Protein AF-0000000067013695 (afdb_homodimer)

pLDDT: mean 83.49, std 16.15, range [21.95, 98.06]

Structure (mmCIF, N/CA/C/O backbone):
data_AF-0000000067013695-model_v1
#
loop_
_entity.id
_entity.type
_entity.pdbx_description
1 polymer 'LBP/BPI/CETP family domain-containing protein'
#
loop_
_atom_site.group_PDB
_atom_site.id
_atom_site.type_symbol
_atom_site.label_atom_id
_atom_site.label_alt_id
_atom_site.label_comp_id
_atom_site.label_asym_id
_atom_site.label_entity_id
_atom_site.label_seq_id
_atom_site.pdbx_PDB_ins_code
_atom_site.Cartn_x
_atom_site.Cartn_y
_atom_site.Cartn_z
_atom_site.occupancy
_atom_site.B_iso_or_equiv
_atom_site.auth_seq_id
_atom_site.auth_comp_id
_atom_site.auth_asym_id
_atom_site.auth_atom_id
_atom_site.pdbx_PDB_model_num
ATOM 1 N N . MET A 1 1 ? 3.609 12.008 -15.695 1 40.78 1 MET A N 1
ATOM 2 C CA . MET A 1 1 ? 3.979 12.695 -14.461 1 40.78 1 MET A CA 1
ATOM 3 C C . MET A 1 1 ? 2.826 12.672 -13.461 1 40.78 1 MET A C 1
ATOM 5 O O . MET A 1 1 ? 1.675 12.906 -13.828 1 40.78 1 MET A O 1
ATOM 9 N N . GLY A 1 2 ? 2.963 11.867 -12.359 1 46.59 2 GLY A N 1
ATOM 10 C CA . GLY A 1 2 ? 1.884 11.82 -11.383 1 46.59 2 GLY A CA 1
ATOM 11 C C . GLY A 1 2 ? 1.585 13.164 -10.758 1 46.59 2 GLY A C 1
ATOM 12 O 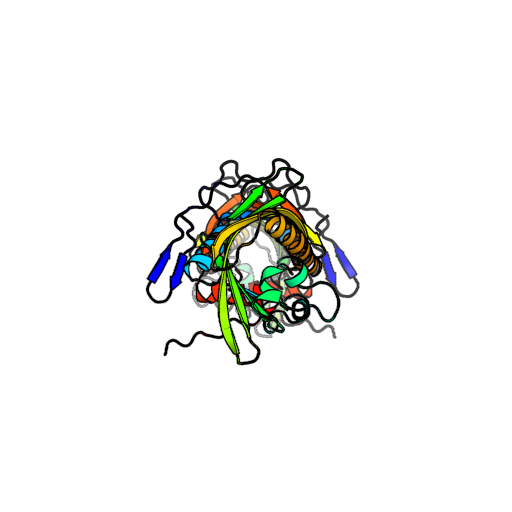O . GLY A 1 2 ? 2.5 13.875 -10.336 1 46.59 2 GLY A O 1
ATOM 13 N N . GLU A 1 3 ? 0.596 13.891 -11.156 1 61.38 3 GLU A N 1
ATOM 14 C CA . GLU A 1 3 ? 0.197 15.164 -10.555 1 61.38 3 GLU A CA 1
ATOM 15 C C . GLU A 1 3 ? -1.051 15 -9.695 1 61.38 3 GLU A C 1
ATOM 17 O O . GLU A 1 3 ? -1.906 14.156 -9.984 1 61.38 3 GLU A O 1
ATOM 22 N N . ILE A 1 4 ? -0.935 15.422 -8.562 1 62.97 4 ILE A N 1
ATOM 23 C CA . ILE A 1 4 ? -2.141 15.531 -7.75 1 62.97 4 ILE A CA 1
ATOM 24 C C . ILE A 1 4 ? -2.953 16.75 -8.188 1 62.97 4 ILE A C 1
ATOM 26 O O . ILE A 1 4 ? -2.418 17.859 -8.281 1 62.97 4 ILE A O 1
ATOM 30 N N . SER A 1 5 ? -4.07 16.453 -8.82 1 65.88 5 SER A N 1
ATOM 31 C CA . SER A 1 5 ? -4.953 17.547 -9.219 1 65.88 5 SER A CA 1
ATOM 32 C C . SER A 1 5 ? -6.27 17.5 -8.453 1 65.88 5 SER A C 1
ATOM 34 O O . SER A 1 5 ? -6.691 16.422 -8 1 65.88 5 SER A O 1
ATOM 36 N N . LEU A 1 6 ? -6.703 18.609 -8.172 1 66.38 6 LEU A N 1
ATOM 37 C CA . LEU A 1 6 ? -8.016 18.734 -7.551 1 66.38 6 LEU A CA 1
ATOM 38 C C . LEU A 1 6 ? -9.102 18.938 -8.602 1 66.38 6 LEU A C 1
ATOM 40 O O . LEU A 1 6 ? -9.016 19.844 -9.43 1 66.38 6 LEU A O 1
ATOM 44 N N . ILE A 1 7 ? -9.891 17.969 -8.641 1 61.19 7 ILE A N 1
ATOM 45 C CA . ILE A 1 7 ? -10.984 18.047 -9.609 1 61.19 7 ILE A CA 1
ATOM 46 C C . ILE A 1 7 ? -12.188 18.734 -8.969 1 61.19 7 ILE A C 1
ATOM 48 O O . ILE A 1 7 ? -12.727 18.234 -7.973 1 61.19 7 ILE A O 1
ATOM 52 N N . ILE A 1 8 ? -12.383 19.922 -9.336 1 59.16 8 ILE A N 1
ATOM 53 C CA . ILE A 1 8 ? -13.562 20.688 -8.93 1 59.16 8 ILE A CA 1
ATOM 54 C C . ILE A 1 8 ? -14.531 20.812 -10.102 1 59.16 8 ILE A C 1
ATOM 56 O O . ILE A 1 8 ? -14.32 21.625 -11.008 1 59.16 8 ILE A O 1
ATOM 60 N N . GLY A 1 9 ? -15.547 20.062 -10.141 1 58.03 9 GLY A N 1
ATOM 61 C CA . GLY A 1 9 ? -16.438 20.062 -11.297 1 58.03 9 GLY A CA 1
ATOM 62 C C . GLY A 1 9 ? -15.734 19.625 -12.57 1 58.03 9 GLY A C 1
ATOM 63 O O . GLY A 1 9 ? -15.172 18.531 -12.641 1 58.03 9 GLY A O 1
ATOM 64 N N . GLN A 1 10 ? -15.812 20.594 -13.453 1 62.97 10 GLN A N 1
ATOM 65 C CA . GLN A 1 10 ? -15.188 20.344 -14.742 1 62.97 10 GLN A CA 1
ATOM 66 C C . GLN A 1 10 ? -13.766 20.891 -14.789 1 62.97 10 GLN A C 1
ATOM 68 O O . GLN A 1 10 ? -13.023 20.641 -15.734 1 62.97 10 GLN A O 1
ATOM 73 N N . ASN A 1 11 ? -13.484 21.531 -13.727 1 65.25 11 ASN A N 1
ATOM 74 C CA . ASN A 1 11 ? -12.172 22.188 -13.711 1 65.25 11 ASN A CA 1
ATOM 75 C C . ASN A 1 11 ? -11.156 21.375 -12.906 1 65.25 11 ASN A C 1
ATOM 77 O O . ASN A 1 11 ? -11.5 20.781 -11.883 1 65.25 11 ASN A O 1
ATOM 81 N N . ILE A 1 12 ? -10.039 21.172 -13.484 1 70.75 12 ILE A N 1
ATOM 82 C CA . ILE A 1 12 ? -8.938 20.469 -12.828 1 70.75 12 ILE A CA 1
ATOM 83 C C . ILE A 1 12 ? -7.867 21.484 -12.414 1 70.75 12 ILE A C 1
ATOM 85 O O . ILE A 1 12 ? -7.348 22.219 -13.25 1 70.75 12 ILE A O 1
ATOM 89 N N . LYS A 1 13 ? -7.836 21.656 -11.109 1 76.69 13 LYS A N 1
ATOM 90 C CA . LYS A 1 13 ? -6.754 22.484 -10.602 1 76.69 13 LYS A CA 1
ATOM 91 C C . LYS A 1 13 ? -5.5 21.672 -10.32 1 76.69 13 LYS A C 1
ATOM 93 O O . LYS A 1 13 ? -5.516 20.766 -9.484 1 76.69 13 LYS A O 1
ATOM 98 N N . LYS A 1 14 ? -4.441 22.109 -10.953 1 78.5 14 LYS A N 1
ATOM 99 C CA . LYS A 1 14 ? -3.201 21.344 -10.875 1 78.5 14 LYS A CA 1
ATOM 100 C C . LYS A 1 14 ? -2.301 21.875 -9.766 1 78.5 14 LYS A C 1
ATOM 102 O O . LYS A 1 14 ? -2.359 23.062 -9.43 1 78.5 14 LYS A O 1
ATOM 107 N N . THR A 1 15 ? -1.561 20.953 -9.203 1 84.56 15 THR A N 1
ATOM 108 C CA . THR A 1 15 ? -0.522 21.359 -8.258 1 84.56 15 THR A CA 1
ATOM 109 C C . THR A 1 15 ? 0.646 22.016 -8.984 1 84.56 15 THR A C 1
ATOM 111 O O . THR A 1 15 ? 1.131 21.5 -9.992 1 84.56 15 THR A O 1
ATOM 114 N N . PRO A 1 16 ? 1.072 23.172 -8.578 1 86.31 16 PRO A N 1
ATOM 115 C CA . PRO A 1 16 ? 2.096 23.922 -9.305 1 86.31 16 PRO A CA 1
ATOM 116 C C . PRO A 1 16 ? 3.506 23.391 -9.07 1 86.31 16 PRO A C 1
ATOM 118 O O . PRO A 1 16 ? 4.488 24.062 -9.352 1 86.31 16 PRO A O 1
ATOM 121 N N . PHE A 1 17 ? 3.67 22.312 -8.438 1 86.19 17 PHE A N 1
ATOM 122 C CA . PHE A 1 17 ? 4.965 21.672 -8.219 1 86.19 17 PHE A CA 1
ATOM 123 C C . PHE A 1 17 ? 4.875 20.172 -8.461 1 86.19 17 PHE A C 1
ATOM 125 O O . PHE A 1 17 ? 3.779 19.609 -8.516 1 86.19 17 PHE A O 1
ATOM 132 N N . SER A 1 18 ? 6.059 19.594 -8.672 1 85.19 18 SER A N 1
ATOM 133 C CA . SER A 1 18 ? 6.109 18.156 -8.945 1 85.19 18 SER A CA 1
ATOM 134 C C . SER A 1 18 ? 6.828 17.406 -7.832 1 85.19 18 SER A C 1
ATOM 136 O O . SER A 1 18 ? 7.473 18.016 -6.977 1 85.19 18 SER A O 1
ATOM 138 N N . ALA A 1 19 ? 6.562 16.172 -7.852 1 87.12 19 ALA A N 1
ATOM 139 C CA . ALA A 1 19 ? 7.223 15.32 -6.859 1 87.12 19 ALA A CA 1
ATOM 140 C C . ALA A 1 19 ? 8.727 15.258 -7.109 1 87.12 19 ALA A C 1
ATOM 142 O O . ALA A 1 19 ? 9.172 15.141 -8.258 1 87.12 19 ALA A O 1
ATOM 143 N N . ALA A 1 20 ? 9.492 15.422 -6.078 1 87.12 20 ALA A N 1
ATOM 144 C CA . ALA A 1 20 ? 10.938 15.258 -6.156 1 87.12 20 ALA A CA 1
ATOM 145 C C . ALA A 1 20 ? 11.32 13.781 -6.195 1 87.12 20 ALA A C 1
ATOM 147 O O . ALA A 1 20 ? 10.555 12.922 -5.762 1 87.12 20 ALA A O 1
ATOM 148 N N . PRO A 1 21 ? 12.523 13.516 -6.758 1 86.12 21 PRO A N 1
ATOM 149 C CA . PRO A 1 21 ? 12.977 12.125 -6.723 1 86.12 21 PRO A CA 1
ATOM 150 C C . PRO A 1 21 ? 13.148 11.594 -5.301 1 86.12 21 PRO A C 1
ATOM 152 O O . PRO A 1 21 ? 13.547 12.344 -4.402 1 86.12 21 PRO A O 1
ATOM 155 N N . MET A 1 22 ? 12.781 10.32 -5.125 1 88.62 22 MET A N 1
ATOM 156 C CA . MET A 1 22 ? 12.922 9.664 -3.824 1 88.62 22 MET A CA 1
ATOM 157 C C . MET A 1 22 ? 14.109 8.711 -3.816 1 88.62 22 MET A C 1
ATOM 159 O O . MET A 1 22 ? 14.43 8.109 -4.844 1 88.62 22 MET A O 1
ATOM 163 N N . PHE A 1 23 ? 14.656 8.641 -2.629 1 85.56 23 PHE A N 1
ATOM 164 C CA . PHE A 1 23 ? 15.781 7.727 -2.471 1 85.56 23 PHE A CA 1
ATOM 165 C C . PHE A 1 23 ? 15.508 6.715 -1.365 1 85.56 23 PHE A C 1
ATOM 167 O O . PHE A 1 23 ? 14.945 7.059 -0.326 1 85.56 23 PHE A O 1
ATOM 174 N N . TRP A 1 24 ? 15.914 5.504 -1.66 1 83.31 24 TRP A N 1
ATOM 175 C CA . TRP A 1 24 ? 15.711 4.422 -0.703 1 83.31 24 TRP A CA 1
ATOM 176 C C . TRP A 1 24 ? 16.797 4.426 0.361 1 83.31 24 TRP A C 1
ATOM 178 O O . TRP A 1 24 ? 17.922 4.891 0.112 1 83.31 24 TRP A O 1
ATOM 188 N N . PRO A 1 25 ? 16.328 3.875 1.496 1 82.25 25 PRO A N 1
ATOM 189 C CA . PRO A 1 25 ? 17.406 3.732 2.484 1 82.25 25 PRO A CA 1
ATOM 190 C C . PRO A 1 25 ? 18.516 2.799 2.016 1 82.25 25 PRO A C 1
ATOM 192 O O . PRO A 1 25 ? 18.266 1.853 1.267 1 82.25 25 PRO A O 1
ATOM 195 N N . LYS A 1 26 ? 19.734 3.047 2.381 1 72.56 26 LYS A N 1
ATOM 196 C CA . LYS A 1 26 ? 20.922 2.326 1.907 1 72.56 26 LYS A CA 1
ATOM 197 C C . LYS A 1 26 ? 20.922 0.887 2.416 1 72.56 26 LYS A C 1
ATOM 199 O O . LYS A 1 26 ? 21.328 -0.027 1.7 1 72.56 26 LYS A O 1
ATOM 204 N N . LYS A 1 27 ? 20.422 0.712 3.596 1 72.12 27 LYS A N 1
ATOM 205 C CA . LYS A 1 27 ? 20.5 -0.637 4.152 1 72.12 27 LYS A CA 1
ATOM 206 C C . LYS A 1 27 ? 19.172 -1.369 4.008 1 72.12 27 LYS A C 1
ATOM 208 O O . LYS A 1 27 ? 18.141 -0.879 4.465 1 72.12 27 LYS A O 1
ATOM 213 N N . PRO A 1 28 ? 19.297 -2.412 3.242 1 64.5 28 PRO A N 1
ATOM 214 C CA . PRO A 1 28 ? 18.062 -3.197 3.152 1 64.5 28 PRO A CA 1
ATOM 215 C C . PRO A 1 28 ? 17.625 -3.752 4.504 1 64.5 28 PRO A C 1
ATOM 217 O O . PRO A 1 28 ? 18.469 -4.105 5.336 1 64.5 28 PRO A O 1
ATOM 220 N N . LEU A 1 29 ? 16.359 -3.592 4.699 1 69.62 29 LEU A N 1
ATOM 221 C CA . LEU A 1 29 ? 15.867 -4.23 5.914 1 69.62 29 LEU A CA 1
ATOM 222 C C . LEU A 1 29 ? 15.719 -5.734 5.711 1 69.62 29 LEU A C 1
ATOM 224 O O . LEU A 1 29 ? 15.234 -6.184 4.668 1 69.62 29 LEU A O 1
ATOM 228 N N . GLN A 1 30 ? 16.281 -6.348 6.633 1 69.94 30 GLN A N 1
ATOM 229 C CA . GLN A 1 30 ? 16.25 -7.805 6.574 1 69.94 30 GLN A CA 1
ATOM 230 C C . GLN A 1 30 ? 14.852 -8.336 6.898 1 69.94 30 GLN A C 1
ATOM 232 O O . GLN A 1 30 ? 14.164 -7.793 7.773 1 69.94 30 GLN A O 1
ATOM 237 N N . ASN A 1 31 ? 14.414 -9.273 6.176 1 73.5 31 ASN A N 1
ATOM 238 C CA . ASN A 1 31 ? 13.242 -10.102 6.438 1 73.5 31 ASN A CA 1
ATOM 239 C C . ASN A 1 31 ? 11.945 -9.328 6.23 1 73.5 31 ASN A C 1
ATOM 241 O O . ASN A 1 31 ? 10.883 -9.766 6.664 1 73.5 31 ASN A O 1
ATOM 245 N N . ALA A 1 32 ? 12.094 -8.141 5.727 1 80.94 32 ALA A N 1
ATOM 246 C CA . ALA A 1 32 ? 10.852 -7.43 5.457 1 80.94 32 ALA A CA 1
ATOM 247 C C . ALA A 1 32 ? 10.156 -7.996 4.223 1 80.94 32 ALA A C 1
ATOM 249 O O . ALA A 1 32 ? 10.789 -8.617 3.371 1 80.94 32 ALA A O 1
ATOM 250 N N . MET A 1 33 ? 8.875 -7.824 4.266 1 87.12 33 MET A N 1
ATOM 251 C CA . MET A 1 33 ? 8.094 -8.414 3.184 1 87.12 33 MET A CA 1
ATOM 252 C C . MET A 1 33 ? 7.559 -7.34 2.246 1 87.12 33 MET A C 1
ATOM 254 O O . MET A 1 33 ? 7.25 -7.617 1.086 1 87.12 33 MET A O 1
ATOM 258 N N . ILE A 1 34 ? 7.41 -6.18 2.773 1 88.94 34 ILE A N 1
ATOM 259 C CA . ILE A 1 34 ? 6.895 -5.062 1.993 1 88.94 34 ILE A CA 1
ATOM 260 C C . ILE A 1 34 ? 7.66 -3.789 2.35 1 88.94 34 ILE A C 1
ATOM 262 O O . ILE A 1 34 ? 7.898 -3.51 3.527 1 88.94 34 ILE A O 1
ATOM 266 N N . HIS A 1 35 ? 8.133 -3.049 1.437 1 90.12 35 HIS A N 1
ATOM 267 C CA . HIS A 1 35 ? 8.68 -1.706 1.604 1 90.12 35 HIS A CA 1
ATOM 268 C C . HIS A 1 35 ? 7.859 -0.68 0.824 1 90.12 35 HIS A C 1
ATOM 270 O O . HIS A 1 35 ? 7.453 -0.937 -0.311 1 90.12 35 HIS A O 1
ATOM 276 N N . LEU A 1 36 ? 7.621 0.38 1.501 1 90.38 36 LEU A N 1
ATOM 277 C CA . LEU A 1 36 ? 6.867 1.474 0.895 1 90.38 36 LEU A CA 1
ATOM 278 C C . LEU A 1 36 ? 7.613 2.795 1.045 1 90.38 36 LEU A C 1
ATOM 280 O O . LEU A 1 36 ? 8.164 3.086 2.111 1 90.38 36 LEU A O 1
ATOM 284 N N . LEU A 1 37 ? 7.742 3.461 0.019 1 91.06 37 LEU A N 1
ATOM 285 C CA . LEU A 1 37 ? 8.258 4.824 0.009 1 91.06 37 LEU A CA 1
ATOM 286 C C . LEU A 1 37 ? 7.195 5.805 -0.479 1 91.06 37 LEU A C 1
ATOM 288 O O . LEU A 1 37 ? 6.633 5.629 -1.56 1 91.06 37 LEU A O 1
ATOM 292 N N . ILE A 1 38 ? 6.875 6.797 0.297 1 90.44 38 ILE A N 1
ATOM 293 C CA . ILE A 1 38 ? 5.84 7.77 -0.034 1 90.44 38 ILE A CA 1
ATOM 294 C C . ILE A 1 38 ? 6.445 9.172 -0.094 1 90.44 38 ILE A C 1
ATOM 296 O O . ILE A 1 38 ? 7.102 9.609 0.852 1 90.44 38 ILE A O 1
ATOM 300 N N . SER A 1 39 ? 6.195 9.852 -1.115 1 91.56 39 SER A N 1
ATOM 301 C CA . SER A 1 39 ? 6.762 11.172 -1.349 1 91.56 39 SER A CA 1
ATOM 302 C C . SER A 1 39 ? 6.094 12.219 -0.469 1 91.56 39 SER A C 1
ATOM 304 O O . SER A 1 39 ? 4.887 12.156 -0.22 1 91.56 39 SER A O 1
ATOM 306 N N . ASP A 1 40 ? 6.91 13.227 -0.055 1 92.69 40 ASP A N 1
ATOM 307 C CA . ASP A 1 40 ? 6.344 14.359 0.674 1 92.69 40 ASP A CA 1
ATOM 308 C C . ASP A 1 40 ? 5.418 15.18 -0.219 1 92.69 40 ASP A C 1
ATOM 310 O O . ASP A 1 40 ? 4.656 16.016 0.27 1 92.69 40 ASP A O 1
ATOM 314 N N . TYR A 1 41 ? 5.484 14.93 -1.515 1 89.5 41 TYR A N 1
ATOM 315 C CA . TYR A 1 41 ? 4.637 15.609 -2.488 1 89.5 41 TYR A CA 1
ATOM 316 C C . TYR A 1 41 ? 3.164 15.477 -2.113 1 89.5 41 TYR A C 1
ATOM 318 O O . TYR A 1 41 ? 2.391 16.422 -2.279 1 89.5 41 TYR A O 1
ATOM 326 N N . ILE A 1 42 ? 2.836 14.32 -1.669 1 86.31 42 ILE A N 1
ATOM 327 C CA . ILE A 1 42 ? 1.434 14.031 -1.382 1 86.31 42 ILE A CA 1
ATOM 328 C C . ILE A 1 42 ? 0.926 14.977 -0.298 1 86.31 42 ILE A C 1
ATOM 330 O O . ILE A 1 42 ? -0.074 15.672 -0.49 1 86.31 42 ILE A O 1
ATOM 334 N N . ALA A 1 43 ? 1.595 15.078 0.781 1 88.5 43 ALA A N 1
ATOM 335 C CA . ALA A 1 43 ? 1.189 15.945 1.889 1 88.5 43 ALA A CA 1
ATOM 336 C C . ALA A 1 43 ? 1.153 17.406 1.46 1 88.5 43 ALA A C 1
ATOM 338 O O . ALA A 1 43 ? 0.197 18.125 1.759 1 88.5 43 ALA A O 1
ATOM 339 N N . ASN A 1 44 ? 2.162 17.828 0.737 1 90.75 44 ASN A N 1
ATOM 340 C CA . ASN A 1 44 ? 2.266 19.234 0.344 1 90.75 44 ASN A CA 1
ATOM 341 C C . ASN A 1 44 ? 1.225 19.594 -0.71 1 90.75 44 ASN A C 1
ATOM 343 O O . ASN A 1 44 ? 0.709 20.719 -0.718 1 90.75 44 ASN A O 1
ATOM 347 N N . ALA A 1 45 ? 0.978 18.672 -1.596 1 86.75 45 ALA A N 1
ATOM 348 C CA . ALA A 1 45 ? -0.088 18.922 -2.564 1 86.75 45 ALA A CA 1
ATOM 349 C C . ALA A 1 45 ? -1.441 19.047 -1.871 1 86.75 45 ALA A C 1
ATOM 351 O O . ALA A 1 45 ? -2.24 19.922 -2.219 1 86.75 45 ALA A O 1
ATOM 352 N N . LEU A 1 46 ? -1.656 18.219 -0.915 1 84.62 46 LEU A N 1
ATOM 353 C CA . LEU A 1 46 ? -2.896 18.281 -0.151 1 84.62 46 LEU A CA 1
ATOM 354 C C . LEU A 1 46 ? -3.02 19.609 0.577 1 84.62 46 LEU A C 1
ATOM 356 O O . LEU A 1 46 ? -4.086 20.234 0.571 1 84.62 46 LEU A O 1
ATOM 360 N N . LEU A 1 47 ? -1.971 20.016 1.214 1 89.56 47 LEU A N 1
ATOM 361 C CA . LEU A 1 47 ? -1.962 21.281 1.931 1 89.56 47 LEU A CA 1
ATOM 362 C C . LEU A 1 47 ? -2.17 22.453 0.971 1 89.56 47 LEU A C 1
ATOM 364 O O . LEU A 1 47 ? -2.883 23.406 1.291 1 89.56 47 LEU A O 1
ATOM 368 N N . TYR A 1 48 ? -1.63 22.391 -0.169 1 89.38 48 TYR A N 1
ATOM 369 C CA . TYR A 1 48 ? -1.783 23.422 -1.179 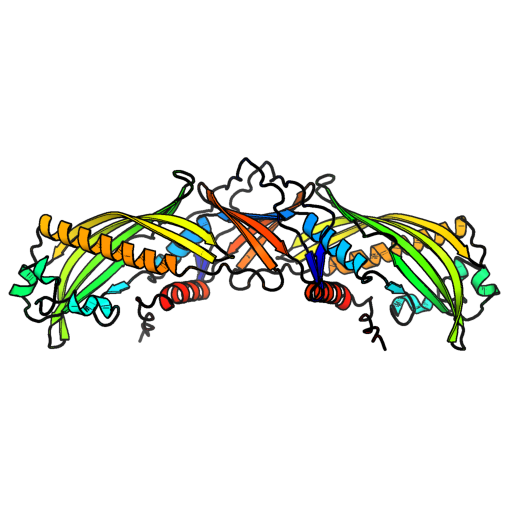1 89.38 48 TYR A CA 1
ATOM 370 C C . TYR A 1 48 ? -3.238 23.547 -1.614 1 89.38 48 TYR A C 1
ATOM 372 O O . TYR A 1 48 ? -3.766 24.656 -1.718 1 89.38 48 TYR A O 1
ATOM 380 N N . HIS A 1 49 ? -3.762 22.469 -1.91 1 85.75 49 HIS A N 1
ATOM 381 C CA . HIS A 1 49 ? -5.145 22.516 -2.373 1 85.75 49 HIS A CA 1
ATOM 382 C C . HIS A 1 49 ? -6.086 22.938 -1.251 1 85.75 49 HIS A C 1
ATOM 384 O O . HIS A 1 49 ? -7.09 23.609 -1.499 1 85.75 49 HIS A O 1
ATOM 390 N N . ALA A 1 50 ? -5.824 22.438 -0.047 1 85.38 50 ALA A N 1
ATOM 391 C CA . ALA A 1 50 ? -6.613 22.906 1.087 1 85.38 50 ALA A CA 1
ATOM 392 C C . ALA A 1 50 ? -6.531 24.438 1.216 1 85.38 50 ALA A C 1
ATOM 394 O O . ALA A 1 50 ? -7.531 25.094 1.517 1 85.38 50 ALA A O 1
ATOM 395 N N . PHE A 1 51 ? -5.449 24.953 1.025 1 89 51 PHE A N 1
ATOM 396 C CA . PHE A 1 51 ? -5.234 26.406 1.064 1 89 51 PHE A CA 1
ATOM 397 C C . PHE A 1 51 ? -5.973 27.094 -0.078 1 89 51 PHE A C 1
ATOM 399 O O . PHE A 1 51 ? -6.668 28.078 0.135 1 89 51 PHE A O 1
ATOM 406 N N . SER A 1 52 ? -5.785 26.5 -1.263 1 86.12 52 SER A N 1
ATOM 407 C CA . SER A 1 52 ? -6.363 27.094 -2.465 1 86.12 52 SER A CA 1
ATOM 408 C C . SER A 1 52 ? -7.887 27.125 -2.385 1 86.12 52 SER A C 1
ATOM 410 O O . SER A 1 52 ? -8.516 28.031 -2.928 1 86.12 52 SER A O 1
ATOM 412 N N . GLU A 1 53 ? -8.367 26.203 -1.688 1 80.81 53 GLU A N 1
ATOM 413 C CA . GLU A 1 53 ? -9.82 26.125 -1.568 1 80.81 53 GLU A CA 1
ATOM 414 C C . GLU A 1 53 ? -10.305 26.828 -0.308 1 80.81 53 GLU A C 1
ATOM 416 O O . GLU A 1 53 ? -11.477 26.719 0.056 1 80.81 53 GLU A O 1
ATOM 421 N N . ARG A 1 54 ? -9.445 27.453 0.484 1 83.81 54 ARG A N 1
ATOM 422 C CA . ARG A 1 54 ? -9.766 28.266 1.659 1 83.81 54 ARG A CA 1
ATOM 423 C C . ARG A 1 54 ? -10.336 27.391 2.777 1 83.81 54 ARG A C 1
ATOM 425 O O . ARG A 1 54 ? -11.297 27.797 3.445 1 83.81 54 ARG A O 1
ATOM 432 N N . LEU A 1 55 ? -9.688 26.156 2.854 1 83.81 55 LEU A N 1
ATOM 433 C CA . LEU A 1 55 ? -10.164 25.219 3.859 1 83.81 55 LEU A CA 1
ATOM 434 C C . LEU A 1 55 ? -9.32 25.312 5.129 1 83.81 55 LEU A C 1
ATOM 436 O O . LEU A 1 55 ? -9.57 24.578 6.094 1 83.81 55 LEU A O 1
ATOM 440 N N . LEU A 1 56 ? -8.344 26.234 5.145 1 87.69 56 LEU A N 1
ATOM 441 C CA . LEU A 1 56 ? -7.41 26.25 6.266 1 87.69 56 LEU A CA 1
ATOM 442 C C . LEU A 1 56 ? -7.656 27.438 7.172 1 87.69 56 LEU A C 1
ATOM 444 O O . LEU A 1 56 ? -6.848 27.734 8.055 1 87.69 56 LEU A O 1
ATOM 448 N N . GLN A 1 57 ? -8.688 28.141 6.98 1 88.5 57 GLN A N 1
ATOM 449 C CA . GLN A 1 57 ? -9.094 29.203 7.895 1 88.5 57 GLN A CA 1
ATOM 450 C C . GLN A 1 57 ? -9.734 28.625 9.156 1 88.5 57 GLN A C 1
ATOM 452 O O . GLN A 1 57 ? -10.508 27.672 9.086 1 88.5 57 GLN A O 1
ATOM 457 N N . PHE A 1 58 ? -9.375 29.281 10.258 1 87.94 58 PHE A N 1
ATOM 458 C CA . PHE A 1 58 ? -9.922 28.75 11.5 1 87.94 58 PHE A CA 1
ATOM 459 C C . PHE A 1 58 ? -10.312 29.891 12.445 1 87.94 58 PHE A C 1
ATOM 461 O O . PHE A 1 58 ? -9.672 30.938 12.461 1 87.94 58 PHE A O 1
ATOM 468 N N . VAL A 1 59 ? -11.383 29.594 13.219 1 90.12 59 VAL A N 1
ATOM 469 C CA . VAL A 1 59 ? -11.891 30.547 14.195 1 90.12 59 VAL A CA 1
ATOM 470 C C . VAL A 1 59 ? -11.688 30 15.609 1 90.12 59 VAL A C 1
ATOM 472 O O . VAL A 1 59 ? -11.984 28.828 15.875 1 90.12 59 VAL A O 1
ATOM 475 N N . VAL A 1 60 ? -11.094 30.797 16.406 1 90.81 60 VAL A N 1
ATOM 476 C CA . VAL A 1 60 ? -10.898 30.422 17.812 1 90.81 60 VAL A CA 1
ATOM 477 C C . VAL A 1 60 ? -11.727 31.344 18.703 1 90.81 60 VAL A C 1
ATOM 479 O O . VAL A 1 60 ? -11.438 32.531 18.812 1 90.81 60 VAL A O 1
ATOM 482 N N . ASP A 1 61 ? -12.703 30.828 19.281 1 91.38 61 ASP A N 1
ATOM 483 C CA . ASP A 1 61 ? -13.5 31.531 20.297 1 91.38 61 ASP A CA 1
ATOM 484 C C . ASP A 1 61 ? -14.148 30.531 21.266 1 91.38 61 ASP A C 1
ATOM 486 O O . ASP A 1 61 ? -13.797 29.359 21.266 1 91.38 61 ASP A O 1
ATOM 490 N N . ASP A 1 62 ? -14.953 31 22.156 1 87.62 62 ASP A N 1
ATOM 491 C CA . ASP A 1 62 ? -15.5 30.156 23.219 1 87.62 62 ASP A CA 1
ATOM 492 C C . ASP A 1 62 ? -16.5 29.156 22.641 1 87.62 62 ASP A C 1
ATOM 494 O O . ASP A 1 62 ? -16.797 28.141 23.281 1 87.62 62 ASP A O 1
ATOM 498 N N . GLN A 1 63 ? -17 29.391 21.484 1 86.06 63 GLN A N 1
ATOM 499 C CA . GLN A 1 63 ? -17.969 28.484 20.859 1 86.06 63 GLN A CA 1
ATOM 500 C C . GLN A 1 63 ? -17.25 27.344 20.125 1 86.06 63 GLN A C 1
ATOM 502 O O . GLN A 1 63 ? -17.703 26.203 20.188 1 86.06 63 GLN A O 1
ATOM 507 N N . THR A 1 64 ? -16.203 27.75 19.484 1 84.44 64 THR A N 1
ATOM 508 C CA . THR A 1 64 ? -15.477 26.75 18.703 1 84.44 64 THR A CA 1
ATOM 509 C C . THR A 1 64 ? -14.578 25.906 19.594 1 84.44 64 THR A C 1
ATOM 511 O O . THR A 1 64 ? -14.438 24.703 19.375 1 84.44 64 THR A O 1
ATOM 514 N N . ILE A 1 65 ? -13.891 26.594 20.516 1 85.44 65 ILE A N 1
ATOM 515 C CA . ILE A 1 65 ? -13.062 25.891 21.5 1 85.44 65 ILE A CA 1
ATOM 516 C C . ILE A 1 65 ? -13.516 26.281 22.906 1 85.44 65 ILE A C 1
ATOM 518 O O . ILE A 1 65 ? -12.992 27.234 23.5 1 85.44 65 ILE A O 1
ATOM 522 N N . SER A 1 66 ? -14.336 25.484 23.469 1 85.5 66 SER A N 1
ATOM 523 C CA . SER A 1 66 ? -14.977 25.828 24.734 1 85.5 66 SER A CA 1
ATOM 524 C C . SER A 1 66 ? -13.961 25.891 25.875 1 85.5 66 SER A C 1
ATOM 526 O O . SER A 1 66 ? -14.102 26.703 26.797 1 85.5 66 SER A O 1
ATOM 528 N N . SER A 1 67 ? -12.922 25.078 25.766 1 83.94 67 SER A N 1
ATOM 529 C CA . SER A 1 67 ? -11.922 25.016 26.828 1 83.94 67 SER A CA 1
ATOM 530 C C . SER A 1 67 ? -11.133 26.312 26.938 1 83.94 67 SER A C 1
ATOM 532 O O . SER A 1 67 ? -10.531 26.594 27.969 1 83.94 67 SER A O 1
ATOM 534 N N . LEU A 1 68 ? -11.211 27.125 25.859 1 88.31 68 LEU A N 1
ATOM 535 C CA . LEU A 1 68 ? -10.461 28.391 25.844 1 88.31 68 LEU A CA 1
ATOM 536 C C . LEU A 1 68 ? -11.359 29.547 26.234 1 88.31 68 LEU A C 1
ATOM 538 O O . LEU A 1 68 ? -10.898 30.703 26.312 1 88.31 68 LEU A O 1
ATOM 542 N N . GLY A 1 69 ? -12.57 29.297 26.578 1 88 69 GLY A N 1
ATOM 543 C CA . GLY A 1 69 ? -13.539 30.312 26.938 1 88 69 GLY A CA 1
ATOM 544 C C . GLY A 1 69 ? -13.039 31.266 28 1 88 69 GLY A C 1
ATOM 545 O O . GLY A 1 69 ? -12.984 32.469 27.781 1 88 69 GLY A O 1
ATOM 546 N N . PRO A 1 70 ? -12.68 30.734 29.109 1 89.25 70 PRO A N 1
ATOM 547 C CA . PRO A 1 70 ? -12.219 31.594 30.188 1 89.25 70 PRO A CA 1
ATOM 548 C C . PRO A 1 70 ? -10.992 32.406 29.812 1 89.25 70 PRO A C 1
ATOM 550 O O . PRO A 1 70 ? -10.82 33.531 30.312 1 89.25 70 PRO A O 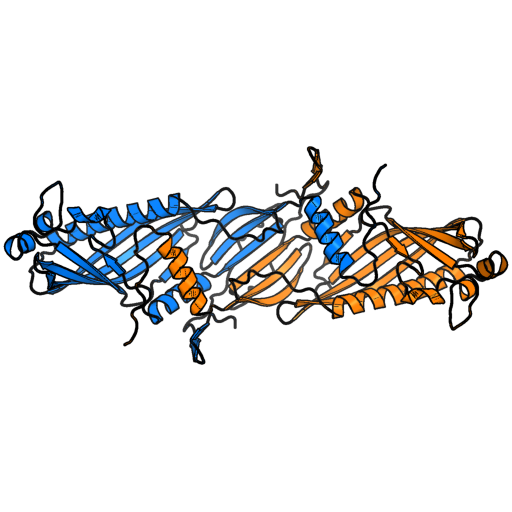1
ATOM 553 N N . LEU A 1 71 ? -10.211 31.922 29 1 91.5 71 LEU A N 1
ATOM 554 C CA . LEU A 1 71 ? -9 32.594 28.562 1 91.5 71 LEU A CA 1
ATOM 555 C C . LEU A 1 71 ? -9.328 33.719 27.578 1 91.5 71 LEU A C 1
ATOM 557 O O . LEU A 1 71 ? -8.703 34.781 27.609 1 91.5 71 LEU A O 1
ATOM 561 N N . LEU A 1 72 ? -10.336 33.594 26.766 1 93.5 72 LEU A N 1
ATOM 562 C CA . LEU A 1 72 ? -10.672 34.5 25.688 1 93.5 72 LEU A CA 1
ATOM 563 C C . LEU A 1 72 ? -11.672 35.562 26.141 1 93.5 72 LEU A C 1
ATOM 565 O O . LEU A 1 72 ? -12.758 35.688 25.578 1 93.5 72 LEU A O 1
ATOM 569 N N . ARG A 1 73 ? -11.227 36.281 27.125 1 94 73 ARG A N 1
ATOM 570 C CA . ARG A 1 73 ? -12.039 37.312 27.719 1 94 73 ARG A CA 1
ATOM 571 C C . ARG A 1 73 ? -11.227 38.594 27.938 1 94 73 ARG A C 1
ATOM 573 O O . ARG A 1 73 ? -10 38.531 27.984 1 94 73 ARG A O 1
ATOM 580 N N . THR A 1 74 ? -11.898 39.719 28.016 1 94 74 THR A N 1
ATOM 581 C CA . THR A 1 74 ? -11.227 41 28.219 1 94 74 THR A CA 1
ATOM 582 C C . THR A 1 74 ? -11.211 41.375 29.703 1 94 74 THR A C 1
ATOM 584 O O . THR A 1 74 ? -10.609 42.375 30.094 1 94 74 THR A O 1
ATOM 587 N N . SER A 1 75 ? -11.93 40.625 30.5 1 92.06 75 SER A N 1
ATOM 588 C CA . SER A 1 75 ? -11.898 40.75 31.953 1 92.06 75 SER A CA 1
ATOM 589 C C . SER A 1 75 ? -11.766 39.375 32.594 1 92.06 75 SER A C 1
ATOM 591 O O . SER A 1 75 ? -12.516 38.438 32.281 1 92.06 75 SER A O 1
ATOM 593 N N . CYS A 1 76 ? -10.781 39.25 33.469 1 88.25 76 CYS A N 1
ATOM 594 C CA . CYS A 1 76 ? -10.461 37.938 34.031 1 88.25 76 CYS A CA 1
ATOM 595 C C . CYS A 1 76 ? -11.336 37.625 35.25 1 88.25 76 CYS A C 1
ATOM 597 O O . CYS A 1 76 ? -11.484 38.469 36.125 1 88.25 76 CYS A O 1
ATOM 599 N N . THR A 1 77 ? -12.125 36.594 35.219 1 78.69 77 THR A N 1
ATOM 600 C CA . THR A 1 77 ? -12.906 36.188 36.375 1 78.69 77 THR A CA 1
ATOM 601 C C . THR A 1 77 ? -12.188 35.094 37.156 1 78.69 77 THR A C 1
ATOM 603 O O . THR A 1 77 ? -12.023 35.188 38.375 1 78.69 77 THR A O 1
ATOM 606 N N . THR A 1 78 ? -11.867 34.062 36.406 1 78.75 78 THR A N 1
ATOM 607 C CA . THR A 1 78 ? -11.195 32.938 37 1 78.75 78 THR A CA 1
ATOM 608 C C . THR A 1 78 ? -9.891 32.625 36.25 1 78.75 78 THR A C 1
ATOM 610 O O . THR A 1 78 ? -9.898 32.406 35.062 1 78.75 78 THR A O 1
ATOM 613 N N . GLY A 1 79 ? -8.75 32.875 36.906 1 82 79 GLY A N 1
ATOM 614 C CA . GLY A 1 79 ? -7.484 32.469 36.344 1 82 79 GLY A CA 1
ATOM 615 C C . GLY A 1 79 ? -6.93 33.5 35.344 1 82 79 GLY A C 1
ATOM 616 O O . GLY A 1 79 ? -7.305 34.656 35.406 1 82 79 GLY A O 1
ATOM 617 N N . ILE A 1 80 ? -6.082 33.031 34.406 1 85.56 80 ILE A N 1
ATOM 618 C CA . ILE A 1 80 ? -5.422 33.906 33.469 1 85.56 80 ILE A CA 1
ATOM 619 C C . ILE A 1 80 ? -6.316 34.125 32.219 1 85.56 80 ILE A C 1
ATOM 621 O O . ILE A 1 80 ? -6.957 33.156 31.766 1 85.56 80 ILE A O 1
ATOM 625 N N . CYS A 1 81 ? -6.391 35.312 31.75 1 90.38 81 CYS A N 1
ATOM 626 C CA . CYS A 1 81 ? -7.141 35.594 30.531 1 90.38 81 CYS A CA 1
ATOM 627 C C . CYS A 1 81 ? -6.395 36.562 29.641 1 90.38 81 CYS A C 1
ATOM 629 O O . CYS A 1 81 ? -5.273 36.969 29.953 1 90.38 81 CYS A O 1
ATOM 631 N N . PHE A 1 82 ? -6.969 36.969 28.516 1 89.75 82 PHE A N 1
ATOM 632 C CA . PHE A 1 82 ? -6.328 37.75 27.484 1 89.75 82 PHE A CA 1
ATOM 633 C C . PHE A 1 82 ? -6.043 39.188 27.984 1 89.75 82 PHE A C 1
ATOM 635 O O . PHE A 1 82 ? -5.055 39.781 27.594 1 89.75 82 PHE A O 1
ATOM 642 N N . ALA A 1 83 ? -6.867 39.656 28.891 1 89.12 83 ALA A N 1
ATOM 643 C CA . ALA A 1 83 ? -6.711 41 29.453 1 89.12 83 ALA A CA 1
ATOM 644 C C . ALA A 1 83 ? -5.414 41.094 30.25 1 89.12 83 ALA A C 1
ATOM 646 O O . ALA A 1 83 ? -4.852 42.188 30.375 1 89.12 83 ALA A O 1
ATOM 647 N N . ASP A 1 84 ? -4.969 40 30.781 1 91.25 84 ASP A N 1
ATOM 648 C CA . ASP A 1 84 ? -3.717 39.969 31.531 1 91.25 84 ASP A CA 1
ATOM 649 C C . ASP A 1 84 ? -2.523 40.188 30.609 1 91.25 84 ASP A C 1
ATOM 651 O O . ASP A 1 84 ? -1.499 40.75 31.031 1 91.25 84 ASP A O 1
ATOM 655 N N . LEU A 1 85 ? -2.652 39.812 29.375 1 90.94 85 LEU A N 1
ATOM 656 C CA . LEU A 1 85 ? -1.565 39.906 28.406 1 90.94 85 LEU A CA 1
ATOM 657 C C . LEU A 1 85 ? -1.632 41.219 27.656 1 90.94 85 LEU A C 1
ATOM 659 O O . LEU A 1 85 ? -0.599 41.781 27.281 1 90.94 85 LEU A O 1
ATOM 663 N N . ILE A 1 86 ? -2.836 41.625 27.375 1 91.69 86 ILE A N 1
ATOM 664 C CA . ILE A 1 86 ? -3.092 42.875 26.703 1 91.69 86 ILE A CA 1
ATOM 665 C C . ILE A 1 86 ? -4.059 43.719 27.531 1 91.69 86 ILE A C 1
ATOM 667 O O . ILE A 1 86 ? -5.242 43.812 27.203 1 91.69 86 ILE A O 1
ATOM 671 N N . PRO A 1 87 ? -3.598 44.438 28.453 1 90.81 87 PRO A N 1
ATOM 672 C CA . PRO A 1 87 ? -4.461 45.125 29.391 1 90.81 87 PRO A CA 1
ATOM 673 C C . PRO A 1 87 ? -5.348 46.188 28.719 1 90.81 87 PRO A C 1
ATOM 675 O O . PRO A 1 87 ? -6.445 46.469 29.203 1 90.81 87 PRO A O 1
ATOM 678 N N . GLN A 1 88 ? -4.914 46.688 27.641 1 91.31 88 GLN A N 1
ATOM 679 C CA . GLN A 1 88 ? -5.645 47.75 26.969 1 91.31 88 GLN A CA 1
ATOM 680 C C . GLN A 1 88 ? -7.043 47.312 26.562 1 91.31 88 GLN A C 1
ATOM 682 O O . GLN A 1 88 ? -7.977 48.094 26.516 1 91.31 88 GLN A O 1
ATOM 687 N N . ILE A 1 89 ? -7.172 46.031 26.359 1 90.56 89 ILE A N 1
ATOM 688 C CA . ILE A 1 89 ? -8.461 45.531 25.875 1 90.56 89 ILE A CA 1
ATOM 689 C C . ILE A 1 89 ? -9.469 45.531 27.031 1 90.56 89 ILE A C 1
ATOM 691 O O . ILE A 1 89 ? -10.672 45.688 26.812 1 90.56 89 ILE A O 1
ATOM 695 N N . ALA A 1 90 ? -9 45.281 28.203 1 90.44 90 ALA A N 1
ATOM 696 C CA . ALA A 1 90 ? -9.867 45.344 29.375 1 90.44 90 ALA A CA 1
ATOM 697 C C . ALA A 1 90 ? -10.398 46.75 29.625 1 90.44 90 ALA A C 1
ATOM 699 O O . ALA A 1 90 ? -11.539 46.938 30.031 1 90.44 90 ALA A O 1
ATOM 700 N N . LYS A 1 91 ? -9.562 47.625 29.359 1 90.62 91 LYS A N 1
ATOM 701 C CA . LYS A 1 91 ? -9.93 49.031 29.578 1 90.62 91 LYS A CA 1
ATOM 702 C C . LYS A 1 91 ? -10.93 49.5 28.531 1 90.62 91 LYS A C 1
ATOM 704 O O . LYS A 1 91 ? -11.906 50.188 28.859 1 90.62 91 LYS A O 1
ATOM 709 N N . GLN A 1 92 ? -10.766 49.156 27.391 1 90.75 92 GLN A N 1
ATOM 710 C CA . GLN A 1 92 ? -11.57 49.656 26.297 1 90.75 92 GLN A CA 1
ATOM 711 C C . GLN A 1 92 ? -12.867 48.875 26.141 1 90.75 92 GLN A C 1
ATOM 713 O O . GLN A 1 92 ? -13.898 49.438 25.766 1 90.75 92 GLN A O 1
ATOM 718 N N . TYR A 1 93 ? -12.695 47.625 26.391 1 92.25 93 TYR A N 1
ATOM 719 C CA . TYR A 1 93 ? -13.844 46.75 26.188 1 92.25 93 TYR A CA 1
ATOM 720 C C . TYR A 1 93 ? -14.023 45.812 27.375 1 92.25 93 TYR A C 1
ATOM 722 O O . TYR A 1 93 ? -13.836 44.594 27.266 1 92.25 93 TYR A O 1
ATOM 730 N N . PRO A 1 94 ? -14.562 46.344 28.422 1 91.75 94 PRO A N 1
ATOM 731 C CA . PRO A 1 94 ? -14.711 45.5 29.594 1 91.75 94 PRO A CA 1
ATOM 732 C C . PRO A 1 94 ? -15.797 44.438 29.422 1 91.75 94 PRO A C 1
ATOM 734 O O . PRO A 1 94 ? -16.797 44.656 28.75 1 91.75 94 PRO A O 1
ATOM 737 N N . ASP A 1 95 ? -15.594 43.25 30.031 1 92.56 95 ASP A N 1
ATOM 738 C CA . ASP A 1 95 ? -16.547 42.156 30.125 1 92.56 95 ASP A CA 1
ATOM 739 C C . ASP A 1 95 ? -17 41.719 28.734 1 92.56 95 ASP A C 1
ATOM 741 O O . ASP A 1 95 ? -18.203 41.594 28.469 1 92.56 95 ASP A O 1
ATOM 745 N N . SER A 1 96 ? -15.992 41.625 27.859 1 95.25 96 SER A N 1
ATOM 746 C CA . SER A 1 96 ? -16.25 41.188 26.484 1 95.25 96 SER A CA 1
ATOM 747 C C . SER A 1 96 ? -15.492 39.875 26.172 1 95.25 96 SER A C 1
ATOM 749 O O . SER A 1 96 ? -14.75 39.375 27.016 1 95.25 96 SER A O 1
ATOM 751 N N . LYS A 1 97 ? -15.781 39.375 25 1 95.38 97 LYS A N 1
ATOM 752 C CA . LYS A 1 97 ? -15.148 38.125 24.547 1 95.38 97 LYS A CA 1
ATOM 753 C C . LYS A 1 97 ? -14.18 38.406 23.406 1 95.38 97 LYS A C 1
ATOM 755 O O . LYS A 1 97 ? -14.312 39.406 22.688 1 95.38 97 LYS A O 1
ATOM 760 N N . VAL A 1 98 ? -13.203 37.562 23.328 1 94.81 98 VAL A N 1
ATOM 761 C CA . VAL A 1 98 ? -12.219 37.656 22.266 1 94.81 98 VAL A CA 1
ATOM 762 C C . VAL A 1 98 ? -12.438 36.562 21.234 1 94.81 98 VAL A C 1
ATOM 764 O O . VAL A 1 98 ? -12.664 35.406 21.609 1 94.81 98 VAL A O 1
ATOM 767 N N . ARG A 1 99 ? -12.453 36.906 20 1 94.38 99 ARG A N 1
ATOM 768 C CA . ARG A 1 99 ? -12.516 35.969 18.875 1 94.38 99 ARG A CA 1
ATOM 769 C C . ARG A 1 99 ? -11.305 36.125 17.969 1 94.38 99 ARG A C 1
ATOM 771 O O . ARG A 1 99 ? -10.969 37.25 17.578 1 94.38 99 ARG A O 1
ATOM 778 N N . LEU A 1 100 ? -10.656 35.062 17.703 1 95.25 100 LEU A N 1
ATOM 779 C CA . LEU A 1 100 ? -9.5 35.062 16.812 1 95.25 100 LEU A CA 1
ATOM 780 C C . LEU A 1 100 ? -9.82 34.312 15.516 1 95.25 100 LEU A C 1
ATOM 782 O O . LEU A 1 100 ? -10.383 33.219 15.555 1 95.25 100 LEU A O 1
ATOM 786 N N . ILE A 1 101 ? -9.461 34.938 14.438 1 94.38 101 ILE A N 1
ATOM 787 C CA . ILE A 1 101 ? -9.633 34.312 13.133 1 94.38 101 ILE A CA 1
ATOM 788 C C . ILE A 1 101 ? -8.281 34.188 12.438 1 94.38 101 ILE A C 1
ATOM 790 O O . ILE A 1 101 ? -7.609 35.188 12.188 1 94.38 101 ILE A O 1
ATOM 794 N N . PHE A 1 102 ? -7.93 33.031 12.172 1 95.31 102 PHE A N 1
ATOM 795 C CA . PHE A 1 102 ? -6.688 32.781 11.453 1 95.31 102 PHE A CA 1
ATOM 796 C C . PHE A 1 102 ? -6.953 32.594 9.969 1 95.31 102 PHE A C 1
ATOM 798 O O . PHE A 1 102 ? -7.859 31.828 9.586 1 95.31 102 PHE A O 1
ATOM 805 N N . THR A 1 103 ? -6.195 33.219 9.172 1 94.25 103 THR A N 1
ATOM 806 C CA . THR A 1 103 ? -6.227 33.094 7.719 1 94.25 103 THR A CA 1
ATOM 807 C C . THR A 1 103 ? -4.82 32.875 7.164 1 94.25 103 THR A C 1
ATOM 809 O O . THR A 1 103 ? -3.979 33.781 7.254 1 94.25 103 THR A O 1
ATOM 812 N N . PRO A 1 104 ? -4.605 31.781 6.539 1 95.69 104 PRO A N 1
ATOM 813 C CA . PRO A 1 104 ? -3.27 31.562 5.984 1 95.69 104 PRO A CA 1
ATOM 814 C C . PRO A 1 104 ? -2.969 32.469 4.785 1 95.69 104 PRO A C 1
ATOM 816 O O . PRO A 1 104 ? -3.857 32.719 3.975 1 95.69 104 PRO A O 1
ATOM 819 N N . THR A 1 105 ? -1.761 32.969 4.684 1 96.69 105 THR A N 1
ATOM 820 C CA . THR A 1 105 ? -1.354 33.812 3.568 1 96.69 105 THR A CA 1
ATOM 821 C C . THR A 1 105 ? -0.664 33 2.484 1 96.69 105 THR A C 1
ATOM 823 O O . THR A 1 105 ? -0.536 33.438 1.344 1 96.69 105 THR A O 1
ATOM 826 N N . ARG A 1 106 ? -0.184 31.875 2.801 1 96.19 106 ARG A N 1
ATOM 827 C CA . ARG A 1 106 ? 0.379 30.906 1.864 1 96.19 106 ARG A CA 1
ATOM 828 C C . ARG A 1 106 ? 0.109 29.469 2.326 1 96.19 106 ARG A C 1
ATOM 830 O O . ARG A 1 106 ? -0.262 29.25 3.479 1 96.19 106 ARG A O 1
ATOM 837 N N . ALA A 1 107 ? 0.286 28.547 1.405 1 94.5 107 ALA A N 1
ATOM 838 C CA . ALA A 1 107 ? 0.081 27.141 1.764 1 94.5 107 ALA A CA 1
ATOM 839 C C . ALA A 1 107 ? 1.114 26.672 2.787 1 94.5 107 ALA A C 1
ATOM 841 O O . ALA A 1 107 ? 2.311 26.938 2.633 1 94.5 107 ALA A O 1
ATOM 842 N N . PRO A 1 108 ? 0.621 26.047 3.883 1 96.12 108 PRO A N 1
ATOM 843 C CA . PRO A 1 108 ? 1.6 25.422 4.777 1 96.12 108 PRO A CA 1
ATOM 844 C C . PRO A 1 108 ? 2.498 24.406 4.062 1 96.12 108 PRO A C 1
ATOM 846 O O . PRO A 1 108 ? 2.086 23.812 3.07 1 96.12 108 PRO A O 1
ATOM 849 N N . VAL A 1 109 ? 3.688 24.281 4.582 1 96.81 109 VAL A N 1
ATOM 850 C CA . VAL A 1 109 ? 4.645 23.375 3.961 1 96.81 109 VAL A CA 1
ATOM 851 C C . VAL A 1 109 ? 5.16 22.375 4.992 1 96.81 109 VAL A C 1
ATOM 853 O O . VAL A 1 109 ? 5.445 22.734 6.137 1 96.81 109 VAL A O 1
ATOM 856 N N . VAL A 1 110 ? 5.195 21.172 4.625 1 96.69 110 VAL A N 1
ATOM 857 C CA . VAL A 1 110 ? 5.82 20.156 5.457 1 96.69 110 VAL A CA 1
ATOM 858 C C . VAL A 1 110 ? 7.109 19.672 4.797 1 96.69 110 VAL A C 1
ATOM 860 O O . VAL A 1 110 ? 7.094 19.219 3.648 1 96.69 110 VAL A O 1
ATOM 863 N N . LEU A 1 111 ? 8.172 19.781 5.504 1 96.44 111 LEU A N 1
ATOM 864 C CA . LEU A 1 111 ? 9.461 19.312 5.012 1 96.44 111 LEU A CA 1
ATOM 865 C C . LEU A 1 111 ? 9.867 18.016 5.711 1 96.44 111 LEU A C 1
ATOM 867 O O . LEU A 1 111 ? 9.969 17.969 6.941 1 96.44 111 LEU A O 1
ATOM 871 N N . PHE A 1 112 ? 10.023 17 4.949 1 96.62 112 PHE A N 1
ATOM 872 C CA . PHE A 1 112 ? 10.531 15.742 5.477 1 96.62 112 PHE A CA 1
ATOM 873 C C . PHE A 1 112 ? 12.055 15.766 5.551 1 96.62 112 PHE A C 1
ATOM 875 O O . PHE A 1 112 ? 12.727 15.984 4.543 1 96.62 112 PHE A O 1
ATOM 882 N N . GLN A 1 113 ? 12.539 15.5 6.676 1 96.06 113 GLN A N 1
ATOM 883 C CA . GLN A 1 113 ? 13.992 15.578 6.848 1 96.06 113 GLN A CA 1
ATOM 884 C C . GLN A 1 113 ? 14.516 14.367 7.613 1 96.06 113 GLN A C 1
ATOM 886 O O . GLN A 1 113 ? 14.023 14.047 8.695 1 96.06 113 GLN A O 1
ATOM 891 N N . ALA A 1 114 ? 15.586 13.773 7.098 1 93.81 114 ALA A N 1
ATOM 892 C CA . ALA A 1 114 ? 16.188 12.602 7.719 1 93.81 114 ALA A CA 1
ATOM 893 C C . ALA A 1 114 ? 17.016 12.992 8.945 1 93.81 114 ALA A C 1
ATOM 895 O O . ALA A 1 114 ? 17.25 12.164 9.828 1 93.81 114 ALA A O 1
ATOM 896 N N . LYS A 1 115 ? 17.359 14.203 9 1 90.38 115 LYS A N 1
ATOM 897 C CA . LYS A 1 115 ? 18.219 14.664 10.078 1 90.38 115 LYS A CA 1
ATOM 898 C C . LYS A 1 115 ? 17.562 14.461 11.445 1 90.38 115 LYS A C 1
ATOM 900 O O . LYS A 1 115 ? 16.344 14.375 11.539 1 90.38 115 LYS A O 1
ATOM 905 N N . GLN A 1 116 ? 18.297 14.312 12.5 1 88.75 116 GLN A N 1
ATOM 906 C CA . GLN A 1 116 ? 17.859 14.164 13.883 1 88.75 116 GLN A CA 1
ATOM 907 C C . GLN A 1 116 ? 16.922 12.961 14.031 1 88.75 116 GLN A C 1
ATOM 909 O O . GLN A 1 116 ? 15.891 13.047 14.711 1 88.75 116 GLN A O 1
ATOM 914 N N . GLY A 1 117 ? 17.141 11.875 13.305 1 88 117 GLY A N 1
ATOM 915 C CA . GLY A 1 117 ? 16.391 10.641 13.414 1 88 117 GLY A CA 1
ATOM 916 C C . GLY A 1 117 ? 15.094 10.664 12.617 1 88 117 GLY A C 1
ATOM 917 O O . GLY A 1 117 ? 14.273 9.758 12.734 1 88 117 GLY A O 1
ATOM 918 N N . GLY A 1 118 ? 15.008 11.695 11.758 1 93.75 118 GLY A N 1
ATOM 919 C CA . GLY A 1 118 ? 13.797 11.805 10.961 1 93.75 118 GLY A CA 1
ATOM 920 C C . GLY A 1 118 ? 12.758 12.719 11.57 1 93.75 118 GLY A C 1
ATOM 921 O O . GLY A 1 118 ? 12.141 12.375 12.578 1 93.75 118 GLY A O 1
ATOM 922 N N . VAL A 1 119 ? 12.531 13.867 11.016 1 96.06 119 VAL A N 1
ATOM 923 C CA . VAL A 1 119 ? 11.586 14.836 11.57 1 96.06 119 VAL A CA 1
ATOM 924 C C . VAL A 1 119 ? 10.781 15.477 10.438 1 96.06 119 VAL A C 1
ATOM 926 O O . VAL A 1 119 ? 11.266 15.586 9.312 1 96.06 119 VAL A O 1
ATOM 929 N N . LEU A 1 120 ? 9.594 15.812 10.734 1 97.62 120 LEU A N 1
ATOM 930 C CA . LEU A 1 120 ? 8.773 16.656 9.867 1 97.62 120 LEU A CA 1
ATOM 931 C C . LEU A 1 120 ? 8.805 18.109 10.344 1 97.62 120 LEU A C 1
ATOM 933 O O . LEU A 1 120 ? 8.484 18.391 11.5 1 97.62 120 LEU A O 1
ATOM 937 N N . MET A 1 121 ? 9.25 18.953 9.523 1 97.62 121 MET A N 1
ATOM 938 C CA . MET A 1 121 ? 9.195 20.375 9.836 1 97.62 121 MET A CA 1
ATOM 939 C C . MET A 1 121 ? 8 21.031 9.164 1 97.62 121 MET A C 1
ATOM 941 O O . MET A 1 121 ? 7.84 20.938 7.941 1 97.62 121 MET A O 1
ATOM 945 N N . VAL A 1 122 ? 7.211 21.688 9.883 1 97.44 122 VAL A N 1
ATOM 946 C CA . VAL A 1 122 ? 6.008 22.312 9.359 1 97.44 122 VAL A CA 1
ATOM 947 C C . VAL A 1 122 ? 6.121 23.828 9.492 1 97.44 122 VAL A C 1
ATOM 949 O O . VAL A 1 122 ? 6.504 24.344 10.547 1 97.44 122 VAL A O 1
ATOM 952 N N . ASN A 1 123 ? 5.82 24.484 8.414 1 98.06 123 ASN A N 1
ATOM 953 C CA . ASN A 1 123 ? 5.773 25.953 8.391 1 98.06 123 ASN A CA 1
ATOM 954 C C . ASN A 1 123 ? 4.359 26.453 8.125 1 98.06 123 ASN A C 1
ATOM 956 O O . ASN A 1 123 ? 3.721 26.047 7.152 1 98.06 123 ASN A O 1
ATOM 960 N N . ILE A 1 124 ? 3.91 27.297 8.961 1 97.56 124 ILE A N 1
ATOM 961 C CA . ILE A 1 124 ? 2.59 27.891 8.805 1 97.56 124 ILE A CA 1
ATOM 962 C C . ILE A 1 124 ? 2.707 29.422 8.852 1 97.56 124 ILE A C 1
ATOM 964 O O . ILE A 1 124 ? 3.33 29.969 9.758 1 97.56 124 ILE A O 1
ATOM 968 N N . ASN A 1 125 ? 2.188 30.047 7.859 1 97.69 125 ASN A N 1
ATOM 969 C CA . ASN A 1 125 ? 2.141 31.5 7.77 1 97.69 125 ASN A CA 1
ATOM 970 C C . ASN A 1 125 ? 0.714 32 7.566 1 97.69 125 ASN A C 1
ATOM 972 O O . ASN A 1 125 ? -0.06 31.406 6.82 1 97.69 125 ASN A O 1
ATOM 976 N N . GLY A 1 126 ? 0.478 33.156 8.25 1 97.75 126 GLY A N 1
ATOM 977 C CA . GLY A 1 126 ? -0.849 33.719 8.055 1 97.75 126 GLY A CA 1
ATOM 978 C C . GLY A 1 126 ? -1.092 34.969 8.875 1 97.75 126 GLY A C 1
ATOM 979 O O . GLY A 1 126 ? -0.149 35.562 9.406 1 97.75 126 GLY A O 1
ATOM 980 N N . LEU A 1 127 ? -2.34 35.375 8.859 1 96.94 127 LEU A N 1
ATOM 981 C CA . LEU A 1 127 ? -2.805 36.531 9.633 1 96.94 127 LEU A CA 1
ATOM 982 C C . LEU A 1 127 ? -3.795 36.094 10.711 1 96.94 127 LEU A C 1
ATOM 984 O O . LEU A 1 127 ? -4.59 35.156 10.484 1 96.94 127 LEU A O 1
ATOM 988 N N . VAL A 1 128 ? -3.674 36.688 11.781 1 96.06 128 VAL A N 1
ATOM 989 C CA . VAL A 1 128 ? -4.645 36.531 12.852 1 96.06 128 VAL A CA 1
ATOM 990 C C . VAL A 1 128 ? -5.418 37.812 13.078 1 96.06 128 VAL A C 1
ATOM 992 O O . VAL A 1 128 ? -4.824 38.875 13.352 1 96.06 128 VAL A O 1
ATOM 995 N N . PHE A 1 129 ? -6.695 37.688 12.938 1 94.75 129 PHE A N 1
ATOM 996 C CA . PHE A 1 129 ? -7.574 38.812 13.227 1 94.75 129 PHE A CA 1
ATOM 997 C C . PHE A 1 129 ? -8.203 38.688 14.609 1 94.75 129 PHE A C 1
ATOM 999 O O . PHE A 1 129 ? -8.82 37.656 14.914 1 94.75 129 PHE A O 1
ATOM 1006 N N . MET A 1 130 ? -7.984 39.656 15.359 1 94.38 130 MET A N 1
ATOM 1007 C CA . MET A 1 130 ? -8.555 39.656 16.703 1 94.38 130 MET A CA 1
ATOM 1008 C C . MET A 1 130 ? -9.797 40.531 16.781 1 94.38 130 MET A C 1
ATOM 1010 O O . MET A 1 130 ? -9.734 41.719 16.453 1 94.38 130 MET A O 1
ATOM 1014 N N . TYR A 1 131 ? -10.867 39.938 17.203 1 94.69 131 TYR A N 1
ATOM 1015 C CA . TYR A 1 131 ? -12.117 40.656 17.391 1 94.69 131 TYR A CA 1
ATOM 1016 C C . TYR A 1 131 ? -12.531 40.656 18.859 1 94.69 131 TYR A C 1
ATOM 1018 O O . TYR A 1 131 ? -12.273 39.719 19.578 1 94.69 131 TYR A O 1
ATOM 1026 N N . ILE A 1 132 ? -13.109 41.75 19.25 1 94.56 132 ILE A N 1
ATOM 1027 C CA . ILE A 1 132 ? -13.75 41.844 20.547 1 94.56 132 ILE A CA 1
ATOM 1028 C C . ILE A 1 132 ? -15.273 41.781 20.375 1 94.56 132 ILE A C 1
ATOM 1030 O O . ILE A 1 132 ? -15.836 42.594 19.625 1 94.56 132 ILE A O 1
ATOM 1034 N N . VAL A 1 133 ? -15.805 40.812 21.016 1 96 133 VAL A N 1
ATOM 1035 C CA . VAL A 1 133 ? -17.25 40.656 20.938 1 96 133 VAL A CA 1
ATOM 1036 C C . VAL A 1 133 ? -17.891 41.125 22.25 1 96 133 VAL A C 1
ATOM 1038 O O . VAL A 1 133 ? -17.719 40.469 23.297 1 96 133 VAL A O 1
ATOM 1041 N N . GLU A 1 134 ? -18.703 42.094 22.141 1 94.62 134 GLU A N 1
ATOM 1042 C CA . GLU A 1 134 ? -19.328 42.656 23.328 1 94.62 134 GLU A CA 1
ATOM 1043 C C . GLU A 1 134 ? -20.578 41.844 23.719 1 94.62 134 GLU A C 1
ATOM 1045 O O . GLU A 1 134 ? -21 40.938 23 1 94.62 134 GLU A O 1
ATOM 1050 N N . SER A 1 135 ? -21.125 42.156 24.891 1 90.12 135 SER A N 1
ATOM 1051 C CA . SER A 1 135 ? -22.266 41.438 25.438 1 90.12 135 SER A CA 1
ATOM 1052 C C . SER A 1 135 ? -23.484 41.594 24.531 1 90.12 135 SER A C 1
ATOM 1054 O O . SER A 1 135 ? -24.344 40.688 24.469 1 90.12 135 SER A O 1
ATOM 1056 N N . ASN A 1 136 ? -23.562 42.719 23.828 1 90.56 136 ASN A N 1
ATOM 1057 C CA . ASN A 1 136 ? -24.672 42.938 22.922 1 90.56 136 ASN A CA 1
ATOM 1058 C C . ASN A 1 136 ? -24.438 42.281 21.562 1 90.56 136 ASN A C 1
ATOM 1060 O O . ASN A 1 136 ? -25.188 42.531 20.609 1 90.56 136 ASN A O 1
ATOM 1064 N N . LYS A 1 137 ? -23.406 41.625 21.359 1 88.12 137 LYS A N 1
ATOM 1065 C CA . LYS A 1 137 ? -23.078 40.812 20.188 1 88.12 137 LYS A CA 1
ATOM 1066 C C . LYS A 1 137 ? -22.453 41.656 19.094 1 88.12 137 LYS A C 1
ATOM 1068 O O . LYS A 1 137 ? -22.25 41.219 17.969 1 88.12 137 LYS A O 1
ATOM 1073 N N . ILE A 1 138 ? -22.219 42.906 19.516 1 92.06 138 ILE A N 1
ATOM 1074 C CA . ILE A 1 138 ? -21.5 43.719 18.562 1 92.06 138 ILE A CA 1
ATOM 1075 C C . ILE A 1 138 ? -20.031 43.312 18.516 1 92.06 138 ILE A C 1
ATOM 1077 O O . ILE A 1 138 ? -19.391 43.156 19.562 1 92.06 138 ILE A O 1
ATOM 1081 N N . SER A 1 139 ? -19.484 43.156 17.344 1 93.12 139 SER A N 1
ATOM 1082 C CA . SER A 1 139 ? -18.109 42.719 17.141 1 93.12 139 SER A CA 1
ATOM 1083 C C . SER A 1 139 ? -17.25 43.844 16.562 1 93.12 139 SER A C 1
ATOM 1085 O O . SER A 1 139 ? -17.656 44.531 15.625 1 93.12 139 SER A O 1
ATOM 1087 N N . HIS A 1 140 ? -16.109 44.062 17.203 1 91.75 140 HIS A N 1
ATOM 1088 C CA . HIS A 1 140 ? -15.125 45.062 16.766 1 91.75 140 HIS A CA 1
ATOM 1089 C C . HIS A 1 140 ? -13.789 44.406 16.438 1 91.75 140 HIS A C 1
ATOM 1091 O O . HIS A 1 140 ? -13.258 43.625 17.25 1 91.75 140 HIS A O 1
ATOM 1097 N N . GLN A 1 141 ? -13.234 44.75 15.266 1 92.06 141 GLN A N 1
ATOM 1098 C CA . GLN A 1 141 ? -11.867 44.312 15.008 1 92.06 141 GLN A CA 1
ATOM 1099 C C . GLN A 1 141 ? -10.859 45.125 15.805 1 92.06 141 GLN A C 1
ATOM 1101 O O . GLN A 1 141 ? -10.812 46.344 15.68 1 92.06 141 GLN A O 1
ATOM 1106 N N . ALA A 1 142 ? -10.156 44.469 16.594 1 91.75 142 ALA A N 1
ATOM 1107 C CA . ALA A 1 142 ? -9.281 45.188 17.516 1 91.75 142 ALA A CA 1
ATOM 1108 C C . ALA A 1 142 ? -7.848 45.219 17 1 91.75 142 ALA A C 1
ATOM 1110 O O . ALA A 1 142 ? -7.145 46.219 17.188 1 91.75 142 ALA A O 1
ATOM 1111 N N . ALA A 1 143 ? -7.414 44.156 16.406 1 93.06 143 ALA A N 1
ATOM 1112 C CA . ALA A 1 143 ? -6.023 44.094 15.961 1 93.06 143 ALA A CA 1
ATOM 1113 C C . ALA A 1 143 ? -5.836 43 14.898 1 93.06 143 ALA A C 1
ATOM 1115 O O . ALA A 1 143 ? -6.688 42.125 14.742 1 93.06 143 ALA A O 1
ATOM 1116 N N . THR A 1 144 ? -4.789 43.094 14.164 1 95 144 THR A N 1
ATOM 1117 C CA . THR A 1 144 ? -4.359 42.094 13.18 1 95 144 THR A CA 1
ATOM 1118 C C . THR A 1 144 ? -2.873 41.781 13.344 1 95 144 THR A C 1
ATOM 1120 O O . THR A 1 144 ? -2.051 42.688 13.438 1 95 144 THR A O 1
ATOM 1123 N N . PHE A 1 145 ? -2.604 40.562 13.359 1 95.81 145 PHE A N 1
ATOM 1124 C CA . PHE A 1 145 ? -1.223 40.125 13.555 1 95.81 145 PHE A CA 1
ATOM 1125 C C . PHE A 1 145 ? -0.766 39.25 12.398 1 95.81 145 PHE A C 1
ATOM 1127 O O . PHE A 1 145 ? -1.547 38.438 11.875 1 95.81 145 PHE A O 1
ATOM 1134 N N . ALA A 1 146 ? 0.51 39.406 12 1 96.5 146 ALA A N 1
ATOM 1135 C CA . ALA A 1 146 ? 1.153 38.406 11.18 1 96.5 146 ALA A CA 1
ATOM 1136 C C . ALA A 1 146 ? 1.663 37.25 12.039 1 96.5 146 ALA A C 1
ATOM 1138 O O . ALA A 1 146 ? 2.242 37.469 13.102 1 96.5 146 ALA A O 1
ATOM 1139 N N . LEU A 1 147 ? 1.405 36.094 11.656 1 97.75 147 LEU A N 1
ATOM 1140 C CA . LEU A 1 147 ? 1.779 34.906 12.406 1 97.75 147 LEU A CA 1
ATOM 1141 C C . LEU A 1 147 ? 2.699 34 11.586 1 97.75 147 LEU A C 1
ATOM 1143 O O . LEU A 1 147 ? 2.422 33.75 10.414 1 97.75 147 LEU A O 1
ATOM 1147 N N . ASP A 1 148 ? 3.826 33.562 12.133 1 97.75 148 ASP A N 1
ATOM 1148 C CA . ASP A 1 148 ? 4.754 32.594 11.562 1 97.75 148 ASP A CA 1
ATOM 1149 C C . ASP A 1 148 ? 5.078 31.484 12.562 1 97.75 148 ASP A C 1
ATOM 1151 O O . ASP A 1 148 ? 5.582 31.75 13.656 1 97.75 148 ASP A O 1
ATOM 1155 N N . ILE A 1 149 ? 4.785 30.297 12.188 1 98.06 149 ILE A N 1
ATOM 1156 C CA . ILE A 1 149 ? 5.012 29.156 13.078 1 98.06 149 ILE A CA 1
ATOM 1157 C C . ILE A 1 149 ? 5.926 28.141 12.406 1 98.06 149 ILE A C 1
ATOM 1159 O O . ILE A 1 149 ? 5.762 27.844 11.219 1 98.06 149 ILE A O 1
ATOM 1163 N N . VAL A 1 150 ? 6.879 27.656 13.102 1 97.88 150 VAL A N 1
ATOM 1164 C CA . VAL A 1 150 ? 7.684 26.5 12.703 1 97.88 150 VAL A CA 1
ATOM 1165 C C . VAL A 1 150 ? 7.621 25.422 13.781 1 97.88 150 VAL A C 1
ATOM 1167 O O . VAL A 1 150 ? 7.902 25.688 14.953 1 97.88 150 VAL A O 1
ATOM 1170 N N . ALA A 1 151 ? 7.227 24.328 13.383 1 97.62 151 ALA A N 1
ATOM 1171 C CA . ALA A 1 151 ? 7.133 23.219 14.328 1 97.62 151 ALA A CA 1
ATOM 1172 C C . ALA A 1 151 ? 7.816 21.969 13.773 1 97.62 151 ALA A C 1
ATOM 1174 O O . ALA A 1 151 ? 7.883 21.781 12.555 1 97.62 151 ALA A O 1
ATOM 1175 N N . ASN A 1 152 ? 8.328 21.141 14.656 1 97.38 152 ASN A N 1
ATOM 1176 C CA . ASN A 1 152 ? 8.906 19.844 14.312 1 97.38 152 ASN A CA 1
ATOM 1177 C C . ASN A 1 152 ? 8.094 18.703 14.891 1 97.38 152 ASN A C 1
ATOM 1179 O O . ASN A 1 152 ? 7.664 18.75 16.047 1 97.38 152 ASN A O 1
ATOM 1183 N N . ILE A 1 153 ? 7.922 17.734 14.102 1 96.62 153 ILE A N 1
ATOM 1184 C CA . ILE A 1 153 ? 7.141 16.578 14.516 1 96.62 153 ILE A CA 1
ATOM 1185 C C . ILE A 1 153 ? 7.977 15.305 14.359 1 96.62 153 ILE A C 1
ATOM 1187 O O . ILE A 1 153 ? 8.594 15.086 13.312 1 96.62 153 ILE A O 1
ATOM 1191 N N . LYS A 1 154 ? 8.055 14.555 15.367 1 96.44 154 LYS A N 1
ATOM 1192 C CA . LYS A 1 154 ? 8.617 13.211 15.32 1 96.44 154 LYS A CA 1
ATOM 1193 C C . LYS A 1 154 ? 7.523 12.156 15.336 1 96.44 154 LYS A C 1
ATOM 1195 O O . LYS A 1 154 ? 6.695 12.125 16.25 1 96.44 154 LYS A O 1
ATOM 1200 N N . LEU A 1 155 ? 7.609 11.32 14.297 1 94.94 155 LEU A N 1
ATOM 1201 C CA . LEU A 1 155 ? 6.578 10.297 14.156 1 94.94 155 LEU A CA 1
ATOM 1202 C C . LEU A 1 155 ? 7.133 8.922 14.484 1 94.94 155 LEU A C 1
ATOM 1204 O O . LEU A 1 155 ? 8.32 8.656 14.281 1 94.94 155 LEU A O 1
ATOM 1208 N N . HIS A 1 156 ? 6.277 8.055 14.938 1 92.88 156 HIS A N 1
ATOM 1209 C CA . HIS A 1 156 ? 6.594 6.641 15.109 1 92.88 156 HIS A CA 1
ATOM 1210 C C . HIS A 1 156 ? 5.34 5.777 15.023 1 92.88 156 HIS A C 1
ATOM 1212 O O . HIS A 1 156 ? 4.223 6.301 15.016 1 92.88 156 HIS A O 1
ATOM 1218 N N . VAL A 1 157 ? 5.527 4.535 14.828 1 91.06 157 VAL A N 1
ATOM 1219 C CA . VAL A 1 157 ? 4.398 3.629 14.641 1 91.06 157 VAL A CA 1
ATOM 1220 C C . VAL A 1 157 ? 4.383 2.594 15.766 1 91.06 157 VAL A C 1
ATOM 1222 O O . VAL A 1 157 ? 5.43 2.078 16.156 1 91.06 157 VAL A O 1
ATOM 1225 N N . GLU A 1 158 ? 3.172 2.408 16.312 1 89.88 158 GLU A N 1
ATOM 1226 C CA . GLU A 1 158 ? 2.916 1.34 17.281 1 89.88 158 GLU A CA 1
ATOM 1227 C C . GLU A 1 158 ? 1.632 0.589 16.938 1 89.88 158 GLU A C 1
ATOM 1229 O O . GLU A 1 158 ? 0.557 1.188 16.859 1 89.88 158 GLU A O 1
ATOM 1234 N N . ASN A 1 159 ? 1.72 -0.738 16.766 1 86.25 159 ASN A N 1
ATOM 1235 C CA . ASN A 1 159 ? 0.561 -1.567 16.453 1 86.25 159 ASN A CA 1
ATOM 1236 C C . ASN A 1 159 ? -0.253 -0.983 15.297 1 86.25 159 ASN A C 1
ATOM 1238 O O . ASN A 1 159 ? -1.465 -0.798 15.422 1 86.25 159 ASN A O 1
ATOM 1242 N N . ASN A 1 160 ? 0.408 -0.564 14.234 1 84.88 160 ASN A N 1
ATOM 1243 C CA . ASN A 1 160 ? -0.183 -0.038 13.008 1 84.88 160 ASN A CA 1
ATOM 1244 C C . ASN A 1 160 ? -0.893 1.291 13.258 1 84.88 160 ASN A C 1
ATOM 1246 O O . ASN A 1 160 ? -1.882 1.604 12.594 1 84.88 160 ASN A O 1
ATOM 1250 N N . THR A 1 161 ? -0.459 1.971 14.297 1 87.69 161 THR A N 1
ATOM 1251 C CA . THR A 1 161 ? -0.958 3.301 14.625 1 87.69 161 THR A CA 1
ATOM 1252 C C . THR A 1 161 ? 0.164 4.332 14.547 1 87.69 161 THR A C 1
ATOM 1254 O O . THR A 1 161 ? 1.249 4.121 15.094 1 87.69 161 THR A O 1
ATOM 1257 N N . LEU A 1 162 ? -0.146 5.359 13.828 1 90.19 162 LEU A N 1
ATOM 1258 C CA . LEU A 1 162 ? 0.815 6.449 13.719 1 90.19 162 LEU A CA 1
ATOM 1259 C C . LEU A 1 162 ? 0.746 7.363 14.938 1 90.19 162 LEU A C 1
ATOM 1261 O O . LEU A 1 162 ? -0.304 7.941 15.227 1 90.19 162 LEU A O 1
ATOM 1265 N N . LEU A 1 163 ? 1.812 7.441 15.633 1 93.62 163 LEU A N 1
ATOM 1266 C CA . LEU A 1 163 ? 1.948 8.312 16.797 1 93.62 163 LEU A CA 1
ATOM 1267 C C . LEU A 1 163 ? 3.023 9.367 16.562 1 93.62 163 LEU A C 1
ATOM 1269 O O . LEU A 1 163 ? 3.758 9.305 15.57 1 93.62 163 LEU A O 1
ATOM 1273 N N . GLY A 1 164 ? 3.084 10.344 17.516 1 94.44 164 GLY A N 1
ATOM 1274 C CA . GLY A 1 164 ? 4.117 11.352 17.328 1 94.44 164 GLY A CA 1
ATOM 1275 C C . GLY A 1 164 ? 4.199 12.344 18.484 1 94.44 164 GLY A C 1
ATOM 1276 O O . GLY A 1 164 ? 3.477 12.211 19.469 1 94.44 164 GLY A O 1
ATOM 1277 N N . LYS A 1 165 ? 5.164 13.164 18.406 1 95.31 165 LYS A N 1
ATOM 1278 C CA . LYS A 1 165 ? 5.402 14.281 19.328 1 95.31 165 LYS A CA 1
ATOM 1279 C C . LYS A 1 165 ? 5.871 15.516 18.562 1 95.31 165 LYS A C 1
ATOM 1281 O O . LYS A 1 165 ? 6.672 15.422 17.641 1 95.31 165 LYS A O 1
ATOM 1286 N N . THR A 1 166 ? 5.344 16.609 19.016 1 96.5 166 THR A N 1
ATOM 1287 C CA . THR A 1 166 ? 5.695 17.844 18.312 1 96.5 166 THR A CA 1
ATOM 1288 C C . THR A 1 166 ? 6.387 18.828 19.266 1 96.5 166 THR A C 1
ATOM 1290 O O . THR A 1 166 ? 6.188 18.766 20.484 1 96.5 166 THR A O 1
ATOM 1293 N N . SER A 1 167 ? 7.27 19.609 18.75 1 96.69 167 SER A N 1
ATOM 1294 C CA . SER A 1 167 ? 7.84 20.781 19.391 1 96.69 167 SER A CA 1
ATOM 1295 C C . SER A 1 167 ? 7.66 22.031 18.516 1 96.69 167 SER A C 1
ATOM 1297 O O . SER A 1 167 ? 7.988 22 17.328 1 96.69 167 SER A O 1
ATOM 1299 N N . VAL A 1 168 ? 7.133 23.047 19.109 1 97.44 168 VAL A N 1
ATOM 1300 C CA . VAL A 1 168 ? 7.051 24.312 18.391 1 97.44 168 VAL A CA 1
ATOM 1301 C C . VAL A 1 168 ? 8.367 25.062 18.516 1 97.44 168 VAL A C 1
ATOM 1303 O O . VAL A 1 168 ? 8.68 25.609 19.594 1 97.44 168 VAL A O 1
ATOM 1306 N N . ASP A 1 169 ? 9.086 25.141 17.453 1 96 169 ASP A N 1
ATOM 1307 C CA . ASP A 1 169 ? 10.422 25.734 17.469 1 96 169 ASP A CA 1
ATOM 1308 C C . ASP A 1 169 ? 10.344 27.266 17.391 1 96 169 ASP A C 1
ATOM 1310 O O . ASP A 1 169 ? 11.203 27.969 17.922 1 96 169 ASP A O 1
ATOM 1314 N N . SER A 1 170 ? 9.414 27.719 16.625 1 96.94 170 SER A N 1
ATOM 1315 C CA . SER A 1 170 ? 9.242 29.156 16.453 1 96.94 170 SER A CA 1
ATOM 1316 C C . SER A 1 170 ? 7.77 29.531 16.359 1 96.94 170 SER A C 1
ATOM 1318 O O . SER A 1 170 ? 6.996 28.859 15.672 1 96.94 170 SER A O 1
ATOM 1320 N N . PHE A 1 171 ? 7.336 30.5 17.078 1 97.75 171 PHE A N 1
ATOM 1321 C CA . PHE A 1 171 ? 6.023 31.125 17.078 1 97.75 171 PHE A CA 1
ATOM 1322 C C . PHE A 1 171 ? 6.148 32.656 17.125 1 97.75 171 PHE A C 1
ATOM 1324 O O . PHE A 1 171 ? 6.359 33.219 18.188 1 97.75 171 PHE A O 1
ATOM 1331 N N . GLN A 1 172 ? 5.973 33.312 16.016 1 96.69 172 GLN A N 1
ATOM 1332 C CA . GLN A 1 172 ? 6.215 34.75 15.938 1 96.69 172 GLN A CA 1
ATOM 1333 C C . GLN A 1 172 ? 4.934 35.5 15.586 1 96.69 172 GLN A C 1
ATOM 1335 O O . GLN A 1 172 ? 4.219 35.125 14.656 1 96.69 172 GLN A O 1
ATOM 1340 N N . LEU A 1 173 ? 4.695 36.469 16.375 1 96 173 LEU A N 1
ATOM 1341 C CA . LEU A 1 173 ? 3.588 37.406 16.125 1 96 173 LEU A CA 1
ATOM 1342 C C . LEU A 1 173 ? 4.098 38.812 15.867 1 96 173 LEU A C 1
ATOM 1344 O O . LEU A 1 173 ? 4.977 39.312 16.578 1 96 173 LEU A O 1
ATOM 1348 N N . LYS A 1 174 ? 3.615 39.375 14.82 1 94.38 174 LYS A N 1
ATOM 1349 C CA . LYS A 1 174 ? 3.953 40.781 14.523 1 94.38 174 LYS A CA 1
ATOM 1350 C C . LYS A 1 174 ? 2.695 41.594 14.305 1 94.38 174 LYS A C 1
ATOM 1352 O O . LYS A 1 174 ? 1.776 41.188 13.602 1 94.38 174 LYS A O 1
ATOM 1357 N N . ASN A 1 175 ? 2.764 42.75 14.891 1 92.56 175 ASN A N 1
ATOM 1358 C CA . ASN A 1 175 ? 1.638 43.656 14.711 1 92.56 175 ASN A CA 1
ATOM 1359 C C . ASN A 1 175 ? 1.558 44.188 13.281 1 92.56 175 ASN A C 1
ATOM 1361 O O . ASN A 1 175 ? 2.57 44.562 12.703 1 92.56 175 ASN A O 1
ATOM 1365 N N . LYS A 1 176 ? 0.414 44.062 12.711 1 90.69 176 LYS A N 1
ATOM 1366 C CA . LYS A 1 176 ? 0.221 44.594 11.367 1 90.69 176 LYS A CA 1
ATOM 1367 C C . LYS A 1 176 ? -0.676 45.844 11.391 1 90.69 176 LYS A C 1
ATOM 1369 O O . LYS A 1 176 ? -0.27 46.906 10.953 1 90.69 176 LYS A O 1
ATOM 1374 N N . TYR A 1 177 ? -1.923 45.594 11.773 1 85.06 177 TYR A N 1
ATOM 1375 C CA . TYR A 1 177 ? -2.895 46.688 11.828 1 85.06 177 TYR A CA 1
ATOM 1376 C C . TYR A 1 177 ? -3.746 46.594 13.086 1 85.06 177 TYR A C 1
ATOM 1378 O O . TYR A 1 177 ? -3.865 45.531 13.688 1 85.06 177 TYR A O 1
ATOM 1386 N N . GLY A 1 178 ? -4.105 47.75 13.578 1 78.75 178 GLY A N 1
ATOM 1387 C CA . GLY A 1 178 ? -5.094 47.719 14.648 1 78.75 178 GLY A CA 1
ATOM 1388 C C . GLY A 1 178 ? -5.191 49 15.414 1 78.75 178 GLY A C 1
ATOM 1389 O O . GLY A 1 178 ? -4.383 49.938 15.219 1 78.75 178 GLY A O 1
ATOM 1390 N N . TYR A 1 179 ? -6.344 49.031 16.156 1 80.31 179 TYR A N 1
ATOM 1391 C CA . TYR A 1 179 ? -6.66 50.25 16.922 1 80.31 179 TYR A CA 1
ATOM 1392 C C . TYR A 1 179 ? -6.086 50.188 18.328 1 80.31 179 TYR A C 1
ATOM 1394 O O . TYR A 1 179 ? -6.008 51.188 19.031 1 80.31 179 TYR A O 1
ATOM 1402 N N . ILE A 1 180 ? -5.703 48.938 18.609 1 82.62 180 ILE A N 1
ATOM 1403 C CA . ILE A 1 180 ? -5.141 48.75 19.938 1 82.62 180 ILE A CA 1
ATOM 1404 C C . ILE A 1 180 ? -3.617 48.719 19.859 1 82.62 180 ILE A C 1
ATOM 1406 O O . ILE A 1 180 ? -3.053 48.094 18.953 1 82.62 180 ILE A O 1
ATOM 1410 N N . ASN A 1 181 ? -3.053 49.531 20.766 1 81.31 181 ASN A N 1
ATOM 1411 C CA . ASN A 1 181 ? -1.596 49.562 20.828 1 81.31 181 ASN A CA 1
ATOM 1412 C C . ASN A 1 181 ? -1.058 48.406 21.656 1 81.31 181 ASN A C 1
ATOM 1414 O O . ASN A 1 181 ? -1.202 48.375 22.875 1 81.31 181 ASN A O 1
ATOM 1418 N N . ILE A 1 182 ? -0.55 47.438 21 1 88.25 182 ILE A N 1
ATOM 1419 C CA . ILE A 1 182 ? 0.034 46.281 21.672 1 88.25 182 ILE A CA 1
ATOM 1420 C C . ILE A 1 182 ? 1.557 46.312 21.562 1 88.25 182 ILE A C 1
ATOM 1422 O O . ILE A 1 182 ? 2.109 46.375 20.453 1 88.25 182 ILE A O 1
ATOM 1426 N N . SER A 1 183 ? 2.195 46.312 22.688 1 89.31 183 SER A N 1
ATOM 1427 C CA . SER A 1 183 ? 3.652 46.406 22.703 1 89.31 183 SER A CA 1
ATOM 1428 C C . SER A 1 183 ? 4.293 45.094 22.25 1 89.31 183 SER A C 1
ATOM 1430 O O . SER A 1 183 ? 3.641 44.062 22.25 1 89.31 183 SER A O 1
ATOM 1432 N N . ASP A 1 184 ? 5.582 45.188 21.938 1 90.06 184 ASP A N 1
ATOM 1433 C CA . ASP A 1 184 ? 6.32 44 21.516 1 90.06 184 ASP A CA 1
ATOM 1434 C C . ASP A 1 184 ? 6.418 43 22.656 1 90.06 184 ASP A C 1
ATOM 1436 O O . ASP A 1 184 ? 6.383 41.781 22.438 1 90.06 184 ASP A O 1
ATOM 1440 N N . ASP A 1 185 ? 6.5 43.531 23.812 1 92.31 185 ASP A N 1
ATOM 1441 C CA . ASP A 1 185 ? 6.586 42.656 24.984 1 92.31 185 ASP A CA 1
ATOM 1442 C C . ASP A 1 185 ? 5.277 41.906 25.203 1 92.31 185 ASP A C 1
ATOM 1444 O O . ASP A 1 185 ? 5.285 40.688 25.516 1 92.31 185 ASP A O 1
ATOM 1448 N N . GLU A 1 186 ? 4.207 42.625 25.031 1 92.31 186 GLU A N 1
ATOM 1449 C CA . GLU A 1 186 ? 2.893 42 25.172 1 92.31 186 GLU A CA 1
ATOM 1450 C C . GLU A 1 186 ? 2.682 40.906 24.109 1 92.31 186 GLU A C 1
ATOM 1452 O O . GLU A 1 186 ? 2.195 39.812 24.422 1 92.31 186 GLU A O 1
ATOM 1457 N N . LEU A 1 187 ? 3.113 41.25 22.969 1 92.81 187 LEU A N 1
ATOM 1458 C CA . LEU A 1 187 ? 2.971 40.312 21.859 1 92.81 187 LEU A CA 1
ATOM 1459 C C . LEU A 1 187 ? 3.826 39.062 22.094 1 92.81 187 LEU A C 1
ATOM 1461 O O . LEU A 1 187 ? 3.422 37.938 21.75 1 92.81 187 LEU A O 1
ATOM 1465 N N . SER A 1 188 ? 5.016 39.312 22.578 1 93.12 188 SER A N 1
ATOM 1466 C CA . SER A 1 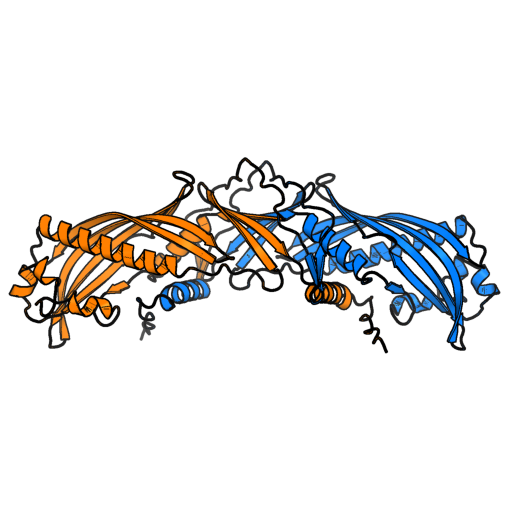188 ? 5.91 38.188 22.891 1 93.12 188 SER A CA 1
ATOM 1467 C C . SER A 1 188 ? 5.297 37.281 23.938 1 93.12 188 SER A C 1
ATOM 1469 O O . SER A 1 188 ? 5.434 36.031 23.844 1 93.12 188 SER A O 1
ATOM 1471 N N . ASP A 1 189 ? 4.633 37.875 24.953 1 93.5 189 ASP A N 1
ATOM 1472 C CA . ASP A 1 189 ? 3.971 37.062 25.969 1 93.5 189 ASP A CA 1
ATOM 1473 C C . ASP A 1 189 ? 2.828 36.25 25.375 1 93.5 189 ASP A C 1
ATOM 1475 O O . ASP A 1 189 ? 2.652 35.062 25.719 1 93.5 189 ASP A O 1
ATOM 1479 N N . VAL A 1 190 ? 2.082 36.844 24.516 1 93.06 190 VAL A N 1
ATOM 1480 C CA . VAL A 1 190 ? 0.981 36.156 23.844 1 93.06 190 VAL A CA 1
ATOM 1481 C C . VAL A 1 190 ? 1.528 35.031 22.984 1 93.06 190 VAL A C 1
ATOM 1483 O O . VAL A 1 190 ? 0.972 33.938 22.984 1 93.06 190 VAL A O 1
ATOM 1486 N N . ALA A 1 191 ? 2.564 35.281 22.266 1 95.25 191 ALA A N 1
ATOM 1487 C CA . ALA A 1 191 ? 3.189 34.281 21.406 1 95.25 191 ALA A CA 1
ATOM 1488 C C . ALA A 1 191 ? 3.67 33.094 22.203 1 95.25 191 ALA A C 1
ATOM 1490 O O . ALA A 1 191 ? 3.486 31.938 21.797 1 95.25 191 ALA A O 1
ATOM 1491 N N . LEU A 1 192 ? 4.344 33.406 23.328 1 95.06 192 LEU A N 1
ATOM 1492 C CA . LEU A 1 192 ? 4.863 32.344 24.172 1 95.06 192 LEU A CA 1
ATOM 1493 C C . LEU A 1 192 ? 3.736 31.453 24.688 1 95.06 192 LEU A C 1
ATOM 1495 O O . LEU A 1 192 ? 3.822 30.219 24.609 1 95.06 192 LEU A O 1
ATOM 1499 N N . LEU A 1 193 ? 2.717 32.062 25.219 1 93.06 193 LEU A N 1
ATOM 1500 C CA . LEU A 1 193 ? 1.572 31.328 25.734 1 93.06 193 LEU A CA 1
ATOM 1501 C C . LEU A 1 193 ? 0.905 30.516 24.625 1 93.06 193 LEU A C 1
ATOM 1503 O O . LEU A 1 193 ? 0.581 29.344 24.812 1 93.06 193 LEU A O 1
ATOM 1507 N N . SER A 1 194 ? 0.665 31.172 23.516 1 93.94 194 SER A N 1
ATOM 1508 C CA . SER A 1 194 ? 0.024 30.516 22.391 1 93.94 194 SER A CA 1
ATOM 1509 C C . SER A 1 194 ? 0.854 29.328 21.891 1 93.94 194 SER A C 1
ATOM 1511 O O . SER A 1 194 ? 0.305 28.297 21.516 1 93.94 194 SER A O 1
ATOM 1513 N N . SER A 1 195 ? 2.125 29.5 21.844 1 96.12 195 SER A N 1
ATOM 1514 C CA . SER A 1 195 ? 3.037 28.438 21.406 1 96.12 195 SER A CA 1
ATOM 1515 C C . SER A 1 195 ? 2.904 27.203 22.297 1 96.12 195 SER A C 1
ATOM 1517 O O . SER A 1 195 ? 2.797 26.094 21.797 1 96.12 195 SER A O 1
ATOM 1519 N N . GLU A 1 196 ? 2.885 27.422 23.609 1 94.75 196 GLU A N 1
ATOM 1520 C CA . GLU A 1 196 ? 2.76 26.328 24.562 1 94.75 196 GLU A CA 1
ATOM 1521 C C . GLU A 1 196 ? 1.414 25.625 24.422 1 94.75 196 GLU A C 1
ATOM 1523 O O . GLU A 1 196 ? 1.343 24.391 24.484 1 94.75 196 GLU A O 1
ATOM 1528 N N . MET A 1 197 ? 0.424 26.391 24.266 1 91.25 197 MET A N 1
ATOM 1529 C CA . MET A 1 197 ? -0.909 25.812 24.125 1 91.25 197 MET A CA 1
ATOM 1530 C C . MET A 1 197 ? -1.02 25 22.828 1 91.25 197 MET A C 1
ATOM 1532 O O . MET A 1 197 ? -1.566 23.891 22.828 1 91.25 197 MET A O 1
ATOM 1536 N N . LEU A 1 198 ? -0.526 25.578 21.797 1 93.69 198 LEU A N 1
ATOM 1537 C CA . LEU A 1 198 ? -0.552 24.875 20.5 1 93.69 198 LEU A CA 1
ATOM 1538 C C . LEU A 1 198 ? 0.206 23.562 20.578 1 93.69 198 LEU A C 1
ATOM 1540 O O . LEU A 1 198 ? -0.29 22.531 20.125 1 93.69 198 LEU A O 1
ATOM 1544 N N . GLN A 1 199 ? 1.364 23.625 21.141 1 95.94 199 GLN A N 1
ATOM 1545 C CA . GLN A 1 199 ? 2.176 22.422 21.297 1 95.94 199 GLN A CA 1
ATOM 1546 C C . GLN A 1 199 ? 1.429 21.344 22.078 1 95.94 199 GLN A C 1
ATOM 1548 O O . GLN A 1 199 ? 1.414 20.172 21.688 1 95.94 199 GLN A O 1
ATOM 1553 N N . ARG A 1 200 ? 0.829 21.766 23.141 1 92.69 200 ARG A N 1
ATOM 1554 C CA . ARG A 1 200 ? 0.075 20.844 23.969 1 92.69 200 ARG A CA 1
ATOM 1555 C C . ARG A 1 200 ? -1.085 20.234 23.188 1 92.69 200 ARG A C 1
ATOM 1557 O O . ARG A 1 200 ? -1.335 19.031 23.281 1 92.69 200 ARG A O 1
ATOM 1564 N N . PHE A 1 201 ? -1.714 21.031 22.453 1 87.62 201 PHE A N 1
ATOM 1565 C CA . PHE A 1 201 ? -2.855 20.562 21.672 1 87.62 201 PHE A CA 1
ATOM 1566 C C . PHE A 1 201 ? -2.418 19.547 20.625 1 87.62 201 PHE A C 1
ATOM 1568 O O . PHE A 1 201 ? -3.047 18.484 20.484 1 87.62 201 PHE A O 1
ATOM 1575 N N . ILE A 1 202 ? -1.407 19.812 19.922 1 91.5 202 ILE A N 1
ATOM 1576 C CA . ILE A 1 202 ? -0.925 18.922 18.859 1 91.5 202 ILE A CA 1
ATOM 1577 C C . ILE A 1 202 ? -0.42 17.625 19.484 1 91.5 202 ILE A C 1
ATOM 1579 O O . ILE A 1 202 ? -0.692 16.531 18.969 1 91.5 202 ILE A O 1
ATOM 1583 N N . ASN A 1 203 ? 0.285 17.75 20.609 1 93.44 203 ASN A N 1
ATOM 1584 C CA . ASN A 1 203 ? 0.801 16.547 21.266 1 93.44 203 ASN A CA 1
ATOM 1585 C C . ASN A 1 203 ? -0.328 15.672 21.781 1 93.44 203 ASN A C 1
ATOM 1587 O O . ASN A 1 203 ? -0.245 14.438 21.719 1 93.44 203 ASN A O 1
ATOM 1591 N N . 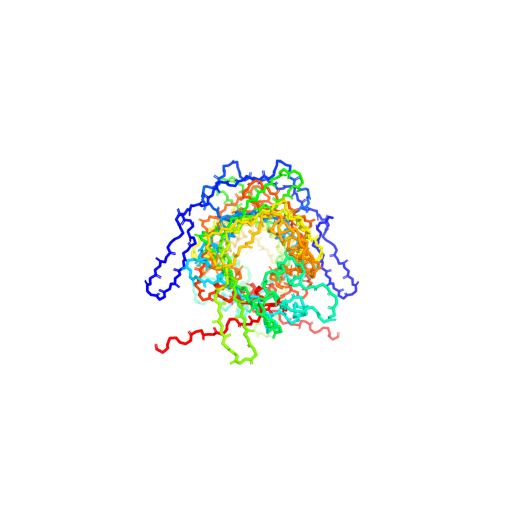ASP A 1 204 ? -1.329 16.281 22.328 1 88.19 204 ASP A N 1
ATOM 1592 C CA . ASP A 1 204 ? -2.492 15.516 22.75 1 88.19 204 ASP A CA 1
ATOM 1593 C C . ASP A 1 204 ? -3.121 14.773 21.578 1 88.19 204 ASP A C 1
ATOM 1595 O O . ASP A 1 204 ? -3.512 13.609 21.703 1 88.19 204 ASP A O 1
ATOM 1599 N N . PHE A 1 205 ? -3.17 15.398 20.547 1 85.44 205 PHE A N 1
ATOM 1600 C CA . PHE A 1 205 ? -3.709 14.812 19.328 1 85.44 205 PHE A CA 1
ATOM 1601 C C . PHE A 1 205 ? -2.846 13.641 18.859 1 85.44 205 PHE A C 1
ATOM 1603 O O . PHE A 1 205 ? -3.359 12.57 18.547 1 85.44 205 PHE A O 1
ATOM 1610 N N . LEU A 1 206 ? -1.577 13.836 18.766 1 90.06 206 LEU A N 1
ATOM 1611 C CA . LEU A 1 206 ? -0.64 12.836 18.266 1 90.06 206 LEU A CA 1
ATOM 1612 C C . LEU A 1 206 ? -0.547 11.648 19.219 1 90.06 206 LEU A C 1
ATOM 1614 O O . LEU A 1 206 ? -0.262 10.523 18.781 1 90.06 206 LEU A O 1
ATOM 1618 N N . ARG A 1 207 ? -0.854 11.961 20.484 1 90.06 207 ARG A N 1
ATOM 1619 C CA . ARG A 1 207 ? -0.849 10.883 21.469 1 90.06 207 ARG A CA 1
ATOM 1620 C C . ARG A 1 207 ? -2.01 9.922 21.234 1 90.06 207 ARG A C 1
ATOM 1622 O O . ARG A 1 207 ? -1.893 8.727 21.5 1 90.06 207 ARG A O 1
ATOM 1629 N N . GLY A 1 208 ? -3.078 10.477 20.797 1 85.31 208 GLY A N 1
ATOM 1630 C CA . GLY A 1 208 ? -4.211 9.633 20.453 1 85.31 208 GLY A CA 1
ATOM 1631 C C . GLY A 1 208 ? -3.934 8.727 19.266 1 85.31 208 GLY A C 1
ATOM 1632 O O . GLY A 1 208 ? -4.523 7.652 19.141 1 85.31 208 GLY A O 1
ATOM 1633 N N . GLY A 1 209 ? -3.189 9.211 18.281 1 84.56 209 GLY A N 1
ATOM 1634 C CA . GLY A 1 209 ? -2.699 8.406 17.172 1 84.56 209 GLY A CA 1
ATOM 1635 C C . GLY A 1 209 ? -3.65 8.375 15.984 1 84.56 209 GLY A C 1
ATOM 1636 O O . GLY A 1 209 ? -4.793 8.828 16.094 1 84.56 209 GLY A O 1
ATOM 1637 N N . PHE A 1 210 ? -3.107 7.934 14.859 1 82.31 210 PHE A N 1
ATOM 1638 C CA . PHE A 1 210 ? -3.857 7.754 13.617 1 82.31 210 PHE A CA 1
ATOM 1639 C C . PHE A 1 210 ? -3.688 6.336 13.086 1 82.31 210 PHE A C 1
ATOM 1641 O O . PHE A 1 210 ? -2.572 5.914 12.766 1 82.31 210 PHE A O 1
ATOM 1648 N N . PRO A 1 211 ? -4.793 5.652 13.031 1 80.69 211 PRO A N 1
ATOM 1649 C CA . PRO A 1 211 ? -4.645 4.309 12.469 1 80.69 211 PRO A CA 1
ATOM 1650 C C . PRO A 1 211 ? -4.238 4.32 11 1 80.69 211 PRO A C 1
ATOM 1652 O O . PRO A 1 211 ? -4.801 5.082 10.203 1 80.69 211 PRO A O 1
ATOM 1655 N N . ILE A 1 212 ? -3.24 3.648 10.68 1 77.12 212 ILE A N 1
ATOM 1656 C CA . ILE A 1 212 ? -2.822 3.518 9.289 1 77.12 212 ILE A CA 1
ATOM 1657 C C . ILE A 1 212 ? -3.783 2.588 8.547 1 77.12 212 ILE A C 1
ATOM 1659 O O . ILE A 1 212 ? -3.982 1.44 8.953 1 77.12 212 ILE A O 1
ATOM 1663 N N . PRO A 1 213 ? -4.371 3.123 7.531 1 71.31 213 PRO A N 1
ATOM 1664 C CA . PRO A 1 213 ? -5.324 2.279 6.805 1 71.31 213 PRO A CA 1
ATOM 1665 C C . PRO A 1 213 ? -4.641 1.154 6.027 1 71.31 213 PRO A C 1
ATOM 1667 O O . PRO A 1 213 ? -3.846 1.417 5.121 1 71.31 213 PRO A O 1
ATOM 1670 N N . VAL A 1 214 ? -4.785 -0.056 6.418 1 68.69 214 VAL A N 1
ATOM 1671 C CA . VAL A 1 214 ? -4.297 -1.252 5.742 1 68.69 214 VAL A CA 1
ATOM 1672 C C . VAL A 1 214 ? -5.477 -2.113 5.297 1 68.69 214 VAL A C 1
ATOM 1674 O O . VAL A 1 214 ? -6.48 -2.219 6.004 1 68.69 214 VAL A O 1
ATOM 1677 N N . PRO A 1 215 ? -5.391 -2.619 4.113 1 61.19 215 PRO A N 1
ATOM 1678 C CA . PRO A 1 215 ? -6.484 -3.498 3.688 1 61.19 215 PRO A CA 1
ATOM 1679 C C . PRO A 1 215 ? -6.719 -4.66 4.652 1 61.19 215 PRO A C 1
ATOM 1681 O O . PRO A 1 215 ? -5.758 -5.262 5.137 1 61.19 215 PRO A O 1
ATOM 1684 N N . LYS A 1 216 ? -7.988 -4.879 4.973 1 59.84 216 LYS A N 1
ATOM 1685 C CA . LYS A 1 216 ? -8.383 -5.902 5.938 1 59.84 216 LYS A CA 1
ATOM 1686 C C . LYS A 1 216 ? -7.969 -7.293 5.465 1 59.84 216 LYS A C 1
ATOM 1688 O O . LYS A 1 216 ? -7.727 -8.188 6.281 1 59.84 216 LYS A O 1
ATOM 1693 N N . VAL A 1 217 ? -7.977 -7.34 4.227 1 55.72 217 VAL A N 1
ATOM 1694 C CA . VAL A 1 217 ? -7.719 -8.664 3.67 1 55.72 217 VAL A CA 1
ATOM 1695 C C . VAL A 1 217 ? -6.281 -9.078 3.971 1 55.72 217 VAL A C 1
ATOM 1697 O O . VAL A 1 217 ? -5.984 -10.266 4.102 1 55.72 217 VAL A O 1
ATOM 1700 N N . LEU A 1 218 ? -5.477 -8.039 4.215 1 61.56 218 LEU A N 1
ATOM 1701 C CA . LEU A 1 218 ? -4.059 -8.305 4.422 1 61.56 218 LEU A CA 1
ATOM 1702 C C . LEU A 1 218 ? -3.633 -7.914 5.832 1 61.56 218 LEU A C 1
ATOM 1704 O O . LEU A 1 218 ? -4.012 -6.852 6.328 1 61.56 218 LEU A O 1
ATOM 1708 N N . ARG A 1 219 ? -3.324 -8.977 6.645 1 73.19 219 ARG A N 1
ATOM 1709 C CA . ARG A 1 219 ? -2.803 -8.609 7.957 1 73.19 219 ARG A CA 1
ATOM 1710 C C . ARG A 1 219 ? -1.389 -8.047 7.848 1 73.19 219 ARG A C 1
ATOM 1712 O O . ARG A 1 219 ? -0.411 -8.773 8.039 1 73.19 219 ARG A O 1
ATOM 1719 N N . ILE A 1 220 ? -1.352 -6.812 7.5 1 78.5 220 ILE A N 1
ATOM 1720 C CA . ILE A 1 220 ? -0.08 -6.113 7.352 1 78.5 220 ILE A CA 1
ATOM 1721 C C . ILE A 1 220 ? 0.353 -5.543 8.703 1 78.5 220 ILE A C 1
ATOM 1723 O O . ILE A 1 220 ? -0.45 -4.93 9.406 1 78.5 220 ILE A O 1
ATOM 1727 N N . ASN A 1 221 ? 1.494 -5.883 9.125 1 83.12 221 ASN A N 1
ATOM 1728 C CA . ASN A 1 221 ? 2.09 -5.332 10.336 1 83.12 221 ASN A CA 1
ATOM 1729 C C . ASN A 1 221 ? 3.262 -4.406 10.016 1 83.12 221 ASN A C 1
ATOM 1731 O O . ASN A 1 221 ? 4.309 -4.863 9.555 1 83.12 221 ASN A O 1
ATOM 1735 N N . ILE A 1 222 ? 3.076 -3.154 10.281 1 86.19 222 ILE A N 1
ATOM 1736 C CA . ILE A 1 222 ? 4.141 -2.191 10.023 1 86.19 222 ILE A CA 1
ATOM 1737 C C . ILE A 1 222 ? 5.254 -2.365 11.047 1 86.19 222 ILE A C 1
ATOM 1739 O O . ILE A 1 222 ? 5.016 -2.285 12.258 1 86.19 222 ILE A O 1
ATOM 1743 N N . THR A 1 223 ? 6.418 -2.576 10.68 1 84.75 223 THR A N 1
ATOM 1744 C CA . THR A 1 223 ? 7.523 -2.893 11.57 1 84.75 223 THR A CA 1
ATOM 1745 C C . THR A 1 223 ? 8.445 -1.688 11.742 1 84.75 223 THR A C 1
ATOM 1747 O O . THR A 1 223 ? 9.117 -1.557 12.766 1 84.75 223 THR A O 1
ATOM 1750 N N . GLN A 1 224 ? 8.438 -0.891 10.734 1 88.62 224 GLN A N 1
ATOM 1751 C CA . GLN A 1 224 ? 9.336 0.256 10.812 1 88.62 224 GLN A CA 1
ATOM 1752 C C . GLN A 1 224 ? 8.781 1.445 10.031 1 88.62 224 GLN A C 1
ATOM 1754 O O . GLN A 1 224 ? 8.164 1.271 8.977 1 88.62 224 GLN A O 1
ATOM 1759 N N . LEU A 1 225 ? 8.977 2.617 10.586 1 92.38 225 LEU A N 1
ATOM 1760 C CA . LEU A 1 225 ? 8.711 3.893 9.93 1 92.38 225 LEU A CA 1
ATOM 1761 C C . LEU A 1 225 ? 9.914 4.816 10.023 1 92.38 225 LEU A C 1
ATOM 1763 O O . LEU A 1 225 ? 10.461 5.023 11.117 1 92.38 225 LEU A O 1
ATOM 1767 N N . GLN A 1 226 ? 10.375 5.309 8.961 1 92.94 226 GLN A N 1
ATOM 1768 C CA . GLN A 1 226 ? 11.523 6.203 8.93 1 92.94 226 GLN A CA 1
ATOM 1769 C C . GLN A 1 226 ? 11.266 7.41 8.031 1 92.94 226 GLN A C 1
ATOM 1771 O O . GLN A 1 226 ? 10.914 7.254 6.863 1 92.94 226 GLN A O 1
ATOM 1776 N N . ILE A 1 227 ? 11.438 8.562 8.617 1 94.94 227 ILE A N 1
ATOM 1777 C CA . ILE A 1 227 ? 11.352 9.773 7.805 1 94.94 227 ILE A CA 1
ATOM 1778 C C . ILE A 1 227 ? 12.688 10 7.086 1 94.94 227 ILE A C 1
ATOM 1780 O O . ILE A 1 227 ? 13.742 10.055 7.727 1 94.94 227 ILE A O 1
ATOM 1784 N N . LEU A 1 228 ? 12.617 10.094 5.781 1 94.31 228 LEU A N 1
ATOM 1785 C CA . LEU A 1 228 ? 13.773 10.391 4.941 1 94.31 228 LEU A CA 1
ATOM 1786 C C . LEU A 1 228 ? 13.672 11.789 4.348 1 94.31 228 LEU A C 1
ATOM 1788 O O . LEU A 1 228 ? 12.727 12.523 4.645 1 94.31 228 LEU A O 1
ATOM 1792 N N . ASP A 1 229 ? 14.75 12.164 3.621 1 93.44 229 ASP A N 1
ATOM 1793 C CA . ASP A 1 229 ? 14.633 13.422 2.881 1 93.44 229 ASP A CA 1
ATOM 1794 C C . ASP A 1 229 ? 13.602 13.305 1.765 1 93.44 229 ASP A C 1
ATOM 1796 O O . ASP A 1 229 ? 13.758 12.5 0.848 1 93.44 229 ASP A O 1
ATOM 1800 N N . ARG A 1 230 ? 12.523 14.062 1.859 1 92.06 230 ARG A N 1
ATOM 1801 C CA . ARG A 1 230 ? 11.508 14.227 0.825 1 92.06 230 ARG A CA 1
ATOM 1802 C C . ARG A 1 230 ? 10.547 13.039 0.812 1 92.06 230 ARG A C 1
ATOM 1804 O O . ARG A 1 230 ? 9.688 12.938 -0.066 1 92.06 230 ARG A O 1
ATOM 1811 N N . SER A 1 231 ? 10.766 12.062 1.741 1 93.25 231 SER A N 1
ATOM 1812 C CA . SER A 1 231 ? 9.891 10.898 1.706 1 93.25 231 SER A CA 1
ATOM 1813 C C . SER A 1 231 ? 9.805 10.234 3.074 1 93.25 231 SER A C 1
ATOM 1815 O O . SER A 1 231 ? 10.562 10.57 3.986 1 93.25 231 SER A O 1
ATOM 1817 N N . VAL A 1 232 ? 8.844 9.398 3.227 1 93.94 232 VAL A N 1
ATOM 1818 C CA . VAL A 1 232 ? 8.734 8.516 4.379 1 93.94 232 VAL A CA 1
ATOM 1819 C C . VAL A 1 232 ? 8.867 7.059 3.932 1 93.94 232 VAL A C 1
ATOM 1821 O O . VAL A 1 232 ? 8.297 6.66 2.914 1 93.94 232 VAL A O 1
ATOM 1824 N N . PHE A 1 233 ? 9.68 6.293 4.664 1 92.25 233 PHE A N 1
ATOM 1825 C CA . PHE A 1 233 ? 9.93 4.883 4.391 1 92.25 233 PHE A CA 1
ATOM 1826 C C . PHE A 1 233 ? 9.203 4 5.398 1 92.25 233 PHE A C 1
ATOM 1828 O O . PHE A 1 233 ? 9.328 4.203 6.609 1 92.25 233 PHE A O 1
ATOM 1835 N N . ILE A 1 234 ? 8.43 3.02 4.879 1 91 234 ILE A N 1
ATOM 1836 C CA . ILE A 1 234 ? 7.688 2.105 5.738 1 91 234 ILE A CA 1
ATOM 1837 C C . ILE A 1 234 ? 8.047 0.663 5.398 1 91 234 ILE A C 1
ATOM 1839 O O . ILE A 1 234 ? 8.102 0.29 4.223 1 91 234 ILE A O 1
ATOM 1843 N N . SER A 1 235 ? 8.359 -0.121 6.359 1 89.88 235 SER A N 1
ATOM 1844 C CA . SER A 1 235 ? 8.555 -1.562 6.23 1 89.88 235 SER A CA 1
ATOM 1845 C C . SER A 1 235 ? 7.449 -2.334 6.945 1 89.88 235 SER A C 1
ATOM 1847 O O . SER A 1 235 ? 7.016 -1.947 8.031 1 89.88 235 SER A O 1
ATOM 1849 N N . ALA A 1 236 ? 6.961 -3.348 6.293 1 88 236 ALA A N 1
ATOM 1850 C CA . ALA A 1 236 ? 5.852 -4.09 6.887 1 88 236 ALA A CA 1
ATOM 1851 C C . ALA A 1 236 ? 6.004 -5.59 6.648 1 88 236 ALA A C 1
ATOM 1853 O O . ALA A 1 236 ? 6.672 -6.008 5.699 1 88 236 ALA A O 1
ATOM 1854 N N . ASP A 1 237 ? 5.406 -6.297 7.539 1 84.31 237 ASP A N 1
ATOM 1855 C CA . ASP A 1 237 ? 5.285 -7.742 7.414 1 84.31 237 ASP A CA 1
ATOM 1856 C C . ASP A 1 237 ? 3.84 -8.156 7.133 1 84.31 237 ASP A C 1
ATOM 1858 O O . ASP A 1 237 ? 2.916 -7.363 7.336 1 84.31 237 ASP A O 1
ATOM 1862 N N . PHE A 1 238 ? 3.82 -9.281 6.531 1 77 238 PHE A N 1
ATOM 1863 C CA . PHE A 1 238 ? 2.518 -9.812 6.152 1 77 238 PHE A CA 1
ATOM 1864 C C . PHE A 1 238 ? 2.234 -11.117 6.875 1 77 238 PHE A C 1
ATOM 1866 O O . PHE A 1 238 ? 3.113 -11.977 6.988 1 77 238 PHE A O 1
ATOM 1873 N N . ASP A 1 239 ? 0.951 -11.133 7.523 1 71.56 239 ASP A N 1
ATOM 1874 C CA . ASP A 1 239 ? 0.546 -12.383 8.148 1 71.56 239 ASP A CA 1
ATOM 1875 C C . ASP A 1 239 ? -0.68 -12.977 7.457 1 71.56 239 ASP A C 1
ATOM 1877 O O . ASP A 1 239 ? -1.514 -12.242 6.926 1 71.56 239 ASP A O 1
ATOM 1881 N N . LEU A 1 240 ? -0.696 -14.25 7.18 1 65.31 240 LEU A N 1
ATOM 1882 C CA . LEU A 1 240 ? -1.77 -14.938 6.469 1 65.31 240 LEU A CA 1
ATOM 1883 C C . LEU A 1 240 ? -2.641 -15.734 7.438 1 65.31 240 LEU A C 1
ATOM 1885 O O . LEU A 1 240 ? -2.129 -16.375 8.359 1 65.31 240 LEU A O 1
ATOM 1889 N N . ASP A 1 241 ? -3.873 -15.375 7.422 1 63.28 241 ASP A N 1
ATOM 1890 C CA . ASP A 1 241 ? -4.789 -16.25 8.156 1 63.28 241 ASP A CA 1
ATOM 1891 C C . ASP A 1 241 ? -5.344 -17.344 7.254 1 63.28 241 ASP A C 1
ATOM 1893 O O . ASP A 1 241 ? -5.488 -17.156 6.047 1 63.28 241 ASP A O 1
ATOM 1897 N N . GLN A 1 242 ? -5.516 -18.594 7.789 1 60.03 242 GLN A N 1
ATOM 1898 C CA . GLN A 1 242 ? -6.023 -19.75 7.051 1 60.03 242 GLN A CA 1
ATOM 1899 C C . GLN A 1 242 ? -7.297 -19.406 6.289 1 60.03 242 GLN A C 1
ATOM 1901 O O . GLN A 1 242 ? -7.441 -19.75 5.117 1 60.03 242 GLN A O 1
ATOM 1906 N N . LYS A 1 243 ? -8.227 -18.922 7.113 1 59.59 243 LYS A N 1
ATOM 1907 C CA . LYS A 1 243 ? -9.531 -18.625 6.539 1 59.59 243 LYS A CA 1
ATOM 1908 C C . LYS A 1 243 ? -9.398 -17.75 5.297 1 59.59 243 LYS A C 1
ATOM 1910 O O . LYS A 1 243 ? -10.086 -17.953 4.297 1 59.59 243 LYS A O 1
ATOM 1915 N N . ARG A 1 244 ? -8.461 -16.938 5.434 1 62.16 244 ARG A N 1
ATOM 1916 C CA . ARG A 1 244 ? -8.305 -15.984 4.34 1 62.16 244 ARG A CA 1
ATOM 1917 C C . ARG A 1 244 ? -7.613 -16.625 3.146 1 62.16 244 ARG A C 1
ATOM 1919 O O . ARG A 1 244 ? -7.953 -16.344 1.995 1 62.16 244 ARG A O 1
ATOM 1926 N N . LEU A 1 245 ? -6.676 -17.438 3.482 1 62.94 245 LEU A N 1
ATOM 1927 C CA . LEU A 1 245 ? -6.035 -18.203 2.418 1 62.94 245 LEU A CA 1
ATOM 1928 C C . LEU A 1 245 ? -7.066 -18.969 1.602 1 62.94 245 LEU A C 1
ATOM 1930 O O . LEU A 1 245 ? -7 -19 0.371 1 62.94 245 LEU A O 1
ATOM 1934 N N . SER A 1 246 ? -7.883 -19.562 2.34 1 61.59 246 SER A N 1
ATOM 1935 C CA . SER A 1 246 ? -8.922 -20.344 1.67 1 61.59 246 SER A CA 1
ATOM 1936 C C . SER A 1 246 ? -9.805 -19.453 0.806 1 61.59 246 SER A C 1
ATOM 1938 O O . SER A 1 246 ? -10.156 -19.812 -0.318 1 61.59 246 SER A O 1
ATOM 1940 N N . ASN A 1 247 ? -10.086 -18.297 1.364 1 61.06 247 ASN A N 1
ATOM 1941 C CA . ASN A 1 247 ? -10.93 -17.375 0.625 1 61.06 247 ASN A CA 1
ATOM 1942 C C . ASN A 1 247 ? -10.227 -16.828 -0.619 1 61.06 247 ASN A C 1
ATOM 1944 O O . ASN A 1 247 ? -10.844 -16.688 -1.675 1 61.06 247 ASN A O 1
ATOM 1948 N N . LEU A 1 248 ? -9.023 -16.578 -0.36 1 61.69 248 LEU A N 1
ATOM 1949 C CA . LEU A 1 248 ? -8.227 -16.109 -1.487 1 61.69 248 LEU A CA 1
ATOM 1950 C C . LEU A 1 248 ? -8.125 -17.172 -2.572 1 61.69 248 LEU A C 1
ATOM 1952 O O . LEU A 1 248 ? -8.219 -16.859 -3.762 1 61.69 248 LEU A O 1
ATOM 1956 N N . ALA A 1 249 ? -7.91 -18.328 -2.125 1 59.44 249 ALA A N 1
ATOM 1957 C CA . ALA A 1 249 ? -7.828 -19.453 -3.053 1 59.44 249 ALA A CA 1
ATOM 1958 C C . ALA A 1 249 ? -9.148 -19.641 -3.791 1 59.44 249 ALA A C 1
ATOM 1960 O O . ALA A 1 249 ? -9.164 -19.859 -5.008 1 59.44 249 ALA A O 1
ATOM 1961 N N . LEU A 1 250 ? -10.18 -19.516 -3.02 1 56.53 250 LEU A N 1
ATOM 1962 C CA . LEU A 1 250 ? -11.5 -19.672 -3.611 1 56.53 250 LEU A CA 1
ATOM 1963 C C . LEU A 1 250 ? -11.789 -18.578 -4.621 1 56.53 250 LEU A C 1
ATOM 1965 O O . LEU A 1 250 ? -12.336 -18.844 -5.695 1 56.53 250 LEU A O 1
ATOM 1969 N N . GLN A 1 251 ? -11.367 -17.453 -4.172 1 56.53 251 GLN A N 1
ATOM 1970 C CA . GLN A 1 251 ? -11.609 -16.312 -5.066 1 56.53 251 GLN A CA 1
ATOM 1971 C C . GLN A 1 251 ? -10.766 -16.438 -6.332 1 56.53 251 GLN A C 1
ATOM 1973 O O . GLN A 1 251 ? -11.242 -16.125 -7.43 1 56.53 251 GLN A O 1
ATOM 1978 N N . ALA A 1 252 ? -9.648 -16.75 -6.074 1 54.62 252 ALA A N 1
ATOM 1979 C CA . ALA A 1 252 ? -8.75 -16.891 -7.215 1 54.62 252 ALA A CA 1
ATOM 1980 C C . ALA A 1 252 ? -9.203 -18.016 -8.141 1 54.62 252 ALA A C 1
ATOM 1982 O O . ALA A 1 252 ? -9.133 -17.891 -9.359 1 54.62 252 ALA A O 1
ATOM 1983 N N . PHE A 1 253 ? -9.742 -19.062 -7.48 1 51.78 253 PHE A N 1
ATOM 1984 C CA . PHE A 1 253 ? -10.109 -20.234 -8.266 1 51.78 253 PHE A CA 1
ATOM 1985 C C . PHE A 1 253 ? -11.57 -20.172 -8.695 1 51.78 253 PHE A C 1
ATOM 1987 O O . PHE A 1 253 ? -11.945 -20.734 -9.719 1 51.78 253 PHE A O 1
ATOM 1994 N N . THR A 1 254 ? -12.422 -19.594 -7.766 1 47.53 254 THR A N 1
ATOM 1995 C CA . THR A 1 254 ? -13.836 -19.531 -8.125 1 47.53 254 THR A CA 1
ATOM 1996 C C . THR A 1 254 ? -14.031 -18.688 -9.383 1 47.53 254 THR A C 1
ATOM 1998 O O . THR A 1 254 ? -14.93 -18.953 -10.18 1 47.53 254 THR A O 1
ATOM 2001 N N . ASP A 1 255 ? -13.297 -17.672 -9.383 1 46.06 255 ASP A N 1
ATOM 2002 C CA . ASP A 1 255 ? -13.508 -16.844 -10.57 1 46.06 255 ASP A CA 1
ATOM 2003 C C . ASP A 1 255 ? -12.945 -17.531 -11.812 1 46.06 255 ASP A C 1
ATOM 2005 O O . ASP A 1 255 ? -13.086 -17.016 -12.922 1 46.06 255 ASP A O 1
ATOM 2009 N N . ILE A 1 256 ? -12.25 -18.453 -11.484 1 44.62 256 ILE A N 1
ATOM 2010 C CA . ILE A 1 256 ? -11.773 -19.219 -12.625 1 44.62 256 ILE A CA 1
ATOM 2011 C C . ILE A 1 256 ? -12.852 -20.219 -13.062 1 44.62 256 ILE A C 1
ATOM 2013 O O . ILE A 1 256 ? -13.258 -21.078 -12.289 1 44.62 256 ILE A O 1
ATOM 2017 N N . LYS A 1 257 ? -13.609 -19.828 -13.953 1 45.69 257 LYS A N 1
ATOM 2018 C CA . LYS A 1 257 ? -14.68 -20.609 -14.586 1 45.69 257 LYS A CA 1
ATOM 2019 C C . LYS A 1 257 ? -14.305 -22.078 -14.68 1 45.69 257 LYS A C 1
ATOM 2021 O O . LYS A 1 257 ? -15.18 -22.938 -14.836 1 45.69 257 LYS A O 1
ATOM 2026 N N . TYR A 1 258 ? -13.148 -22.344 -14.727 1 43.84 258 TYR A N 1
ATOM 2027 C CA . TYR A 1 258 ? -12.797 -23.703 -15.125 1 43.84 258 TYR A CA 1
ATOM 2028 C C . TYR A 1 258 ? -12.742 -24.625 -13.914 1 43.84 258 TYR A C 1
ATOM 2030 O O . TYR A 1 258 ? -12.758 -25.844 -14.055 1 43.84 258 TYR A O 1
ATOM 2038 N N . PHE A 1 259 ? -12.664 -24.031 -12.641 1 41.47 259 PHE A N 1
ATOM 2039 C CA . PHE A 1 259 ? -12.562 -24.984 -11.539 1 41.47 259 PHE A CA 1
ATOM 2040 C C . PHE A 1 259 ? -13.805 -24.938 -10.664 1 41.47 259 PHE A C 1
ATOM 2042 O O . PHE A 1 259 ? -14.219 -23.859 -10.219 1 41.47 259 PHE A O 1
ATOM 2049 N N . PRO A 1 260 ? -14.672 -25.938 -10.75 1 38.38 260 PRO A N 1
ATOM 2050 C CA . PRO A 1 260 ? -15.852 -25.938 -9.883 1 38.38 260 PRO A CA 1
ATOM 2051 C C . PRO A 1 260 ? -15.508 -25.688 -8.414 1 38.38 260 PRO A C 1
ATOM 2053 O O . PRO A 1 260 ? -14.391 -25.969 -7.984 1 38.38 260 PRO A O 1
ATOM 2056 N N . PRO A 1 261 ? -16.281 -24.984 -7.602 1 39.12 261 PRO A N 1
ATOM 2057 C CA . PRO A 1 261 ? -16.125 -24.75 -6.164 1 39.12 261 PRO A CA 1
ATOM 2058 C C . PRO A 1 261 ? -15.805 -26.031 -5.395 1 39.12 261 PRO A C 1
ATOM 2060 O O . PRO A 1 261 ? -16.312 -27.109 -5.738 1 39.12 261 PRO A O 1
ATOM 2063 N N . SER A 1 262 ? -14.57 -26.188 -4.785 1 36.91 262 SER A N 1
ATOM 2064 C CA . SER A 1 262 ? -14.312 -27.344 -3.934 1 36.91 262 SER A CA 1
ATOM 2065 C C . SER A 1 262 ? -15.539 -27.688 -3.096 1 36.91 262 SER A C 1
ATOM 2067 O O . SER A 1 262 ? -16.078 -26.828 -2.385 1 36.91 262 SER A O 1
ATOM 2069 N N . GLU A 1 263 ? -16.312 -28.578 -3.412 1 33.56 263 GLU A N 1
ATOM 2070 C CA . GLU A 1 263 ? -17.266 -29.094 -2.436 1 33.56 263 GLU A CA 1
ATOM 2071 C C . GLU A 1 263 ? -16.609 -29.297 -1.074 1 33.56 263 GLU A C 1
ATOM 2073 O O . GLU A 1 263 ? -15.477 -29.781 -0.992 1 33.56 263 GLU A O 1
ATOM 2078 N N . HIS A 1 264 ? -17 -28.594 0.046 1 32.69 264 HIS A N 1
ATOM 2079 C CA . HIS A 1 264 ? -16.734 -28.891 1.449 1 32.69 264 HIS A CA 1
ATOM 2080 C C . HIS A 1 264 ? -16.641 -30.391 1.69 1 32.69 264 HIS A C 1
ATOM 2082 O O . HIS A 1 264 ? -17.594 -31.125 1.462 1 32.69 264 HIS A O 1
ATOM 2088 N N . ILE A 1 265 ? -15.57 -31.062 1.53 1 30.91 265 ILE A N 1
ATOM 2089 C CA . ILE A 1 265 ? -15.531 -32.375 2.182 1 30.91 265 ILE A CA 1
ATOM 2090 C C . ILE A 1 265 ? -16.016 -32.25 3.625 1 30.91 265 ILE A C 1
ATOM 2092 O O . ILE A 1 265 ? -15.344 -31.609 4.453 1 30.91 265 ILE A O 1
ATOM 2096 N N . HIS A 1 266 ? -17.297 -32.281 3.965 1 24.72 266 HIS A N 1
ATOM 2097 C CA . HIS A 1 266 ? -17.828 -32.562 5.285 1 24.72 266 HIS A CA 1
ATOM 2098 C C . HIS A 1 266 ? -17.188 -33.812 5.891 1 24.72 266 HIS A C 1
ATOM 2100 O O . HIS A 1 266 ? -17.234 -34.875 5.301 1 24.72 266 HIS A O 1
ATOM 2106 N N . SER A 1 267 ? -16.109 -33.688 6.652 1 22.77 267 SER A N 1
ATOM 2107 C CA . SER A 1 267 ? -15.898 -34.781 7.605 1 22.77 267 SER A CA 1
ATOM 2108 C C . SER A 1 267 ? -17.203 -35.156 8.305 1 22.77 267 SER A C 1
ATOM 2110 O O . SER A 1 267 ? -17.828 -34.312 8.945 1 22.77 267 SER A O 1
ATOM 2112 N N . ASN A 1 268 ? -17.891 -36.125 7.77 1 22.55 268 ASN A N 1
ATOM 2113 C CA . ASN A 1 268 ? -18.594 -36.938 8.758 1 22.55 268 ASN A CA 1
ATOM 2114 C C . ASN A 1 268 ? -17.625 -37.469 9.812 1 22.55 268 ASN A C 1
ATOM 2116 O O . ASN A 1 268 ? -16.547 -37.969 9.484 1 22.55 268 ASN A O 1
ATOM 2120 N N . MET B 1 1 ? 10.742 -10.82 13.141 1 40.69 1 MET B N 1
ATOM 2121 C CA . MET B 1 1 ? 10.812 -11.461 11.828 1 40.69 1 MET B CA 1
ATOM 2122 C C . MET B 1 1 ? 9.414 -11.68 11.258 1 40.69 1 MET B C 1
ATOM 2124 O O . MET B 1 1 ? 8.516 -12.117 11.969 1 40.69 1 MET B O 1
ATOM 2128 N N . GLY B 1 2 ? 9.023 -10.891 10.195 1 46.5 2 GLY B N 1
ATOM 2129 C CA . GLY B 1 2 ? 7.699 -11.078 9.617 1 46.5 2 GLY B CA 1
ATOM 2130 C C . GLY B 1 2 ? 7.477 -12.477 9.078 1 46.5 2 GLY B C 1
ATOM 2131 O O . GLY B 1 2 ? 8.312 -13.008 8.344 1 46.5 2 GLY B O 1
ATOM 2132 N N . GLU B 1 3 ? 6.859 -13.375 9.758 1 61.06 3 GLU B N 1
ATOM 2133 C CA . GLU B 1 3 ? 6.543 -14.719 9.289 1 61.06 3 GLU B CA 1
ATOM 2134 C C . GLU B 1 3 ? 5.074 -14.836 8.891 1 61.06 3 GLU B C 1
ATOM 2136 O O . GLU B 1 3 ? 4.215 -14.156 9.469 1 61.06 3 GLU B O 1
ATOM 2141 N N . ILE B 1 4 ? 4.883 -15.258 7.773 1 62.09 4 ILE B N 1
ATOM 2142 C CA . ILE B 1 4 ? 3.523 -15.633 7.395 1 62.09 4 ILE B CA 1
ATOM 2143 C C . ILE B 1 4 ? 3.16 -16.969 8.031 1 62.09 4 ILE B C 1
ATOM 2145 O O . ILE B 1 4 ? 3.896 -17.953 7.895 1 62.09 4 ILE B O 1
ATOM 2149 N N . SER B 1 5 ? 2.287 -16.891 9.023 1 65.44 5 SER B N 1
ATOM 2150 C CA . SER B 1 5 ? 1.818 -18.125 9.656 1 65.44 5 SER B CA 1
ATOM 2151 C C . SER B 1 5 ? 0.337 -18.359 9.375 1 65.44 5 SER B C 1
ATOM 2153 O O . SER B 1 5 ? -0.411 -17.406 9.133 1 65.44 5 SER B O 1
ATOM 2155 N N . LEU B 1 6 ? 0.06 -19.547 9.203 1 65.69 6 LEU B N 1
ATOM 2156 C CA . LEU B 1 6 ? -1.337 -19.938 9.055 1 65.69 6 LEU B CA 1
ATOM 2157 C C . LEU B 1 6 ? -1.95 -20.297 10.398 1 65.69 6 LEU B C 1
ATOM 2159 O O . LEU B 1 6 ? -1.416 -21.141 11.125 1 65.69 6 LEU B O 1
ATOM 2163 N N . ILE B 1 7 ? -2.857 -19.516 10.75 1 60.72 7 ILE B N 1
ATOM 2164 C CA . ILE B 1 7 ? -3.521 -19.781 12.016 1 60.72 7 ILE B CA 1
ATOM 2165 C C . ILE B 1 7 ? -4.719 -20.703 11.797 1 60.72 7 ILE B C 1
ATOM 2167 O O . ILE B 1 7 ? -5.648 -20.359 11.062 1 60.72 7 ILE B O 1
ATOM 2171 N N . ILE B 1 8 ? -4.539 -21.922 12.148 1 58.72 8 ILE B N 1
ATOM 2172 C CA . ILE B 1 8 ? -5.613 -22.906 12.133 1 58.72 8 ILE B CA 1
ATOM 2173 C C . ILE B 1 8 ? -6.082 -23.188 13.562 1 58.72 8 ILE B C 1
ATOM 2175 O O . ILE B 1 8 ? -5.426 -23.906 14.312 1 58.72 8 ILE B O 1
ATOM 2179 N N . GLY B 1 9 ? -7.176 -22.641 13.984 1 57.81 9 GLY B N 1
ATOM 2180 C CA . GLY B 1 9 ? -7.598 -22.766 15.367 1 57.81 9 GLY B CA 1
ATOM 2181 C C . GLY B 1 9 ? -6.605 -22.172 16.344 1 57.81 9 GLY B C 1
ATOM 2182 O O . GLY B 1 9 ? -6.277 -20.984 16.266 1 57.81 9 GLY B O 1
ATOM 2183 N N . GLN B 1 10 ? -6.172 -23.109 17.172 1 62.47 10 GLN B N 1
ATOM 2184 C CA . GLN B 1 10 ? -5.203 -22.688 18.188 1 62.47 10 GLN B CA 1
ATOM 2185 C C . GLN B 1 10 ? -3.775 -22.953 17.719 1 62.47 10 GLN B C 1
ATOM 2187 O O . GLN B 1 10 ? -2.816 -22.531 18.359 1 62.47 10 GLN B O 1
ATOM 2192 N N . ASN B 1 11 ? -3.752 -23.547 16.578 1 65.12 11 ASN B N 1
ATOM 2193 C CA . ASN B 1 11 ? -2.428 -23.938 16.094 1 65.12 11 ASN B CA 1
ATOM 2194 C C . ASN B 1 11 ? -1.915 -22.969 15.031 1 65.12 11 ASN B C 1
ATOM 2196 O O . ASN B 1 11 ? -2.688 -22.484 14.203 1 65.12 11 ASN B O 1
ATOM 2200 N N . ILE B 1 12 ? -0.741 -22.531 15.219 1 70.44 12 ILE B N 1
ATOM 2201 C CA . ILE B 1 12 ? -0.075 -21.656 14.258 1 70.44 12 ILE B CA 1
ATOM 2202 C C . ILE B 1 12 ? 0.962 -22.453 13.469 1 70.44 12 ILE B C 1
ATOM 2204 O O . ILE B 1 12 ? 1.869 -23.047 14.055 1 70.44 12 ILE B O 1
ATOM 2208 N N . LYS B 1 13 ? 0.585 -22.625 12.219 1 76.88 13 LYS B N 1
ATOM 2209 C CA . LYS B 1 13 ? 1.568 -23.266 11.352 1 76.88 13 LYS B CA 1
ATOM 2210 C C . LYS B 1 13 ? 2.479 -22.219 10.703 1 76.88 13 LYS B C 1
ATOM 2212 O O . LYS B 1 13 ? 2.016 -21.375 9.938 1 76.88 13 LYS B O 1
ATOM 2217 N N . LYS B 1 14 ? 3.764 -22.422 10.945 1 78.56 14 LYS B N 1
ATOM 2218 C CA . LYS B 1 14 ? 4.738 -21.438 10.477 1 78.56 14 LYS B CA 1
ATOM 2219 C C . LYS B 1 14 ? 5.301 -21.828 9.117 1 78.56 14 LYS B C 1
ATOM 2221 O O . LYS B 1 14 ? 5.367 -23.016 8.781 1 78.56 14 LYS B O 1
ATOM 2226 N N . THR B 1 15 ? 5.613 -20.812 8.359 1 84.38 15 THR B N 1
ATOM 2227 C CA . THR B 1 15 ? 6.328 -21.031 7.109 1 84.38 15 THR B CA 1
ATOM 2228 C C . THR B 1 15 ? 7.773 -21.438 7.379 1 84.38 15 THR B C 1
ATOM 2230 O O . THR B 1 15 ? 8.461 -20.812 8.188 1 84.38 15 THR B O 1
ATOM 2233 N N . PRO B 1 16 ? 8.25 -22.5 6.816 1 86.31 16 PRO B N 1
ATOM 2234 C CA . PRO B 1 16 ? 9.586 -23.016 7.129 1 86.31 16 PRO B CA 1
ATOM 2235 C C . PRO B 1 16 ? 10.703 -22.234 6.453 1 86.31 16 PRO B C 1
ATOM 2237 O O . PRO B 1 16 ? 11.836 -22.703 6.383 1 86.31 16 PRO B O 1
ATOM 2240 N N . PHE B 1 17 ? 10.438 -21.172 5.84 1 86.06 17 PHE B N 1
ATOM 2241 C CA . PHE B 1 17 ? 11.43 -20.297 5.23 1 86.06 17 PHE B CA 1
ATOM 2242 C C . PHE B 1 17 ? 11.141 -18.844 5.543 1 86.06 17 PHE B C 1
ATOM 2244 O O . PHE B 1 17 ? 10.039 -18.5 5.984 1 86.06 17 PHE B O 1
ATOM 2251 N N . SER B 1 18 ? 12.195 -18.031 5.375 1 85.06 18 SER B N 1
ATOM 2252 C CA . SER B 1 18 ? 12.055 -16.609 5.664 1 85.06 18 SER B CA 1
ATOM 2253 C C . SER B 1 18 ? 12.211 -15.766 4.402 1 85.06 18 SER B C 1
ATOM 2255 O O . SER B 1 18 ? 12.648 -16.266 3.367 1 85.06 18 SER B O 1
ATOM 2257 N N . ALA B 1 19 ? 11.734 -14.602 4.551 1 86.94 19 ALA B N 1
ATOM 2258 C CA . ALA B 1 19 ? 11.859 -13.672 3.426 1 86.94 19 ALA B CA 1
ATOM 2259 C C . ALA B 1 19 ? 13.32 -13.32 3.166 1 86.94 19 ALA B C 1
ATOM 2261 O O . ALA B 1 19 ? 14.086 -13.102 4.105 1 86.94 19 ALA B O 1
ATOM 2262 N N . ALA B 1 20 ? 13.719 -13.352 1.938 1 87.19 20 ALA B N 1
ATOM 2263 C CA . ALA B 1 20 ? 15.055 -12.906 1.533 1 87.19 20 ALA B CA 1
ATOM 2264 C C . ALA B 1 20 ? 15.133 -11.383 1.489 1 87.19 20 ALA B C 1
ATOM 2266 O O . ALA B 1 20 ? 14.109 -10.703 1.371 1 87.19 20 ALA B O 1
ATOM 2267 N N . PRO B 1 21 ? 16.375 -10.867 1.635 1 86.19 21 PRO B N 1
ATOM 2268 C CA . PRO B 1 21 ? 16.516 -9.414 1.496 1 86.19 21 PRO B CA 1
ATOM 2269 C C . PRO B 1 21 ? 16.094 -8.914 0.117 1 86.19 21 PRO B C 1
ATOM 2271 O O . PRO B 1 21 ? 16.297 -9.602 -0.886 1 86.19 21 PRO B O 1
ATOM 2274 N N . MET B 1 22 ? 15.445 -7.734 0.113 1 88.94 22 MET B N 1
ATOM 2275 C CA . MET B 1 22 ? 15.016 -7.113 -1.135 1 88.94 22 MET B CA 1
ATOM 2276 C C . MET B 1 22 ? 15.922 -5.941 -1.503 1 88.94 22 MET B C 1
ATOM 2278 O O . MET B 1 22 ? 16.453 -5.262 -0.624 1 88.94 22 MET B O 1
ATOM 2282 N N . PHE B 1 23 ? 16 -5.773 -2.805 1 86.12 23 PHE B N 1
ATOM 2283 C CA . PHE B 1 23 ? 16.812 -4.668 -3.297 1 86.12 23 PHE B CA 1
ATOM 2284 C C . PHE B 1 23 ? 16 -3.775 -4.23 1 86.12 23 PHE B C 1
ATOM 2286 O O . PHE B 1 23 ? 15.227 -4.27 -5.047 1 86.12 23 PHE B O 1
ATOM 2293 N N . TRP B 1 24 ? 16.188 -2.52 -4.023 1 84.38 24 TRP B N 1
ATOM 2294 C CA . TRP B 1 24 ? 15.492 -1.546 -4.855 1 84.38 24 TRP B CA 1
ATOM 2295 C C . TRP B 1 24 ? 16.172 -1.403 -6.215 1 84.38 24 TRP B C 1
ATOM 2297 O O . TRP B 1 24 ? 17.359 -1.668 -6.348 1 84.38 24 TRP B O 1
ATOM 2307 N N . PRO B 1 25 ? 15.312 -0.986 -7.141 1 83.06 25 PRO B N 1
ATOM 2308 C CA . PRO B 1 25 ? 15.969 -0.702 -8.422 1 83.06 25 PRO B CA 1
ATOM 2309 C C . PRO B 1 25 ? 17.016 0.409 -8.312 1 83.06 25 PRO B C 1
ATOM 2311 O O . PRO B 1 25 ? 16.891 1.3 -7.469 1 83.06 25 PRO B O 1
ATOM 2314 N N . LYS B 1 26 ? 18.062 0.384 -9.109 1 74.06 26 LYS B N 1
ATOM 2315 C CA . LYS B 1 26 ? 19.188 1.299 -9.031 1 74.06 26 LYS B CA 1
ATOM 2316 C C . LYS B 1 26 ? 18.781 2.717 -9.422 1 74.06 26 LYS B C 1
ATOM 2318 O O . LYS B 1 26 ? 19.25 3.689 -8.828 1 74.06 26 LYS B O 1
ATOM 2323 N N . LYS B 1 27 ? 17.859 2.814 -10.359 1 73.12 27 LYS B N 1
ATOM 2324 C CA . LYS B 1 27 ? 17.516 4.152 -10.828 1 73.12 27 LYS B CA 1
ATOM 2325 C C . LYS B 1 27 ? 16.188 4.617 -10.211 1 73.12 27 LYS B C 1
ATOM 2327 O O . LYS B 1 27 ? 15.18 3.928 -10.312 1 73.12 27 LYS B O 1
ATOM 2332 N N . PRO B 1 28 ? 16.344 5.727 -9.492 1 65 28 PRO B N 1
ATOM 2333 C CA . PRO B 1 28 ? 15.078 6.262 -8.969 1 65 28 PRO B CA 1
ATOM 2334 C C . PRO B 1 28 ? 14.117 6.688 -10.078 1 65 28 PRO B C 1
ATOM 2336 O O . PRO B 1 28 ? 14.547 7.176 -11.125 1 65 28 PRO B O 1
ATOM 2339 N N . LEU B 1 29 ? 12.914 6.309 -9.852 1 71.69 29 LEU B N 1
ATOM 2340 C CA . LEU B 1 29 ? 11.93 6.797 -10.805 1 71.69 29 LEU B CA 1
ATOM 2341 C C . LEU B 1 29 ? 11.57 8.25 -10.523 1 71.69 29 LEU B C 1
ATOM 2343 O O . LEU B 1 29 ? 11.414 8.641 -9.367 1 71.69 29 LEU B O 1
ATOM 2347 N N . GLN B 1 30 ? 11.633 8.922 -11.57 1 71.75 30 GLN B N 1
ATOM 2348 C CA . GLN B 1 30 ? 11.336 10.344 -11.453 1 71.75 30 GLN B CA 1
ATOM 2349 C C . GLN B 1 30 ? 9.836 10.586 -11.281 1 71.75 30 GLN B C 1
ATOM 2351 O O . GLN B 1 30 ? 9.016 9.883 -11.883 1 71.75 30 GLN B O 1
ATOM 2356 N N . ASN B 1 31 ? 9.508 11.445 -10.438 1 73.94 31 ASN B N 1
ATOM 2357 C CA . ASN B 1 31 ? 8.172 12.023 -10.273 1 73.94 31 ASN B CA 1
ATOM 2358 C C . ASN B 1 31 ? 7.199 11.008 -9.68 1 73.94 31 ASN B C 1
ATOM 2360 O O . ASN B 1 31 ? 5.984 11.195 -9.75 1 73.94 31 ASN B O 1
ATOM 2364 N N . ALA B 1 32 ? 7.738 9.914 -9.25 1 80.88 32 ALA B N 1
ATOM 2365 C CA . ALA B 1 32 ? 6.824 8.977 -8.609 1 80.88 32 ALA B CA 1
ATOM 2366 C C . ALA B 1 32 ? 6.469 9.438 -7.199 1 80.88 32 ALA B C 1
ATOM 2368 O O . ALA B 1 32 ? 7.215 10.203 -6.582 1 80.88 32 ALA B O 1
ATOM 2369 N N . MET B 1 33 ? 5.316 9.016 -6.832 1 87.25 33 MET B N 1
ATOM 2370 C CA . MET B 1 33 ? 4.84 9.477 -5.535 1 87.25 33 MET B CA 1
ATOM 2371 C C . MET B 1 33 ? 4.859 8.344 -4.512 1 87.25 33 MET B C 1
ATOM 2373 O O . MET B 1 33 ? 4.922 8.594 -3.305 1 87.25 33 MET B O 1
ATOM 2377 N N . ILE B 1 34 ? 4.77 7.168 -5.008 1 88.88 34 ILE B N 1
ATOM 2378 C CA . ILE B 1 34 ? 4.762 5.996 -4.141 1 88.88 34 ILE B CA 1
ATOM 2379 C C . ILE B 1 34 ? 5.59 4.879 -4.773 1 88.88 34 ILE B C 1
ATOM 2381 O O . ILE B 1 34 ? 5.48 4.617 -5.973 1 88.88 34 ILE B O 1
ATOM 2385 N N . HIS B 1 35 ? 6.461 4.27 -4.09 1 90.25 35 HIS B N 1
ATOM 2386 C CA . HIS B 1 35 ? 7.164 3.049 -4.473 1 90.25 35 HIS B CA 1
ATOM 2387 C C . HIS B 1 35 ? 6.863 1.911 -3.504 1 90.25 35 HIS B C 1
ATOM 2389 O O . HIS B 1 35 ? 6.82 2.121 -2.289 1 90.25 35 HIS B O 1
ATOM 2395 N N . LEU B 1 36 ? 6.613 0.792 -4.086 1 90.5 36 LEU B N 1
ATOM 2396 C CA . LEU B 1 36 ? 6.328 -0.405 -3.305 1 90.5 36 LEU B CA 1
ATOM 2397 C C . LEU B 1 36 ? 7.223 -1.563 -3.736 1 90.5 36 LEU B C 1
ATOM 2399 O O . LEU B 1 36 ? 7.434 -1.777 -4.934 1 90.5 36 LEU B O 1
ATOM 2403 N N . LEU B 1 37 ? 7.812 -2.146 -2.834 1 91.19 37 LEU B N 1
ATOM 2404 C CA . LEU B 1 37 ? 8.547 -3.391 -3.041 1 91.19 37 LEU B CA 1
ATOM 2405 C C . LEU B 1 37 ? 7.902 -4.535 -2.264 1 91.19 37 LEU B C 1
ATOM 2407 O O . LEU B 1 37 ? 7.703 -4.434 -1.051 1 91.19 37 LEU B O 1
ATOM 2411 N N . ILE B 1 38 ? 7.531 -5.594 -2.922 1 90.5 38 ILE B N 1
ATOM 2412 C CA . ILE B 1 38 ? 6.867 -6.734 -2.301 1 90.5 38 ILE B CA 1
ATOM 2413 C C . ILE B 1 38 ? 7.711 -7.992 -2.492 1 90.5 38 ILE B C 1
ATOM 2415 O O . ILE B 1 38 ? 8.086 -8.336 -3.617 1 90.5 38 ILE B O 1
ATOM 2419 N N . SER B 1 39 ? 7.941 -8.672 -1.468 1 91.62 39 SER B N 1
ATOM 2420 C CA . SER B 1 39 ? 8.797 -9.852 -1.48 1 91.62 39 SER B CA 1
ATOM 2421 C C . SER B 1 39 ? 8.086 -11.039 -2.119 1 91.62 39 SER B C 1
ATOM 2423 O O . SER B 1 39 ? 6.879 -11.219 -1.939 1 91.62 39 SER B O 1
ATOM 2425 N N . ASP B 1 40 ? 8.891 -11.898 -2.822 1 92.75 40 ASP B N 1
ATOM 2426 C CA . ASP B 1 40 ? 8.344 -13.141 -3.359 1 92.75 40 ASP B CA 1
ATOM 2427 C C . ASP B 1 40 ? 7.945 -14.094 -2.234 1 92.75 40 ASP B C 1
ATOM 2429 O O . ASP B 1 40 ? 7.242 -15.078 -2.471 1 92.75 40 ASP B O 1
ATOM 2433 N N . TYR B 1 41 ? 8.391 -13.789 -1.021 1 89.38 41 TYR B N 1
ATOM 2434 C CA . TYR B 1 41 ? 8.055 -14.586 0.156 1 89.38 41 TYR B CA 1
ATOM 2435 C C . TYR B 1 41 ? 6.551 -14.75 0.297 1 89.38 41 TYR B C 1
ATOM 2437 O O . TYR B 1 41 ? 6.07 -15.82 0.68 1 89.38 41 TYR B O 1
ATOM 2445 N N . ILE B 1 42 ? 5.879 -13.695 0.034 1 86.44 42 ILE B N 1
ATOM 2446 C CA . ILE B 1 42 ? 4.438 -13.688 0.24 1 86.44 42 ILE B CA 1
ATOM 2447 C C . ILE B 1 42 ? 3.785 -14.75 -0.646 1 86.44 42 ILE B C 1
ATOM 2449 O O . ILE B 1 42 ? 3.055 -15.617 -0.157 1 86.44 42 ILE B O 1
ATOM 2453 N N . ALA B 1 43 ? 4.059 -14.742 -1.891 1 88.56 43 ALA B N 1
ATOM 2454 C CA . ALA B 1 43 ? 3.479 -15.703 -2.83 1 88.56 43 ALA B CA 1
ATOM 2455 C C . ALA B 1 43 ? 3.863 -17.125 -2.467 1 88.56 43 ALA B C 1
ATOM 2457 O O . ALA B 1 43 ? 3.014 -18.031 -2.455 1 88.56 43 ALA B O 1
ATOM 2458 N N . ASN B 1 44 ? 5.121 -17.344 -2.137 1 90.75 44 ASN B N 1
ATOM 2459 C CA . ASN B 1 44 ? 5.609 -18.688 -1.849 1 90.75 44 ASN B CA 1
ATOM 2460 C C . ASN B 1 44 ? 5.066 -19.203 -0.521 1 90.75 44 ASN B C 1
ATOM 2462 O O . ASN B 1 44 ? 4.801 -20.406 -0.382 1 90.75 44 ASN B O 1
ATOM 2466 N N . ALA B 1 45 ? 4.961 -18.328 0.429 1 86.88 45 ALA B N 1
ATOM 2467 C CA . ALA B 1 45 ? 4.34 -18.734 1.689 1 86.88 45 ALA B CA 1
ATOM 2468 C C . ALA B 1 45 ? 2.885 -19.141 1.48 1 86.88 45 ALA B C 1
ATOM 2470 O O . ALA B 1 45 ? 2.428 -20.141 2.037 1 86.88 45 ALA B O 1
ATOM 2471 N N . LEU B 1 46 ? 2.209 -18.391 0.679 1 84.69 46 LEU B N 1
ATOM 2472 C CA . LEU B 1 46 ? 0.821 -18.719 0.369 1 84.69 46 LEU B CA 1
ATOM 2473 C C . LEU B 1 46 ? 0.717 -20.078 -0.32 1 84.69 46 LEU B C 1
ATOM 2475 O O . LEU B 1 46 ? -0.146 -20.891 0.024 1 84.69 46 LEU B O 1
ATOM 2479 N N . LEU B 1 47 ? 1.546 -20.281 -1.297 1 89.56 47 LEU B N 1
ATOM 2480 C CA . LEU B 1 47 ? 1.555 -21.547 -2.018 1 89.56 47 LEU B CA 1
ATOM 2481 C C . LEU B 1 47 ? 1.904 -22.703 -1.085 1 89.56 47 LEU B C 1
ATOM 2483 O O . LEU B 1 47 ? 1.313 -23.781 -1.176 1 89.56 47 LEU B O 1
ATOM 2487 N N . TYR B 1 48 ? 2.787 -22.5 -0.184 1 89.5 48 TYR B N 1
ATOM 2488 C CA . TYR B 1 48 ? 3.182 -23.516 0.783 1 89.5 48 TYR B CA 1
ATOM 2489 C C . TYR B 1 48 ? 2.008 -23.906 1.676 1 89.5 48 TYR B C 1
ATOM 2491 O O . TYR B 1 48 ? 1.763 -25.094 1.91 1 89.5 48 TYR B O 1
ATOM 2499 N N . HIS B 1 49 ? 1.413 -22.938 2.16 1 85.69 49 HIS B N 1
ATOM 2500 C CA . HIS B 1 49 ? 0.299 -23.234 3.057 1 85.69 49 HIS B CA 1
ATOM 2501 C C . HIS B 1 49 ? -0.869 -23.859 2.303 1 85.69 49 HIS B C 1
ATOM 2503 O O . HIS B 1 49 ? -1.58 -24.703 2.846 1 85.69 49 HIS B O 1
ATOM 2509 N N . ALA B 1 50 ? -1.135 -23.344 1.101 1 85.44 50 ALA B N 1
ATOM 2510 C CA . ALA B 1 50 ? -2.154 -24 0.279 1 85.44 50 ALA B CA 1
ATOM 2511 C C . ALA B 1 50 ? -1.837 -25.469 0.077 1 85.44 50 ALA B C 1
ATOM 2513 O O . ALA B 1 50 ? -2.736 -26.312 0.111 1 85.44 50 ALA B O 1
ATOM 2514 N N . PHE B 1 51 ? -0.672 -25.781 -0.127 1 89.12 51 PHE B N 1
ATOM 2515 C CA . PHE B 1 51 ? -0.216 -27.156 -0.287 1 89.12 51 PHE B CA 1
ATOM 2516 C C . PHE B 1 51 ? -0.387 -27.938 1.011 1 89.12 51 PHE B C 1
ATOM 2518 O O . PHE B 1 51 ? -0.921 -29.047 1.007 1 89.12 51 PHE B O 1
ATOM 2525 N N . SER B 1 52 ? 0.07 -27.297 2.086 1 86.12 52 SER B N 1
ATOM 2526 C CA . SER B 1 52 ? 0.049 -27.953 3.389 1 86.12 52 SER B CA 1
ATOM 2527 C C . SER B 1 52 ? -1.376 -28.281 3.818 1 86.12 52 SER B C 1
ATOM 2529 O O . SER B 1 52 ? -1.608 -29.281 4.504 1 86.12 52 SER B O 1
ATOM 2531 N N . GLU B 1 53 ? -2.227 -27.484 3.355 1 80.69 53 GLU B N 1
ATOM 2532 C CA . GLU B 1 53 ? -3.625 -27.688 3.729 1 80.69 53 GLU B CA 1
ATOM 2533 C C . GLU B 1 53 ? -4.363 -28.5 2.678 1 80.69 53 GLU B C 1
ATOM 2535 O O . GLU B 1 53 ? -5.59 -28.625 2.729 1 80.69 53 GLU B O 1
ATOM 2540 N N . ARG B 1 54 ? -3.717 -28.969 1.612 1 83.62 54 ARG B N 1
ATOM 2541 C CA . ARG B 1 54 ? -4.25 -29.859 0.583 1 83.62 54 ARG B CA 1
ATOM 2542 C C . ARG B 1 54 ? -5.316 -29.141 -0.248 1 83.62 54 ARG B C 1
ATOM 2544 O O . ARG B 1 54 ? -6.352 -29.734 -0.568 1 83.62 54 ARG B O 1
ATOM 2551 N N . LEU B 1 55 ? -4.973 -27.812 -0.491 1 83.69 55 LEU B N 1
ATOM 2552 C CA . LEU B 1 55 ? -5.93 -27.016 -1.245 1 83.69 55 LEU B CA 1
ATOM 2553 C C . LEU B 1 55 ? -5.555 -26.969 -2.725 1 83.69 55 LEU B C 1
ATOM 2555 O O . LEU B 1 55 ? -6.242 -26.328 -3.523 1 83.69 55 LEU B O 1
ATOM 2559 N N . LEU B 1 56 ? -4.484 -27.703 -3.1 1 87.5 56 LEU B N 1
ATOM 2560 C CA . LEU B 1 56 ? -3.988 -27.562 -4.465 1 87.5 56 LEU B CA 1
ATOM 2561 C C . LEU B 1 56 ? -4.289 -28.828 -5.281 1 87.5 56 LEU B C 1
ATOM 2563 O O . LEU B 1 56 ? -3.77 -28.984 -6.387 1 87.5 56 LEU B O 1
ATOM 2567 N N . GLN B 1 57 ? -5.051 -29.688 -4.797 1 88.31 57 GLN B N 1
ATOM 2568 C CA . GLN B 1 57 ? -5.523 -30.828 -5.562 1 88.31 57 GLN B CA 1
ATOM 2569 C C . GLN B 1 57 ? -6.641 -30.438 -6.523 1 88.31 57 GLN B C 1
ATOM 2571 O O . GLN B 1 57 ? -7.508 -29.625 -6.172 1 88.31 57 GLN B O 1
ATOM 2576 N N . PHE B 1 58 ? -6.543 -31.047 -7.707 1 87.94 58 PHE B N 1
ATOM 2577 C CA . PHE B 1 58 ? -7.547 -30.656 -8.695 1 87.94 58 PHE B CA 1
ATOM 2578 C C . PHE B 1 58 ? -8.023 -31.875 -9.477 1 87.94 58 PHE B C 1
ATOM 2580 O O . PHE B 1 58 ? -7.246 -32.812 -9.734 1 87.94 58 PHE B O 1
ATOM 2587 N N . VAL B 1 59 ? -9.32 -31.797 -9.836 1 89.94 59 VAL B N 1
ATOM 2588 C CA . VAL B 1 59 ? -9.945 -32.875 -10.625 1 89.94 59 VAL B CA 1
ATOM 2589 C C . VAL B 1 59 ? -10.32 -32.344 -12 1 89.94 59 VAL B C 1
ATOM 2591 O O . VAL B 1 59 ? -10.891 -31.25 -12.117 1 89.94 59 VAL B O 1
ATOM 2594 N N . VAL B 1 60 ? -9.891 -33.031 -12.984 1 90.56 60 VAL B N 1
ATOM 2595 C CA . VAL B 1 60 ? -10.242 -32.656 -14.352 1 90.56 60 VAL B CA 1
ATOM 2596 C C . VAL B 1 60 ? -11.133 -33.75 -14.953 1 90.56 60 VAL B C 1
ATOM 2598 O O . VAL B 1 60 ? -10.672 -34.875 -15.195 1 90.56 60 VAL B O 1
ATOM 2601 N N . ASP B 1 61 ? -12.328 -33.469 -15.156 1 91.25 61 ASP B N 1
ATOM 2602 C CA . ASP B 1 61 ? -13.266 -34.312 -15.867 1 91.25 61 ASP B CA 1
ATOM 2603 C C . ASP B 1 61 ? -14.375 -33.5 -16.531 1 91.25 61 ASP B C 1
ATOM 2605 O O . ASP B 1 61 ? -14.281 -32.281 -16.594 1 91.25 61 ASP B O 1
ATOM 2609 N N . ASP B 1 62 ? -15.32 -34.125 -17.125 1 87.5 62 ASP B N 1
ATOM 2610 C CA . ASP B 1 62 ? -16.344 -33.438 -17.906 1 87.5 62 ASP B CA 1
ATOM 2611 C C . ASP B 1 62 ? -17.266 -32.625 -17 1 87.5 62 ASP B C 1
ATOM 2613 O O . ASP B 1 62 ? -17.938 -31.688 -17.469 1 87.5 62 ASP B O 1
ATOM 2617 N N . GLN B 1 63 ? -17.297 -32.906 -15.734 1 85.75 63 GLN B N 1
ATOM 2618 C CA . GLN B 1 63 ? -18.141 -32.188 -14.797 1 85.75 63 GLN B CA 1
ATOM 2619 C C . GLN B 1 63 ? -17.453 -30.906 -14.305 1 85.75 63 GLN B C 1
ATOM 2621 O O . GLN B 1 63 ? -18.109 -29.875 -14.164 1 85.75 63 GLN B O 1
ATOM 2626 N N . THR B 1 64 ? -16.203 -31.078 -14.078 1 84.12 64 THR B N 1
ATOM 2627 C CA . THR B 1 64 ? -15.453 -29.938 -13.547 1 84.12 64 THR B CA 1
ATOM 2628 C C . THR B 1 64 ? -15.094 -28.969 -14.664 1 84.12 64 THR B C 1
ATOM 2630 O O . THR B 1 64 ? -15.125 -27.75 -14.469 1 84.12 64 THR B O 1
ATOM 2633 N N . ILE B 1 65 ? -14.625 -29.547 -15.773 1 85.19 65 ILE B N 1
ATOM 2634 C CA . ILE B 1 65 ? -14.328 -28.75 -16.953 1 85.19 65 ILE B CA 1
ATOM 2635 C C . ILE B 1 65 ? -15.133 -29.25 -18.141 1 85.19 65 ILE B C 1
ATOM 2637 O O . ILE B 1 65 ? -14.68 -30.125 -18.891 1 85.19 65 ILE B O 1
ATOM 2641 N N . SER B 1 66 ? -16.219 -28.641 -18.391 1 85.31 66 SER B N 1
ATOM 2642 C CA . SER B 1 66 ? -17.172 -29.141 -19.375 1 85.31 66 SER B CA 1
ATOM 2643 C C . SER B 1 66 ? -16.594 -29.047 -20.781 1 85.31 66 SER B C 1
ATOM 2645 O O . SER B 1 66 ? -16.891 -29.906 -21.641 1 85.31 66 SER B O 1
ATOM 2647 N N . SER B 1 67 ? -15.75 -28.062 -21.016 1 84.06 67 SER B N 1
ATOM 2648 C CA . SER B 1 67 ? -15.203 -27.844 -22.359 1 84.06 67 SER B CA 1
ATOM 2649 C C . SER B 1 67 ? -14.266 -28.984 -22.75 1 84.06 67 SER B C 1
ATOM 2651 O O . SER B 1 67 ? -13.992 -29.172 -23.938 1 84.06 67 SER B O 1
ATOM 2653 N N . LEU B 1 68 ? -13.82 -29.766 -21.734 1 88.31 68 LEU B N 1
ATOM 2654 C CA . LEU B 1 68 ? -12.883 -30.859 -22.016 1 88.31 68 LEU B CA 1
ATOM 2655 C C . LEU B 1 68 ? -13.625 -32.188 -22.141 1 88.31 68 LEU B C 1
ATOM 2657 O O . LEU B 1 68 ? -13.008 -33.219 -22.375 1 88.31 68 LEU B O 1
ATOM 2661 N N . GLY B 1 69 ? -14.898 -32.156 -22.062 1 88.06 69 GLY B N 1
ATOM 2662 C CA . GLY B 1 69 ? -15.719 -33.344 -22.109 1 88.06 69 GLY B CA 1
ATOM 2663 C C . GLY B 1 69 ? -15.43 -34.219 -23.312 1 88.06 69 GLY B C 1
ATOM 2664 O O . GLY B 1 69 ? -15.07 -35.406 -23.172 1 88.06 69 GLY B O 1
ATOM 2665 N N . PRO B 1 70 ? -15.555 -33.656 -24.453 1 89.38 70 PRO B N 1
ATOM 2666 C CA . PRO B 1 70 ? -15.32 -34.469 -25.656 1 89.38 70 PRO B CA 1
ATOM 2667 C C . PRO B 1 70 ? -13.906 -35.031 -25.734 1 89.38 70 PRO B C 1
ATOM 2669 O O . PRO B 1 70 ? -13.703 -36.094 -26.297 1 89.38 70 PRO B O 1
ATOM 2672 N N . LEU B 1 71 ? -13.023 -34.375 -25.188 1 91.62 71 LEU B N 1
ATOM 2673 C CA . LEU B 1 71 ? -11.625 -34.812 -25.203 1 91.62 71 LEU B CA 1
ATOM 2674 C C . LEU B 1 71 ? -11.398 -35.938 -24.203 1 91.62 71 LEU B C 1
ATOM 2676 O O . LEU B 1 71 ? -10.633 -36.875 -24.484 1 91.62 71 LEU B O 1
ATOM 2680 N N . LEU B 1 72 ? -12.086 -35.969 -23.109 1 93.56 72 LEU B N 1
ATOM 2681 C CA . LEU B 1 72 ? -11.867 -36.906 -22 1 93.56 72 LEU B CA 1
ATOM 2682 C C . LEU B 1 72 ? -12.75 -38.125 -22.141 1 93.56 72 LEU B C 1
ATOM 2684 O O . LEU B 1 72 ? -13.539 -38.438 -21.25 1 93.56 72 LEU B O 1
ATOM 2688 N N . ARG B 1 73 ? -12.531 -38.781 -23.234 1 94.12 73 ARG B N 1
ATOM 2689 C CA . ARG B 1 73 ? -13.289 -39.969 -23.562 1 94.12 73 ARG B CA 1
ATOM 2690 C C . ARG B 1 73 ? -12.375 -41.062 -24.078 1 94.12 73 ARG B C 1
ATOM 2692 O O . ARG B 1 73 ? -11.266 -40.812 -24.547 1 94.12 73 ARG B O 1
ATOM 2699 N N . THR B 1 74 ? -12.797 -42.312 -23.984 1 94.06 74 THR B N 1
ATOM 2700 C CA . THR B 1 74 ? -12.008 -43.469 -24.438 1 94.06 74 THR B CA 1
ATOM 2701 C C . THR B 1 74 ? -12.422 -43.875 -25.859 1 94.06 74 THR B C 1
ATOM 2703 O O . THR B 1 74 ? -11.82 -44.75 -26.453 1 94.06 74 THR B O 1
ATOM 2706 N N . SER B 1 75 ? -13.484 -43.281 -26.344 1 92.25 75 SER B N 1
ATOM 2707 C CA . SER B 1 75 ? -13.922 -43.438 -27.734 1 92.25 75 SER B CA 1
ATOM 2708 C C . SER B 1 75 ? -14.273 -42.062 -28.344 1 92.25 75 SER B C 1
ATOM 2710 O O . SER B 1 75 ? -15.039 -41.312 -27.766 1 92.25 75 SER B O 1
ATOM 2712 N N . CYS B 1 76 ? -13.68 -41.781 -29.469 1 88.31 76 CYS B N 1
ATOM 2713 C CA . CYS B 1 76 ? -13.82 -40.469 -30.062 1 88.31 76 CYS B CA 1
ATOM 2714 C C . CYS B 1 76 ? -15.094 -40.375 -30.891 1 88.31 76 CYS B C 1
ATOM 2716 O O . CYS B 1 76 ? -15.375 -41.25 -31.703 1 88.31 76 CYS B O 1
ATOM 2718 N N . THR B 1 77 ? -15.984 -39.5 -30.578 1 78.94 77 THR B N 1
ATOM 2719 C CA . THR B 1 77 ? -17.172 -39.25 -31.391 1 78.94 77 THR B CA 1
ATOM 2720 C C . THR B 1 77 ? -16.984 -38.062 -32.312 1 78.94 77 THR B C 1
ATOM 2722 O O . THR B 1 77 ? -17.219 -38.188 -33.531 1 78.94 77 THR B O 1
ATOM 2725 N N . THR B 1 78 ? -16.609 -37 -31.703 1 79.06 78 THR B N 1
ATOM 2726 C CA . THR B 1 78 ? -16.391 -35.781 -32.438 1 79.06 78 THR B CA 1
ATOM 2727 C C . THR B 1 78 ? -15 -35.219 -32.188 1 79.06 78 THR B C 1
ATOM 2729 O O . THR B 1 78 ? -14.633 -34.969 -31.031 1 79.06 78 THR B O 1
ATOM 2732 N N . GLY B 1 79 ? -14.102 -35.25 -33.188 1 82.31 79 GLY B N 1
ATOM 2733 C CA . GLY B 1 79 ? -12.805 -34.625 -33.031 1 82.31 79 GLY B CA 1
ATOM 2734 C C . GLY B 1 79 ? -11.789 -35.5 -32.344 1 82.31 79 GLY B C 1
ATOM 2735 O O . GLY B 1 79 ? -11.938 -36.719 -32.281 1 82.31 79 GLY B O 1
ATOM 2736 N N . ILE B 1 80 ? -10.781 -34.875 -31.703 1 85.88 80 ILE B N 1
ATOM 2737 C CA . ILE B 1 80 ? -9.695 -35.594 -31.047 1 85.88 80 ILE B CA 1
ATOM 2738 C C . ILE B 1 80 ? -10.086 -35.906 -29.609 1 85.88 80 ILE B C 1
ATOM 2740 O O . ILE B 1 80 ? -10.703 -35.094 -28.922 1 85.88 80 ILE B O 1
ATOM 2744 N N . CYS B 1 81 ? -9.758 -37.094 -29.172 1 90.56 81 CYS B N 1
ATOM 2745 C CA . CYS B 1 81 ? -10 -37.469 -27.781 1 90.56 81 CYS B CA 1
ATOM 2746 C C . CYS B 1 81 ? -8.828 -38.25 -27.219 1 90.56 81 CYS B C 1
ATOM 2748 O O . CYS B 1 81 ? -7.816 -38.438 -27.891 1 90.56 81 CYS B O 1
ATOM 2750 N N . PHE B 1 82 ? -8.914 -38.719 -25.984 1 89.88 82 PHE B N 1
ATOM 2751 C CA . PHE B 1 82 ? -7.824 -39.344 -25.25 1 89.88 82 PHE B CA 1
ATOM 2752 C C . PHE B 1 82 ? -7.477 -40.688 -25.875 1 89.88 82 PHE B C 1
ATOM 2754 O O . PHE B 1 82 ? -6.316 -41.125 -25.844 1 89.88 82 PHE B O 1
ATOM 2761 N N . ALA B 1 83 ? -8.445 -41.344 -26.469 1 89.38 83 ALA B N 1
ATOM 2762 C CA . ALA B 1 83 ? -8.242 -42.656 -27.094 1 89.38 83 ALA B CA 1
ATOM 2763 C C . ALA B 1 83 ? -7.285 -42.531 -28.281 1 89.38 83 ALA B C 1
ATOM 2765 O O . ALA B 1 83 ? -6.609 -43.5 -28.625 1 89.38 83 ALA B O 1
ATOM 2766 N N . ASP B 1 84 ? -7.266 -41.375 -28.891 1 91.44 84 ASP B N 1
ATOM 2767 C CA . ASP B 1 84 ? -6.355 -41.156 -30.016 1 91.44 84 ASP B CA 1
ATOM 2768 C C . ASP B 1 84 ? -4.902 -41.125 -29.547 1 91.44 84 ASP B C 1
ATOM 2770 O O . ASP B 1 84 ? -3.994 -41.469 -30.297 1 91.44 84 ASP B O 1
ATOM 2774 N N . LEU B 1 85 ? -4.688 -40.719 -28.328 1 91.12 85 LEU B N 1
ATOM 2775 C CA . LEU B 1 85 ? -3.344 -40.562 -27.781 1 91.12 85 LEU B CA 1
ATOM 2776 C C . LEU B 1 85 ? -2.902 -41.844 -27.078 1 91.12 85 LEU B C 1
ATOM 2778 O O . LEU B 1 85 ? -1.719 -42.188 -27.094 1 91.12 85 LEU B O 1
ATOM 2782 N N . ILE B 1 86 ? -3.855 -42.469 -26.438 1 91.88 86 ILE B N 1
ATOM 2783 C CA . ILE B 1 86 ? -3.625 -43.719 -25.766 1 91.88 86 ILE B CA 1
ATOM 2784 C C . ILE B 1 86 ? -4.637 -44.75 -26.266 1 91.88 86 ILE B C 1
ATOM 2786 O O . ILE B 1 86 ? -5.605 -45.062 -25.578 1 91.88 86 ILE B O 1
ATOM 2790 N N . PRO B 1 87 ? -4.379 -45.375 -27.297 1 91.06 87 PRO B N 1
ATOM 2791 C CA . PRO B 1 87 ? -5.355 -46.281 -27.938 1 91.06 87 PRO B CA 1
ATOM 2792 C C . PRO B 1 87 ? -5.754 -47.438 -27.047 1 91.06 87 PRO B C 1
ATOM 2794 O O . PRO B 1 87 ? -6.875 -47.969 -27.156 1 91.06 87 PRO B O 1
ATOM 2797 N N . GLN B 1 88 ? -4.898 -47.844 -26.188 1 91.38 88 GLN B N 1
ATOM 2798 C CA . GLN B 1 88 ? -5.145 -49 -25.328 1 91.38 88 GLN B CA 1
ATOM 2799 C C . GLN B 1 88 ? -6.395 -48.781 -24.484 1 91.38 88 GLN B C 1
ATOM 2801 O O . GLN B 1 88 ? -7.094 -49.75 -24.156 1 91.38 88 GLN B O 1
ATOM 2806 N N . ILE B 1 89 ? -6.695 -47.562 -24.188 1 90.81 89 ILE B N 1
ATOM 2807 C CA . ILE B 1 89 ? -7.824 -47.312 -23.297 1 90.81 89 ILE B CA 1
ATOM 2808 C C . ILE B 1 89 ? -9.133 -47.531 -24.047 1 90.81 89 ILE B C 1
ATOM 2810 O O . ILE B 1 89 ? -10.148 -47.906 -23.453 1 90.81 89 ILE B O 1
ATOM 2814 N N . ALA B 1 90 ? -9.141 -47.25 -25.312 1 90.69 90 ALA B N 1
ATOM 2815 C CA . ALA B 1 90 ? -10.328 -47.5 -26.125 1 90.69 90 ALA B CA 1
ATOM 2816 C C . ALA B 1 90 ? -10.633 -48.969 -26.234 1 90.69 90 ALA B C 1
ATOM 2818 O O . ALA B 1 90 ? -11.797 -49.375 -26.25 1 90.69 90 ALA B O 1
ATOM 2819 N N . LYS B 1 91 ? -9.602 -49.688 -26.281 1 90.69 91 LYS B N 1
ATOM 2820 C CA . LYS B 1 91 ? -9.758 -51.125 -26.406 1 90.69 91 LYS B CA 1
ATOM 2821 C C . LYS B 1 91 ? -10.242 -51.75 -25.109 1 90.69 91 LYS B C 1
ATOM 2823 O O . LYS B 1 91 ? -11.133 -52.594 -25.109 1 90.69 91 LYS B O 1
ATOM 2828 N N . GLN B 1 92 ? -9.789 -51.344 -24.078 1 90.88 92 GLN B N 1
ATOM 2829 C CA . GLN B 1 92 ? -10.062 -51.969 -22.781 1 90.88 92 GLN B CA 1
ATOM 2830 C C . GLN B 1 92 ? -11.352 -51.438 -22.172 1 90.88 92 GLN B C 1
ATOM 2832 O O . GLN B 1 92 ? -12.078 -52.156 -21.5 1 90.88 92 GLN B O 1
ATOM 2837 N N . TYR B 1 93 ? -11.508 -50.156 -22.422 1 92.25 93 TYR B N 1
ATOM 2838 C CA . TYR B 1 93 ? -12.664 -49.5 -21.828 1 92.25 93 TYR B CA 1
ATOM 2839 C C . TYR B 1 93 ? -13.406 -48.688 -22.859 1 92.25 93 TYR B C 1
ATOM 2841 O O . TYR B 1 93 ? -13.422 -47.438 -22.781 1 92.25 93 TYR B O 1
ATOM 2849 N N . PRO B 1 94 ? -14.148 -49.312 -23.688 1 91.69 94 PRO B N 1
ATOM 2850 C CA . PRO B 1 94 ? -14.836 -48.562 -24.719 1 91.69 94 PRO B CA 1
ATOM 2851 C C . PRO B 1 94 ? -15.984 -47.719 -24.172 1 91.69 94 PRO B C 1
ATOM 2853 O O . PRO B 1 94 ? -16.641 -48.125 -23.203 1 91.69 94 PRO B O 1
ATOM 2856 N N . ASP B 1 95 ? -16.219 -46.562 -24.766 1 92.5 95 ASP B N 1
ATOM 2857 C CA . ASP B 1 95 ? -17.328 -45.656 -24.5 1 92.5 95 ASP B CA 1
ATOM 2858 C C . ASP B 1 95 ? -17.375 -45.25 -23.031 1 92.5 95 ASP B C 1
ATOM 2860 O O . ASP B 1 95 ? -18.422 -45.344 -22.375 1 92.5 95 ASP B O 1
ATOM 2864 N N . SER B 1 96 ? -16.172 -44.938 -22.516 1 95.31 96 SER B N 1
ATOM 2865 C CA . SER B 1 96 ? -16.047 -44.5 -21.125 1 95.31 96 SER B CA 1
ATOM 2866 C C . SER B 1 96 ? -15.484 -43.094 -21.047 1 95.31 96 SER B C 1
ATOM 2868 O O . SER B 1 96 ? -15.164 -42.5 -22.078 1 95.31 96 SER B O 1
ATOM 2870 N N . LYS B 1 97 ? -15.453 -42.594 -19.828 1 95.38 97 LYS B N 1
ATOM 2871 C CA . LYS B 1 97 ? -14.945 -41.25 -19.578 1 95.38 97 LYS B CA 1
ATOM 2872 C C . LYS B 1 97 ? -13.625 -41.281 -18.812 1 95.38 97 LYS B C 1
ATOM 2874 O O . LYS B 1 97 ? -13.328 -42.281 -18.125 1 95.38 97 LYS B O 1
ATOM 2879 N N . VAL B 1 98 ? -12.867 -40.281 -19.047 1 94.88 98 VAL B N 1
ATOM 2880 C CA . VAL B 1 98 ? -11.586 -40.156 -18.375 1 94.88 98 VAL B CA 1
ATOM 2881 C C . VAL B 1 98 ? -11.648 -39.094 -17.297 1 94.88 98 VAL B C 1
ATOM 2883 O O . VAL B 1 98 ? -12.188 -38 -17.531 1 94.88 98 VAL B O 1
ATOM 2886 N N . ARG B 1 99 ? -11.195 -39.375 -16.141 1 94.31 99 ARG B N 1
ATOM 2887 C CA . ARG B 1 99 ? -11.047 -38.438 -15.023 1 94.31 99 ARG B CA 1
ATOM 2888 C C . ARG B 1 99 ? -9.594 -38.344 -14.57 1 94.31 99 ARG B C 1
ATOM 2890 O O . ARG B 1 99 ? -8.945 -39.375 -14.352 1 94.31 99 ARG B O 1
ATOM 2897 N N . LEU B 1 100 ? -9.109 -37.156 -14.492 1 95.19 100 LEU B N 1
ATOM 2898 C CA . LEU B 1 100 ? -7.75 -36.938 -14.031 1 95.19 100 LEU B CA 1
ATOM 2899 C C . LEU B 1 100 ? -7.754 -36.219 -12.68 1 95.19 100 LEU B C 1
ATOM 2901 O O . LEU B 1 100 ? -8.492 -35.25 -12.492 1 95.19 100 LEU B O 1
ATOM 2905 N N . ILE B 1 101 ? -6.949 -36.75 -11.805 1 94.12 101 ILE B N 1
ATOM 2906 C CA . ILE B 1 101 ? -6.797 -36.094 -10.5 1 94.12 101 ILE B CA 1
ATOM 2907 C C . ILE B 1 101 ? -5.34 -35.719 -10.281 1 94.12 101 ILE B C 1
ATOM 2909 O O . ILE B 1 101 ? -4.449 -36.562 -10.305 1 94.12 101 ILE B O 1
ATOM 2913 N N . PHE B 1 102 ? -5.145 -34.5 -10.102 1 95.25 102 PHE B N 1
ATOM 2914 C CA . PHE B 1 102 ? -3.805 -34 -9.82 1 95.25 102 PHE B CA 1
ATOM 2915 C C . PHE B 1 102 ? -3.596 -33.812 -8.32 1 95.25 102 PHE B C 1
ATOM 2917 O O . PHE B 1 102 ? -4.445 -33.25 -7.633 1 95.25 102 PHE B O 1
ATOM 2924 N N . THR B 1 103 ? -2.504 -34.281 -7.848 1 94.06 103 THR B N 1
ATOM 2925 C CA . THR B 1 103 ? -2.076 -34.125 -6.461 1 94.06 103 THR B CA 1
ATOM 2926 C C . THR B 1 103 ? -0.63 -33.656 -6.395 1 94.06 103 THR B C 1
ATOM 2928 O O . THR B 1 103 ? 0.288 -34.375 -6.789 1 94.06 103 THR B O 1
ATOM 2931 N N . PRO B 1 104 ? -0.43 -32.5 -5.852 1 95.56 104 PRO B N 1
ATOM 2932 C CA . PRO B 1 104 ? 0.948 -32 -5.762 1 95.56 104 PRO B CA 1
ATOM 2933 C C . PRO B 1 104 ? 1.79 -32.812 -4.762 1 95.56 104 PRO B C 1
ATOM 2935 O O . PRO B 1 104 ? 1.287 -33.219 -3.713 1 95.56 104 PRO B O 1
ATOM 2938 N N . THR B 1 105 ? 3.037 -33.062 -5.078 1 96.62 105 THR B N 1
ATOM 2939 C CA . THR B 1 105 ? 3.941 -33.781 -4.188 1 96.62 105 THR B CA 1
ATOM 2940 C C . THR B 1 105 ? 4.781 -32.812 -3.367 1 96.62 105 THR B C 1
ATOM 2942 O O . THR B 1 105 ? 5.359 -33.188 -2.346 1 96.62 105 THR B O 1
ATOM 2945 N N . ARG B 1 106 ? 4.91 -31.625 -3.795 1 96.12 106 ARG B N 1
ATOM 2946 C CA . ARG B 1 106 ? 5.559 -30.547 -3.066 1 96.12 106 ARG B CA 1
ATOM 2947 C C . ARG B 1 106 ? 4.887 -29.203 -3.365 1 96.12 106 ARG B C 1
ATOM 2949 O O . ARG B 1 106 ? 4.117 -29.094 -4.324 1 96.12 106 ARG B O 1
ATOM 2956 N N . ALA B 1 107 ? 5.18 -28.234 -2.52 1 94.44 107 ALA B N 1
ATOM 2957 C CA . ALA B 1 107 ? 4.609 -26.906 -2.742 1 94.44 107 ALA B CA 1
ATOM 2958 C C . ALA B 1 107 ? 5.133 -26.297 -4.035 1 94.44 107 ALA B C 1
ATOM 2960 O O . ALA B 1 107 ? 6.34 -26.328 -4.301 1 94.44 107 ALA B O 1
ATOM 2961 N N . PRO B 1 108 ? 4.195 -25.797 -4.883 1 96.06 108 PRO B N 1
ATOM 2962 C CA . PRO B 1 108 ? 4.684 -25.031 -6.031 1 96.06 108 PRO B CA 1
ATOM 2963 C C . PRO B 1 108 ? 5.562 -23.844 -5.621 1 96.06 108 PRO B C 1
ATOM 2965 O O . PRO B 1 108 ? 5.398 -23.297 -4.527 1 96.06 108 PRO B O 1
ATOM 2968 N N . VAL B 1 109 ? 6.469 -23.5 -6.5 1 96.75 109 VAL B N 1
ATOM 2969 C CA . VAL B 1 109 ? 7.391 -22.406 -6.199 1 96.75 109 VAL B CA 1
ATOM 2970 C C . VAL B 1 109 ? 7.34 -21.359 -7.312 1 96.75 109 VAL B C 1
ATOM 2972 O O . VAL B 1 109 ? 7.297 -21.703 -8.492 1 96.75 109 VAL B O 1
ATOM 2975 N N . VAL B 1 110 ? 7.258 -20.172 -6.934 1 96.69 110 VAL B N 1
ATOM 2976 C CA . VAL B 1 110 ? 7.367 -19.078 -7.887 1 96.69 110 VAL B CA 1
ATOM 2977 C C . VAL B 1 110 ? 8.688 -18.344 -7.676 1 96.69 110 VAL B C 1
ATOM 2979 O O . VAL B 1 110 ? 8.969 -17.859 -6.574 1 96.69 110 VAL B O 1
ATOM 2982 N N . LEU B 1 111 ? 9.453 -18.25 -8.688 1 96.44 111 LEU B N 1
ATOM 2983 C CA . LEU B 1 111 ? 10.719 -17.531 -8.641 1 96.44 111 LEU B CA 1
ATOM 2984 C C . LEU B 1 111 ? 10.617 -16.203 -9.391 1 96.44 111 LEU B C 1
ATOM 2986 O O . LEU B 1 111 ? 10.289 -16.188 -10.578 1 96.44 111 LEU B O 1
ATOM 2990 N N . PHE B 1 112 ? 10.836 -15.172 -8.695 1 96.69 112 PHE B N 1
ATOM 2991 C CA . PHE B 1 112 ? 10.898 -13.852 -9.32 1 96.69 112 PHE B CA 1
ATOM 2992 C C . PHE B 1 112 ? 12.281 -13.594 -9.891 1 96.69 112 PHE B C 1
ATOM 2994 O O . PHE B 1 112 ? 13.281 -13.656 -9.172 1 96.69 112 PHE B O 1
ATOM 3001 N N . GLN B 1 113 ? 12.32 -13.273 -11.102 1 96.12 113 GLN B N 1
ATOM 3002 C CA . GLN B 1 113 ? 13.617 -13.078 -11.742 1 96.12 113 GLN B CA 1
ATOM 3003 C C . GLN B 1 113 ? 13.625 -11.812 -12.594 1 96.12 113 GLN B C 1
ATOM 3005 O O . GLN B 1 113 ? 12.75 -11.625 -13.445 1 96.12 113 GLN B O 1
ATOM 3010 N N . ALA B 1 114 ? 14.656 -11.016 -12.445 1 94 114 ALA B N 1
ATOM 3011 C CA . ALA B 1 114 ? 14.789 -9.773 -13.188 1 94 114 ALA B CA 1
ATOM 3012 C C . ALA B 1 114 ? 15.219 -10.039 -14.633 1 94 114 ALA B C 1
ATOM 3014 O O . ALA B 1 114 ? 14.984 -9.211 -15.516 1 94 114 ALA B O 1
ATOM 3015 N N . LYS B 1 115 ? 15.758 -11.156 -14.828 1 90.56 115 LYS B N 1
ATOM 3016 C CA . LYS B 1 115 ? 16.281 -11.477 -16.141 1 90.56 115 LYS B CA 1
ATOM 3017 C C . LYS B 1 115 ? 15.188 -11.453 -17.203 1 90.56 115 LYS B C 1
ATOM 3019 O O . LYS B 1 115 ? 14.008 -11.617 -16.891 1 90.56 115 LYS B O 1
ATOM 3024 N N . GLN B 1 116 ? 15.484 -11.211 -18.453 1 89 116 GLN B N 1
ATOM 3025 C CA . GLN B 1 116 ? 14.578 -11.195 -19.609 1 89 116 GLN B CA 1
ATOM 3026 C C . GLN B 1 116 ? 13.445 -10.203 -19.406 1 89 116 GLN B C 1
ATOM 3028 O O . GLN B 1 116 ? 12.289 -10.5 -19.703 1 89 116 GLN B O 1
ATOM 3033 N N . GLY B 1 117 ? 13.688 -9.078 -18.75 1 88.25 117 GLY B N 1
ATOM 3034 C CA . GLY B 1 117 ? 12.719 -8.008 -18.578 1 88.25 117 GLY B CA 1
ATOM 3035 C C . GLY B 1 117 ? 11.789 -8.25 -17.391 1 88.25 117 GLY B C 1
ATOM 3036 O O . GLY B 1 117 ? 10.82 -7.512 -17.203 1 88.25 117 GLY B O 1
ATOM 3037 N N . GLY B 1 118 ? 12.195 -9.242 -16.594 1 93.88 118 GLY B N 1
ATOM 3038 C CA . GLY B 1 118 ? 11.359 -9.547 -15.438 1 93.88 118 GLY B CA 1
ATOM 3039 C C . GLY B 1 118 ? 10.367 -10.664 -15.703 1 93.88 118 GLY B C 1
ATOM 3040 O O . GLY B 1 118 ? 9.398 -10.477 -16.453 1 93.88 118 GLY B O 1
ATOM 3041 N N . VAL B 1 119 ? 10.555 -11.812 -15.148 1 96.06 119 VAL B N 1
ATOM 3042 C CA . VAL B 1 119 ? 9.688 -12.961 -15.391 1 96.06 119 VAL B CA 1
ATOM 3043 C C . VAL B 1 119 ? 9.445 -13.703 -14.086 1 96.06 119 VAL B C 1
ATOM 3045 O O . VAL B 1 119 ? 10.289 -13.695 -13.188 1 96.06 119 VAL B O 1
ATOM 3048 N N . LEU B 1 120 ? 8.305 -14.273 -13.984 1 97.62 120 LEU B N 1
ATOM 3049 C CA . LEU B 1 120 ? 7.996 -15.227 -12.922 1 97.62 120 LEU B CA 1
ATOM 3050 C C . LEU B 1 120 ? 8.133 -16.656 -13.422 1 97.62 120 LEU B C 1
ATOM 3052 O O . LEU B 1 120 ? 7.523 -17.031 -14.422 1 97.62 120 LEU B O 1
ATOM 3056 N N . MET B 1 121 ? 8.977 -17.375 -12.836 1 97.56 121 MET B N 1
ATOM 3057 C CA . MET B 1 121 ? 9.086 -18.797 -13.156 1 97.56 121 MET B CA 1
ATOM 3058 C C . MET B 1 121 ? 8.32 -19.641 -12.141 1 97.56 121 MET B C 1
ATOM 3060 O O . MET B 1 121 ? 8.555 -19.531 -10.938 1 97.56 121 MET B O 1
ATOM 3064 N N . VAL B 1 122 ? 7.473 -20.453 -12.586 1 97.38 122 VAL B N 1
ATOM 3065 C CA . VAL B 1 122 ? 6.648 -21.281 -11.711 1 97.38 122 VAL B CA 1
ATOM 3066 C C . VAL B 1 122 ? 6.992 -22.75 -11.922 1 97.38 122 VAL B C 1
ATOM 3068 O O . VAL B 1 122 ? 7.09 -23.219 -13.062 1 97.38 122 VAL B O 1
ATOM 3071 N N . ASN B 1 123 ? 7.203 -23.422 -10.82 1 98 123 ASN B N 1
ATOM 3072 C CA . ASN B 1 123 ? 7.441 -24.859 -10.836 1 98 123 ASN B CA 1
ATOM 3073 C C . ASN B 1 123 ? 6.32 -25.625 -10.133 1 98 123 ASN B C 1
ATOM 3075 O O . ASN B 1 123 ? 5.973 -25.312 -8.992 1 98 123 ASN B O 1
ATOM 3079 N N . ILE B 1 124 ? 5.797 -26.547 -10.797 1 97.56 124 ILE B N 1
ATOM 3080 C CA . ILE B 1 124 ? 4.742 -27.391 -10.234 1 97.56 124 ILE B CA 1
ATOM 3081 C C . ILE B 1 124 ? 5.125 -28.859 -10.367 1 97.56 124 ILE B C 1
ATOM 3083 O O . ILE B 1 124 ? 5.508 -29.312 -11.445 1 97.56 124 ILE B O 1
ATOM 3087 N N . ASN B 1 125 ? 5.082 -29.547 -9.289 1 97.62 125 ASN B N 1
ATOM 3088 C CA . ASN B 1 125 ? 5.34 -30.984 -9.234 1 97.62 125 ASN B CA 1
ATOM 3089 C C . ASN B 1 125 ? 4.184 -31.75 -8.594 1 97.62 125 ASN B C 1
ATOM 3091 O O . ASN B 1 125 ? 3.598 -31.281 -7.617 1 97.62 125 ASN B O 1
ATOM 3095 N N . GLY B 1 126 ? 3.965 -32.938 -9.195 1 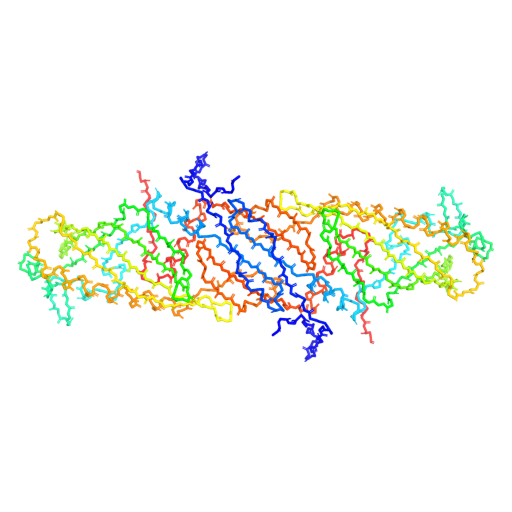97.69 126 GLY B N 1
ATOM 3096 C CA . GLY B 1 126 ? 2.91 -33.75 -8.594 1 97.69 126 GLY B CA 1
ATOM 3097 C C . GLY B 1 126 ? 2.648 -35.062 -9.336 1 97.69 126 GLY B C 1
ATOM 3098 O O . GLY B 1 126 ? 3.457 -35.469 -10.164 1 97.69 126 GLY B O 1
ATOM 3099 N N . LEU B 1 127 ? 1.567 -35.656 -8.914 1 96.88 127 LEU B N 1
ATOM 3100 C CA . LEU B 1 127 ? 1.094 -36.906 -9.531 1 96.88 127 LEU B CA 1
ATOM 3101 C C . LEU B 1 127 ? -0.26 -36.688 -10.203 1 96.88 127 LEU B C 1
ATOM 3103 O O . LEU B 1 127 ? -1.096 -35.938 -9.695 1 96.88 127 LEU B O 1
ATOM 3107 N N . VAL B 1 128 ? -0.39 -37.312 -11.273 1 95.94 128 VAL B N 1
ATOM 3108 C CA . VAL B 1 128 ? -1.68 -37.344 -11.953 1 95.94 128 VAL B CA 1
ATOM 3109 C C . VAL B 1 128 ? -2.225 -38.781 -11.945 1 95.94 128 VAL B C 1
ATOM 3111 O O . VAL B 1 128 ? -1.569 -39.688 -12.438 1 95.94 128 VAL B O 1
ATOM 3114 N N . PHE B 1 129 ? -3.381 -38.875 -11.398 1 94.69 129 PHE B N 1
ATOM 3115 C CA . PHE B 1 129 ? -4.082 -40.156 -11.414 1 94.69 129 PHE B CA 1
ATOM 3116 C C . PHE B 1 129 ? -5.145 -40.188 -12.508 1 94.69 129 PHE B C 1
ATOM 3118 O O . PHE B 1 129 ? -6.008 -39.312 -12.555 1 94.69 129 PHE B O 1
ATOM 3125 N N . MET B 1 130 ? -5.016 -41.125 -13.32 1 94.44 130 MET B N 1
ATOM 3126 C CA . MET B 1 130 ? -5.988 -41.281 -14.398 1 94.44 130 MET B CA 1
ATOM 3127 C C . MET B 1 130 ? -6.992 -42.375 -14.086 1 94.44 130 MET B C 1
ATOM 3129 O O . MET B 1 130 ? -6.609 -43.531 -13.836 1 94.44 130 MET B O 1
ATOM 3133 N N . TYR B 1 131 ? -8.227 -42 -14.117 1 94.75 131 TYR B N 1
ATOM 3134 C CA . TYR B 1 131 ? -9.312 -42.938 -13.898 1 94.75 131 TYR B CA 1
ATOM 3135 C C . TYR B 1 131 ? -10.18 -43.062 -15.148 1 94.75 131 TYR B C 1
ATOM 3137 O O . TYR B 1 131 ? -10.367 -42.094 -15.883 1 94.75 131 TYR B O 1
ATOM 3145 N N . ILE B 1 132 ? -10.633 -44.25 -15.359 1 94.62 132 ILE B N 1
ATOM 3146 C CA . ILE B 1 132 ? -11.648 -44.5 -16.375 1 94.62 132 ILE B CA 1
ATOM 3147 C C . ILE B 1 132 ? -13 -44.75 -15.711 1 94.62 132 ILE B C 1
ATOM 3149 O O . ILE B 1 132 ? -13.133 -45.594 -14.844 1 94.62 132 ILE B O 1
ATOM 3153 N N . VAL B 1 133 ? -13.883 -43.906 -16.109 1 96.06 133 VAL B N 1
ATOM 3154 C CA . VAL B 1 133 ? -15.227 -44.031 -15.555 1 96.06 133 VAL B CA 1
ATOM 3155 C C . VAL B 1 133 ? -16.172 -44.625 -16.594 1 96.06 133 VAL B C 1
ATOM 3157 O O . VAL B 1 133 ? -16.484 -44 -17.609 1 96.06 133 VAL B O 1
ATOM 3160 N N . GLU B 1 134 ? -16.719 -45.719 -16.234 1 94.62 134 GLU B N 1
ATOM 3161 C CA . GLU B 1 134 ? -17.594 -46.406 -17.172 1 94.62 134 GLU B CA 1
ATOM 3162 C C . GLU B 1 134 ? -19.016 -45.875 -17.094 1 94.62 134 GLU B C 1
ATOM 3164 O O . GLU B 1 134 ? -19.344 -45.062 -16.25 1 94.62 134 GLU B O 1
ATOM 3169 N N . SER B 1 135 ? -19.859 -46.312 -18.031 1 90.19 135 SER B N 1
ATOM 3170 C CA . SER B 1 135 ? -21.234 -45.844 -18.125 1 90.19 135 SER B CA 1
ATOM 3171 C C . SER B 1 135 ? -22.031 -46.188 -16.875 1 90.19 135 SER B C 1
ATOM 3173 O O . SER B 1 135 ? -22.969 -45.469 -16.516 1 90.19 135 SER B O 1
ATOM 3175 N N . ASN B 1 136 ? -21.656 -47.281 -16.219 1 90.5 136 ASN B N 1
ATOM 3176 C CA . ASN B 1 136 ? -22.344 -47.688 -15 1 90.5 136 ASN B CA 1
ATOM 3177 C C . ASN B 1 136 ? -21.797 -46.969 -13.773 1 90.5 136 ASN B C 1
ATOM 3179 O O . ASN B 1 136 ? -22.125 -47.312 -12.641 1 90.5 136 ASN B O 1
ATOM 3183 N N . LYS B 1 137 ? -20.922 -46.094 -13.914 1 88.19 137 LYS B N 1
ATOM 3184 C CA . LYS B 1 137 ? -20.359 -45.219 -12.898 1 88.19 137 LYS B CA 1
ATOM 3185 C C . LYS B 1 137 ? -19.266 -45.906 -12.102 1 88.19 137 LYS B C 1
ATOM 3187 O O . LYS B 1 137 ? -18.797 -45.375 -11.094 1 88.19 137 LYS B O 1
ATOM 3192 N N . ILE B 1 138 ? -18.938 -47.062 -12.625 1 92.12 138 ILE B N 1
ATOM 3193 C CA . ILE B 1 138 ? -17.812 -47.75 -11.992 1 92.12 138 ILE B CA 1
ATOM 3194 C C . ILE B 1 138 ? -16.516 -47.062 -12.43 1 92.12 138 ILE B C 1
ATOM 3196 O O . ILE B 1 138 ? -16.312 -46.812 -13.617 1 92.12 138 ILE B O 1
ATOM 3200 N N . SER B 1 139 ? -15.641 -46.781 -11.492 1 93.06 139 SER B N 1
ATOM 3201 C CA . SER B 1 139 ? -14.383 -46.094 -11.75 1 93.06 139 SER B CA 1
ATOM 3202 C C . SER B 1 139 ? -13.188 -47 -11.539 1 93.06 139 SER B C 1
ATOM 3204 O O . SER B 1 139 ? -13.133 -47.719 -10.539 1 93.06 139 SER B O 1
ATOM 3206 N N . HIS B 1 140 ? -12.297 -47.031 -12.516 1 91.81 140 HIS B N 1
ATOM 3207 C CA . HIS B 1 140 ? -11.062 -47.781 -12.461 1 91.81 140 HIS B CA 1
ATOM 3208 C C . HIS B 1 140 ? -9.844 -46.875 -12.586 1 91.81 140 HI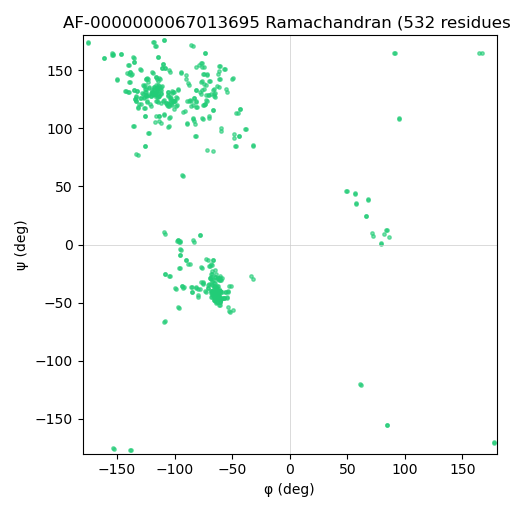S B C 1
ATOM 3210 O O . HIS B 1 140 ? -9.766 -46.062 -13.492 1 91.81 140 HIS B O 1
ATOM 3216 N N . GLN B 1 141 ? -8.875 -47.094 -11.688 1 92.25 141 GLN B N 1
ATOM 3217 C CA . GLN B 1 141 ? -7.613 -46.406 -11.883 1 92.25 141 GLN B CA 1
ATOM 3218 C C . GLN B 1 141 ? -6.793 -47.031 -13 1 92.25 141 GLN B C 1
ATOM 3220 O O . GLN B 1 141 ? -6.477 -48.219 -12.938 1 92.25 141 GLN B O 1
ATOM 3225 N N . ALA B 1 142 ? -6.52 -46.281 -13.945 1 92 142 ALA B N 1
ATOM 3226 C CA . ALA B 1 142 ? -5.883 -46.844 -15.133 1 92 142 ALA B CA 1
ATOM 3227 C C . ALA B 1 142 ? -4.375 -46.625 -15.117 1 92 142 ALA B C 1
ATOM 3229 O O . ALA B 1 142 ? -3.6 -47.469 -15.539 1 92 142 ALA B O 1
ATOM 3230 N N . ALA B 1 143 ? -3.982 -45.469 -14.648 1 93.12 143 ALA B N 1
ATOM 3231 C CA . ALA B 1 143 ? -2.562 -45.125 -14.695 1 93.12 143 ALA B CA 1
ATOM 3232 C C . ALA B 1 143 ? -2.24 -44 -13.719 1 93.12 143 ALA B C 1
ATOM 3234 O O . ALA B 1 143 ? -3.141 -43.281 -13.258 1 93.12 143 ALA B O 1
ATOM 3235 N N . THR B 1 144 ? -1.014 -43.844 -13.367 1 95 144 THR B N 1
ATOM 3236 C CA . THR B 1 144 ? -0.472 -42.781 -12.555 1 95 144 THR B CA 1
ATOM 3237 C C . THR B 1 144 ? 0.791 -42.188 -13.188 1 95 144 THR B C 1
ATOM 3239 O O . THR B 1 144 ? 1.684 -42.938 -13.594 1 95 144 THR B O 1
ATOM 3242 N N . PHE B 1 145 ? 0.81 -40.938 -13.242 1 95.88 145 PHE B N 1
ATOM 3243 C CA . PHE B 1 145 ? 1.943 -40.281 -13.867 1 95.88 145 PHE B CA 1
ATOM 3244 C C . PHE B 1 145 ? 2.582 -39.281 -12.906 1 95.88 145 PHE B C 1
ATOM 3246 O O . PHE B 1 145 ? 1.886 -38.625 -12.125 1 95.88 145 PHE B O 1
ATOM 3253 N N . ALA B 1 146 ? 3.934 -39.188 -12.961 1 96.56 146 ALA B N 1
ATOM 3254 C CA . ALA B 1 146 ? 4.609 -38.031 -12.359 1 96.56 146 ALA B CA 1
ATOM 3255 C C . ALA B 1 146 ? 4.574 -36.844 -13.297 1 96.56 146 ALA B C 1
ATOM 3257 O O . ALA B 1 146 ? 4.797 -36.969 -14.508 1 96.56 146 ALA B O 1
ATOM 3258 N N . LEU B 1 147 ? 4.246 -35.75 -12.82 1 97.75 147 LEU B N 1
ATOM 3259 C CA . LEU B 1 147 ? 4.117 -34.531 -13.609 1 97.75 147 LEU B CA 1
ATOM 3260 C C . LEU B 1 147 ? 5.074 -33.469 -13.109 1 97.75 147 LEU B C 1
ATOM 3262 O O . LEU B 1 147 ? 5.164 -33.219 -11.906 1 97.75 147 LEU B O 1
ATOM 3266 N N . ASP B 1 148 ? 5.848 -32.812 -13.984 1 97.69 148 ASP B N 1
ATOM 3267 C CA . ASP B 1 148 ? 6.711 -31.656 -13.719 1 97.69 148 ASP B CA 1
ATOM 3268 C C . ASP B 1 148 ? 6.469 -30.547 -14.734 1 97.69 148 ASP B C 1
ATOM 3270 O O . ASP B 1 148 ? 6.609 -30.75 -15.945 1 97.69 148 ASP B O 1
ATOM 3274 N N . ILE B 1 149 ? 6.09 -29.422 -14.234 1 98.06 149 ILE B N 1
ATOM 3275 C CA . ILE B 1 149 ? 5.789 -28.297 -15.117 1 98.06 149 ILE B CA 1
ATOM 3276 C C . ILE B 1 149 ? 6.668 -27.109 -14.75 1 98.06 149 ILE B C 1
ATOM 3278 O O . ILE B 1 149 ? 6.852 -26.797 -13.57 1 98.06 149 ILE B O 1
ATOM 3282 N N . VAL B 1 150 ? 7.227 -26.453 -15.695 1 97.81 150 VAL B N 1
ATOM 3283 C CA . VAL B 1 150 ? 7.891 -25.172 -15.547 1 97.81 150 VAL B CA 1
ATOM 3284 C C . VAL B 1 150 ? 7.273 -24.156 -16.5 1 97.81 150 VAL B C 1
ATOM 3286 O O . VAL B 1 150 ? 7.195 -24.391 -17.719 1 97.81 150 VAL B O 1
ATOM 3289 N N . ALA B 1 151 ? 6.816 -23.141 -15.961 1 97.56 151 ALA B N 1
ATOM 3290 C CA . ALA B 1 151 ? 6.207 -22.109 -16.781 1 97.56 151 ALA B CA 1
ATOM 3291 C C . ALA B 1 151 ? 6.789 -20.734 -16.453 1 97.56 151 ALA B C 1
ATOM 3293 O O . ALA B 1 151 ? 7.219 -20.5 -15.32 1 97.56 151 ALA B O 1
ATOM 3294 N N . ASN B 1 152 ? 6.824 -19.859 -17.422 1 97.38 152 ASN B N 1
ATOM 3295 C CA . ASN B 1 152 ? 7.238 -18.469 -17.266 1 97.38 152 ASN B CA 1
ATOM 3296 C C . ASN B 1 152 ? 6.078 -17.516 -17.5 1 97.38 152 ASN B C 1
ATOM 3298 O O . ASN B 1 152 ? 5.309 -17.688 -18.438 1 97.38 152 ASN B O 1
ATOM 3302 N N . ILE B 1 153 ? 5.996 -16.578 -16.672 1 96.62 153 ILE B N 1
ATOM 3303 C CA . ILE B 1 153 ? 4.918 -15.602 -16.766 1 96.62 153 ILE B CA 1
ATOM 3304 C C . ILE B 1 153 ? 5.504 -14.195 -16.844 1 96.62 153 ILE B C 1
ATOM 3306 O O . ILE B 1 153 ? 6.379 -13.828 -16.062 1 96.62 153 ILE B O 1
ATOM 3310 N N . LYS B 1 154 ? 5.098 -13.477 -17.797 1 96.44 154 LYS B N 1
ATOM 3311 C CA . LYS B 1 154 ? 5.383 -12.047 -17.891 1 96.44 154 LYS B CA 1
ATOM 3312 C C . LYS B 1 154 ? 4.164 -11.219 -17.516 1 96.44 154 LYS B C 1
ATOM 3314 O O . LYS B 1 154 ? 3.09 -11.375 -18.094 1 96.44 154 LYS B O 1
ATOM 3319 N N . LEU B 1 155 ? 4.441 -10.344 -16.547 1 94.94 155 LEU B N 1
ATOM 3320 C CA . LEU B 1 155 ? 3.34 -9.531 -16.031 1 94.94 155 LEU B CA 1
ATOM 3321 C C . LEU B 1 155 ? 3.486 -8.078 -16.484 1 94.94 155 LEU B C 1
ATOM 3323 O O . LEU B 1 155 ? 4.602 -7.59 -16.672 1 94.94 155 LEU B O 1
ATOM 3327 N N . HIS B 1 156 ? 2.375 -7.406 -16.594 1 92.88 156 HIS B N 1
ATOM 3328 C CA . HIS B 1 156 ? 2.346 -5.965 -16.812 1 92.88 156 HIS B CA 1
ATOM 3329 C C . HIS B 1 156 ? 1.05 -5.352 -16.297 1 92.88 156 HIS B C 1
ATOM 3331 O O . HIS B 1 156 ? 0.119 -6.078 -15.93 1 92.88 156 HIS B O 1
ATOM 3337 N N . VAL B 1 157 ? 1.057 -4.09 -16.125 1 91.19 157 VAL B N 1
ATOM 3338 C CA . VAL B 1 157 ? -0.098 -3.41 -15.547 1 91.19 157 VAL B CA 1
ATOM 3339 C C . VAL B 1 157 ? -0.675 -2.426 -16.562 1 91.19 157 VAL B C 1
ATOM 3341 O O . VAL B 1 157 ? 0.07 -1.724 -17.25 1 91.19 157 VAL B O 1
ATOM 3344 N N . GLU B 1 158 ? -2.012 -2.494 -16.672 1 89.75 158 GLU B N 1
ATOM 3345 C CA . GLU B 1 158 ? -2.764 -1.519 -17.453 1 89.75 158 GLU B CA 1
ATOM 3346 C C . GLU B 1 158 ? -3.984 -1.017 -16.688 1 89.75 158 GLU B C 1
ATOM 3348 O O . GLU B 1 158 ? -4.84 -1.807 -16.281 1 89.75 158 GLU B O 1
ATOM 3353 N N . ASN B 1 159 ? -4.078 0.314 -16.5 1 86.06 159 ASN B N 1
ATOM 3354 C CA . ASN B 1 159 ? -5.203 0.917 -15.789 1 86.06 159 ASN B CA 1
ATOM 3355 C C . ASN B 1 159 ? -5.469 0.219 -14.461 1 86.06 159 ASN B C 1
ATOM 3357 O O . ASN B 1 159 ? -6.598 -0.195 -14.18 1 86.06 159 ASN B O 1
ATOM 3361 N N . ASN B 1 160 ? -4.438 -0.04 -13.688 1 84.62 160 ASN B N 1
ATOM 3362 C CA . ASN B 1 160 ? -4.48 -0.633 -12.359 1 84.62 160 ASN B CA 1
ATOM 3363 C C . ASN B 1 160 ? -4.961 -2.08 -12.398 1 84.62 160 ASN B C 1
ATOM 3365 O O . ASN B 1 160 ? -5.574 -2.564 -11.445 1 84.62 160 ASN B O 1
ATOM 3369 N N . THR B 1 161 ? -4.773 -2.686 -13.555 1 87.5 161 THR B N 1
ATOM 3370 C CA . THR B 1 161 ? -5.094 -4.098 -13.75 1 87.5 161 THR B CA 1
ATOM 3371 C C . THR B 1 161 ? -3.836 -4.895 -14.086 1 87.5 161 THR B C 1
ATOM 3373 O O . THR B 1 161 ? -3.055 -4.496 -14.953 1 87.5 161 THR B O 1
ATOM 3376 N N . LEU B 1 162 ? -3.691 -5.949 -13.344 1 90.19 162 LEU B N 1
ATOM 3377 C CA . LEU B 1 162 ? -2.561 -6.832 -13.594 1 90.19 162 LEU B CA 1
ATOM 3378 C C . LEU B 1 162 ? -2.859 -7.781 -14.75 1 90.19 162 LEU B C 1
ATOM 3380 O O . LEU B 1 162 ? -3.818 -8.555 -14.695 1 90.19 162 LEU B O 1
ATOM 3384 N N . LEU B 1 163 ? -2.082 -7.676 -15.766 1 93.69 163 LEU B N 1
ATOM 3385 C CA . LEU B 1 163 ? -2.18 -8.547 -16.938 1 93.69 163 LEU B CA 1
ATOM 3386 C C . LEU B 1 163 ? -0.911 -9.375 -17.094 1 93.69 163 LEU B C 1
ATOM 3388 O O . LEU B 1 163 ? 0.082 -9.148 -16.406 1 93.69 163 LEU B O 1
ATOM 3392 N N . GLY B 1 164 ? -0.988 -10.359 -18.047 1 94.44 164 GLY B N 1
ATOM 3393 C CA . GLY B 1 164 ? 0.215 -11.156 -18.25 1 94.44 164 GLY B CA 1
ATOM 3394 C C . GLY B 1 164 ? 0.097 -12.141 -19.391 1 94.44 164 GLY B C 1
ATOM 3395 O O . GLY B 1 164 ? -0.924 -12.188 -20.078 1 94.44 164 GLY B O 1
ATOM 3396 N N . LYS B 1 165 ? 1.173 -12.75 -19.672 1 95.31 165 LYS B N 1
ATOM 3397 C CA . LYS B 1 165 ? 1.297 -13.828 -20.641 1 95.31 165 LYS B CA 1
ATOM 3398 C C . LYS B 1 165 ? 2.209 -14.938 -20.125 1 95.31 165 LYS B C 1
ATOM 3400 O O . LYS B 1 165 ? 3.244 -14.656 -19.516 1 95.31 165 LYS B O 1
ATOM 3405 N N . THR B 1 166 ? 1.773 -16.125 -20.406 1 96.44 166 THR B N 1
ATOM 3406 C CA . THR B 1 166 ? 2.559 -17.25 -19.906 1 96.44 166 THR B CA 1
ATOM 3407 C C . THR B 1 166 ? 3.07 -18.109 -21.047 1 96.44 166 THR B C 1
ATOM 3409 O O . THR B 1 166 ? 2.477 -18.125 -22.125 1 96.44 166 THR B O 1
ATOM 3412 N N . SER B 1 167 ? 4.215 -18.688 -20.891 1 96.69 167 SER B N 1
ATOM 3413 C CA . SER B 1 167 ? 4.758 -19.766 -21.703 1 96.69 167 SER B CA 1
ATOM 3414 C C . SER B 1 167 ? 5.102 -20.984 -20.859 1 96.69 167 SER B C 1
ATOM 3416 O O . SER B 1 167 ? 5.789 -20.859 -19.844 1 96.69 167 SER B O 1
ATOM 3418 N N . VAL B 1 168 ? 4.609 -22.109 -21.281 1 97.38 168 VAL B N 1
ATOM 3419 C CA . VAL B 1 168 ? 5.004 -23.359 -20.625 1 97.38 168 VAL B CA 1
ATOM 3420 C C . VAL B 1 168 ? 6.32 -23.859 -21.203 1 97.38 168 VAL B C 1
ATOM 3422 O O . VAL B 1 168 ? 6.348 -24.375 -22.328 1 97.38 168 VAL B O 1
ATOM 3425 N N . ASP B 1 169 ? 7.355 -23.75 -20.438 1 96.06 169 ASP B N 1
ATOM 3426 C CA . ASP B 1 169 ? 8.695 -24.078 -20.922 1 96.06 169 ASP B CA 1
ATOM 3427 C C . ASP B 1 169 ? 8.938 -25.578 -20.859 1 96.06 169 ASP B C 1
ATOM 3429 O O . ASP B 1 169 ? 9.695 -26.125 -21.672 1 96.06 169 ASP B O 1
ATOM 3433 N N . SER B 1 170 ? 8.414 -26.172 -19.859 1 96.94 170 SER B N 1
ATOM 3434 C CA . SER B 1 170 ? 8.586 -27.609 -19.688 1 96.94 170 SER B CA 1
ATOM 3435 C C . SER B 1 170 ? 7.324 -28.25 -19.125 1 96.94 170 SER B C 1
ATOM 3437 O O . SER B 1 170 ? 6.707 -27.719 -18.203 1 96.94 170 SER B O 1
ATOM 3439 N N . PHE B 1 171 ? 6.879 -29.312 -19.688 1 97.69 171 PHE B N 1
ATOM 3440 C CA . PHE B 1 171 ? 5.785 -30.188 -19.281 1 97.69 171 PHE B CA 1
ATOM 3441 C C . PHE B 1 171 ? 6.172 -31.641 -19.422 1 97.69 171 PHE B C 1
ATOM 3443 O O . PHE B 1 171 ? 6.121 -32.219 -20.516 1 97.69 171 PHE B O 1
ATOM 3450 N N . GLN B 1 172 ? 6.496 -32.281 -18.328 1 96.69 172 GLN B N 1
ATOM 3451 C CA . GLN B 1 172 ? 7.016 -33.656 -18.391 1 96.69 172 GLN B CA 1
ATOM 3452 C C . GLN B 1 172 ? 6.09 -34.625 -17.672 1 96.69 172 GLN B C 1
ATOM 3454 O O . GLN B 1 172 ? 5.66 -34.344 -16.547 1 96.69 172 GLN B O 1
ATOM 3459 N N . LEU B 1 173 ? 5.801 -35.656 -18.359 1 96.06 173 LEU B N 1
ATOM 3460 C CA . LEU B 1 173 ? 5.031 -36.75 -17.781 1 96.06 173 LEU B CA 1
ATOM 3461 C C . LEU B 1 173 ? 5.852 -38.062 -17.766 1 96.06 173 LEU B C 1
ATOM 3463 O O . LEU B 1 173 ? 6.523 -38.375 -18.75 1 96.06 173 LEU B O 1
ATOM 3467 N N . LYS B 1 174 ? 5.852 -38.656 -16.641 1 94.38 174 LYS B N 1
ATOM 3468 C CA . LYS B 1 174 ? 6.527 -39.938 -16.516 1 94.38 174 LYS B CA 1
ATOM 3469 C C . LYS B 1 174 ? 5.594 -41 -15.922 1 94.38 174 LYS B C 1
ATOM 3471 O O . LYS B 1 174 ? 4.895 -40.75 -14.945 1 94.38 174 LYS B O 1
ATOM 3476 N N . ASN B 1 175 ? 5.676 -42.156 -16.547 1 92.62 175 ASN B N 1
ATOM 3477 C CA . ASN B 1 175 ? 4.867 -43.25 -16.031 1 92.62 175 ASN B CA 1
ATOM 3478 C C . ASN B 1 175 ? 5.359 -43.719 -14.664 1 92.62 175 ASN B C 1
ATOM 3480 O O . ASN B 1 175 ? 6.562 -43.875 -14.453 1 92.62 175 ASN B O 1
ATOM 3484 N N . LYS B 1 176 ? 4.465 -43.812 -13.75 1 90.69 176 LYS B N 1
ATOM 3485 C CA . LYS B 1 176 ? 4.824 -44.312 -12.438 1 90.69 176 LYS B CA 1
ATOM 3486 C C . LYS B 1 176 ? 4.219 -45.719 -12.211 1 90.69 176 LYS B C 1
ATOM 3488 O O . LYS B 1 176 ? 4.941 -46.688 -11.969 1 90.69 176 LYS B O 1
ATOM 3493 N N . TYR B 1 177 ? 2.9 -45.719 -12.148 1 85.12 177 TYR B N 1
ATOM 3494 C CA . TYR B 1 177 ? 2.191 -46.969 -11.93 1 85.12 177 TYR B CA 1
ATOM 3495 C C . TYR B 1 177 ? 0.959 -47.062 -12.82 1 85.12 177 TYR B C 1
ATOM 3497 O O . TYR B 1 177 ? 0.428 -46.062 -13.266 1 85.12 177 TYR B O 1
ATOM 3505 N N . GLY B 1 178 ? 0.703 -48.312 -13.227 1 78.94 178 GLY B N 1
ATOM 3506 C CA . GLY B 1 178 ? -0.582 -48.469 -13.891 1 78.94 178 GLY B CA 1
ATOM 3507 C C . GLY B 1 178 ? -0.721 -49.781 -14.609 1 78.94 178 GLY B C 1
ATOM 3508 O O . GLY B 1 178 ? 0.244 -50.562 -14.711 1 78.94 178 GLY B O 1
ATOM 3509 N N . TYR B 1 179 ? -2.023 -50.031 -14.93 1 80.44 179 TYR B N 1
ATOM 3510 C CA . TYR 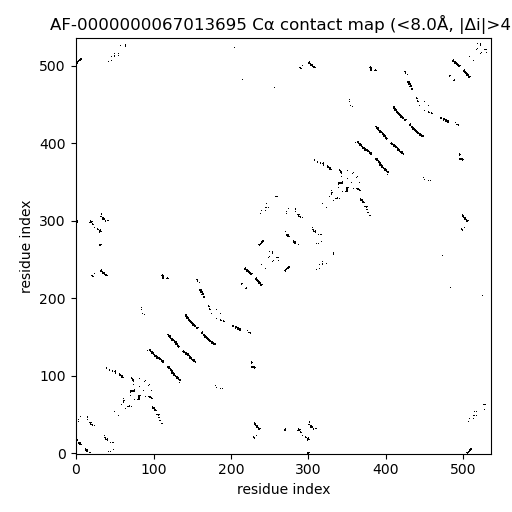B 1 179 ? -2.385 -51.281 -15.562 1 80.44 179 TYR B CA 1
ATOM 3511 C C . TYR B 1 179 ? -2.324 -51.156 -17.078 1 80.44 179 TYR B C 1
ATOM 3513 O O . TYR B 1 179 ? -2.336 -52.188 -17.781 1 80.44 179 TYR B O 1
ATOM 3521 N N . ILE B 1 180 ? -2.242 -49.906 -17.453 1 82.75 180 ILE B N 1
ATOM 3522 C CA . ILE B 1 180 ? -2.186 -49.656 -18.891 1 82.75 180 ILE B CA 1
ATOM 3523 C C . ILE B 1 180 ? -0.752 -49.344 -19.297 1 82.75 180 ILE B C 1
ATOM 3525 O O . ILE B 1 180 ? -0.043 -48.625 -18.609 1 82.75 180 ILE B O 1
ATOM 3529 N N . ASN B 1 181 ? -0.379 -50.062 -20.391 1 81.88 181 ASN B N 1
ATOM 3530 C CA . ASN B 1 181 ? 0.954 -49.781 -20.922 1 81.88 181 ASN B CA 1
ATOM 3531 C C . ASN B 1 181 ? 0.961 -48.562 -21.844 1 81.88 181 ASN B C 1
ATOM 3533 O O . ASN B 1 181 ? 0.42 -48.625 -22.953 1 81.88 181 ASN B O 1
ATOM 3537 N N . ILE B 1 182 ? 1.477 -47.531 -21.359 1 88.44 182 ILE B N 1
ATOM 3538 C CA . ILE B 1 182 ? 1.576 -46.281 -22.141 1 88.44 182 ILE B CA 1
ATOM 3539 C C . ILE B 1 182 ? 3.027 -46.062 -22.547 1 88.44 182 ILE B C 1
ATOM 3541 O O . ILE B 1 182 ? 3.914 -45.969 -21.703 1 88.44 182 ILE B O 1
ATOM 3545 N N . SER B 1 183 ? 3.236 -45.969 -23.828 1 89.5 183 SER B N 1
ATOM 3546 C CA . SER B 1 183 ? 4.594 -45.781 -24.328 1 89.5 183 SER B CA 1
ATOM 3547 C C . SER B 1 183 ? 5.09 -44.375 -24.078 1 89.5 183 SER B C 1
ATOM 3549 O O . SER B 1 183 ? 4.289 -43.469 -23.812 1 89.5 183 SER B O 1
ATOM 3551 N N . ASP B 1 184 ? 6.395 -44.188 -24.203 1 90.19 184 ASP B N 1
ATOM 3552 C CA . ASP B 1 184 ? 6.992 -42.875 -24.016 1 90.19 184 ASP B CA 1
ATOM 3553 C C . ASP B 1 184 ? 6.512 -41.906 -25.094 1 90.19 184 ASP B C 1
ATOM 3555 O O . ASP B 1 184 ? 6.328 -40.719 -24.828 1 90.19 184 ASP B O 1
ATOM 3559 N N . ASP B 1 185 ? 6.293 -42.438 -26.219 1 92.44 185 ASP B N 1
ATOM 3560 C CA . ASP B 1 185 ? 5.824 -41.625 -27.328 1 92.44 185 ASP B CA 1
ATOM 3561 C C . ASP B 1 185 ? 4.398 -41.125 -27.062 1 92.44 185 ASP B C 1
ATOM 3563 O O . ASP B 1 185 ? 4.078 -39.969 -27.328 1 92.44 185 ASP B O 1
ATOM 3567 N N . GLU B 1 186 ? 3.604 -42.031 -26.578 1 92.5 186 GLU B N 1
ATOM 3568 C CA . GLU B 1 186 ? 2.229 -41.656 -26.25 1 92.5 186 GLU B CA 1
ATOM 3569 C C . GLU B 1 186 ? 2.184 -40.625 -25.141 1 92.5 186 GLU B C 1
ATOM 3571 O O . GLU B 1 186 ? 1.431 -39.625 -25.234 1 92.5 186 GLU B O 1
ATOM 3576 N N . LEU B 1 187 ? 3.033 -40.844 -24.219 1 92.94 187 LEU B N 1
ATOM 3577 C CA . LEU B 1 187 ? 3.09 -39.906 -23.094 1 92.94 187 LEU B CA 1
ATOM 3578 C C . LEU B 1 187 ? 3.574 -38.531 -23.547 1 92.94 187 LEU B C 1
ATOM 3580 O O . LEU B 1 187 ? 3.104 -37.5 -23.062 1 92.94 187 LEU B O 1
ATOM 3584 N N . SER B 1 188 ? 4.559 -38.562 -24.422 1 93.25 188 SER B N 1
ATOM 3585 C CA . SER B 1 188 ? 5.074 -37.312 -24.969 1 93.25 188 SER B CA 1
ATOM 3586 C C . SER B 1 188 ? 3.988 -36.531 -25.719 1 93.25 188 SER B C 1
ATOM 3588 O O . SER B 1 188 ? 3.92 -35.312 -25.641 1 93.25 188 SER B O 1
ATOM 3590 N N . ASP B 1 189 ? 3.143 -37.281 -26.469 1 93.56 189 ASP B N 1
ATOM 3591 C CA . ASP B 1 189 ? 2.041 -36.656 -27.188 1 93.56 189 ASP B CA 1
ATOM 3592 C C . ASP B 1 189 ? 1.027 -36.031 -26.219 1 93.56 189 ASP B C 1
ATOM 3594 O O . ASP B 1 189 ? 0.536 -34.938 -26.438 1 93.56 189 ASP B O 1
ATOM 3598 N N . VAL B 1 190 ? 0.74 -36.75 -25.188 1 93.19 190 VAL B N 1
ATOM 3599 C CA . VAL B 1 190 ? -0.185 -36.281 -24.172 1 93.19 190 VAL B CA 1
ATOM 3600 C C . VAL B 1 190 ? 0.39 -35.031 -23.516 1 93.19 190 VAL B C 1
ATOM 3602 O O . VAL B 1 190 ? -0.327 -34.062 -23.281 1 93.19 190 VAL B O 1
ATOM 3605 N N . ALA B 1 191 ? 1.647 -35.062 -23.188 1 95.31 191 ALA B N 1
ATOM 3606 C CA . ALA B 1 191 ? 2.324 -33.938 -22.547 1 95.31 191 ALA B CA 1
ATOM 3607 C C . ALA B 1 191 ? 2.275 -32.688 -23.422 1 95.31 191 ALA B C 1
ATOM 3609 O O . ALA B 1 191 ? 2.018 -31.594 -22.938 1 95.31 191 ALA B O 1
ATOM 3610 N N . LEU B 1 192 ? 2.574 -32.906 -24.703 1 95.06 192 LEU B N 1
ATOM 3611 C CA . LEU B 1 192 ? 2.572 -31.781 -25.641 1 95.06 192 LEU B CA 1
ATOM 3612 C C . LEU B 1 192 ? 1.19 -31.141 -25.719 1 95.06 192 LEU B C 1
ATOM 3614 O O . LEU B 1 192 ? 1.064 -29.922 -25.641 1 95.06 192 LEU B O 1
ATOM 3618 N N . LEU B 1 193 ? 0.187 -31.969 -25.906 1 92.94 193 LEU B N 1
ATOM 3619 C CA . LEU B 1 193 ? -1.182 -31.469 -25.984 1 92.94 193 LEU B CA 1
ATOM 3620 C C . LEU B 1 193 ? -1.581 -30.766 -24.688 1 92.94 193 LEU B C 1
ATOM 3622 O O . LEU B 1 193 ? -2.162 -29.672 -24.719 1 92.94 193 LEU B O 1
ATOM 3626 N N . SER B 1 194 ? -1.309 -31.422 -23.594 1 93.94 194 SER B N 1
ATOM 3627 C CA . SER B 1 194 ? -1.648 -30.859 -22.297 1 93.94 194 SER B CA 1
ATOM 3628 C C . SER B 1 194 ? -0.938 -29.531 -22.062 1 93.94 194 SER B C 1
ATOM 3630 O O . SER B 1 194 ? -1.517 -28.609 -21.5 1 93.94 194 SER B O 1
ATOM 3632 N N . SER B 1 195 ? 0.296 -29.453 -22.422 1 96.12 195 SER B N 1
ATOM 3633 C CA . SER B 1 195 ? 1.081 -28.219 -22.297 1 96.12 195 SER B CA 1
ATOM 3634 C C . SER B 1 195 ? 0.436 -27.062 -23.047 1 96.12 195 SER B C 1
ATOM 3636 O O . SER B 1 195 ? 0.295 -25.969 -22.5 1 96.12 195 SER B O 1
ATOM 3638 N N . GLU B 1 196 ? 0.008 -27.328 -24.281 1 94.81 196 GLU B N 1
ATOM 3639 C CA . GLU B 1 196 ? -0.629 -26.312 -25.109 1 94.81 196 GLU B CA 1
ATOM 3640 C C . GLU B 1 196 ? -1.956 -25.859 -24.5 1 94.81 196 GLU B C 1
ATOM 3642 O O . GLU B 1 196 ? -2.27 -24.672 -24.484 1 94.81 196 GLU B O 1
ATOM 3647 N N . MET B 1 197 ? -2.678 -26.797 -24.047 1 91.19 197 MET B N 1
ATOM 3648 C CA . MET B 1 197 ? -3.973 -26.469 -23.453 1 91.19 197 MET B CA 1
ATOM 3649 C C . MET B 1 197 ? -3.795 -25.656 -22.172 1 91.19 197 MET B C 1
ATOM 3651 O O . MET B 1 197 ? -4.504 -24.672 -21.953 1 91.19 197 MET B O 1
ATOM 3655 N N . LEU B 1 198 ? -2.881 -26.094 -21.391 1 93.69 198 LEU B N 1
ATOM 3656 C CA . LEU B 1 198 ? -2.605 -25.391 -20.141 1 93.69 198 LEU B CA 1
ATOM 3657 C C . LEU B 1 198 ? -2.176 -23.953 -20.422 1 93.69 198 LEU B C 1
ATOM 3659 O O . LEU B 1 198 ? -2.674 -23.016 -19.797 1 93.69 198 LEU B O 1
ATOM 3663 N N . GLN B 1 199 ? -1.294 -23.812 -21.328 1 95.94 199 GLN B N 1
ATOM 3664 C CA . GLN B 1 199 ? -0.819 -22.484 -21.719 1 95.94 199 GLN B CA 1
ATOM 3665 C C . GLN B 1 199 ? -1.972 -21.594 -22.172 1 95.94 199 GLN B C 1
ATOM 3667 O O . GLN B 1 199 ? -2.072 -20.438 -21.766 1 95.94 199 GLN B O 1
ATOM 3672 N N . ARG B 1 200 ? -2.801 -22.172 -22.984 1 92.69 200 ARG B N 1
ATOM 3673 C CA . ARG B 1 200 ? -3.947 -21.422 -23.484 1 92.69 200 ARG B CA 1
ATOM 3674 C C . ARG B 1 200 ? -4.875 -21 -22.344 1 92.69 200 ARG B C 1
ATOM 3676 O O . ARG B 1 200 ? -5.359 -19.875 -22.312 1 92.69 200 ARG B O 1
ATOM 3683 N N . PHE B 1 201 ? -5.07 -21.891 -21.453 1 87.44 201 PHE B N 1
ATOM 3684 C CA . PHE B 1 201 ? -5.953 -21.625 -20.328 1 87.44 201 PHE B CA 1
ATOM 3685 C C . PHE B 1 201 ? -5.395 -20.5 -19.453 1 87.44 201 PHE B C 1
ATOM 3687 O O . PHE B 1 201 ? -6.125 -19.578 -19.078 1 87.44 201 PHE B O 1
ATOM 3694 N N . ILE B 1 202 ? -4.164 -20.547 -19.125 1 91.44 202 ILE B N 1
ATOM 3695 C CA . ILE B 1 202 ? -3.529 -19.547 -18.266 1 91.44 202 ILE B CA 1
ATOM 3696 C C . ILE B 1 202 ? -3.512 -18.188 -18.984 1 91.44 202 ILE B C 1
ATOM 3698 O O . ILE B 1 202 ? -3.795 -17.156 -18.359 1 91.44 202 ILE B O 1
ATOM 3702 N N . ASN B 1 203 ? -3.223 -18.234 -20.281 1 93.38 203 ASN B N 1
ATOM 3703 C CA . ASN B 1 203 ? -3.186 -16.984 -21.031 1 93.38 203 ASN B CA 1
ATOM 3704 C C . ASN B 1 203 ? -4.566 -16.344 -21.125 1 93.38 203 ASN B C 1
ATOM 3706 O O . ASN B 1 203 ? -4.699 -15.117 -21.047 1 93.38 203 ASN B O 1
ATOM 3710 N N . ASP B 1 204 ? -5.551 -17.156 -21.312 1 88.31 204 ASP B N 1
ATOM 3711 C CA . ASP B 1 204 ? -6.914 -16.625 -21.312 1 88.31 204 ASP B CA 1
ATOM 3712 C C . ASP B 1 204 ? -7.242 -15.969 -19.969 1 88.31 204 ASP B C 1
ATOM 3714 O O . ASP B 1 204 ? -7.855 -14.898 -19.922 1 88.31 204 ASP B O 1
ATOM 3718 N N . PHE B 1 205 ? -6.824 -16.562 -18.984 1 85.5 205 PHE B N 1
ATOM 3719 C CA . PHE B 1 205 ? -7.031 -16.031 -17.641 1 85.5 205 PHE B CA 1
ATOM 3720 C C . PHE B 1 205 ? -6.289 -14.719 -17.453 1 85.5 205 PHE B C 1
ATOM 3722 O O . PHE B 1 205 ? -6.863 -13.742 -16.969 1 85.5 205 PHE B O 1
ATOM 3729 N N . LEU B 1 206 ? -5.051 -14.68 -17.812 1 90.19 206 LEU B N 1
ATOM 3730 C CA . LEU B 1 206 ? -4.199 -13.508 -17.609 1 90.19 206 LEU B CA 1
ATOM 3731 C C . LEU B 1 206 ? -4.645 -12.352 -18.5 1 90.19 206 LEU B C 1
ATOM 3733 O O . LEU B 1 206 ? -4.445 -11.188 -18.156 1 90.19 206 LEU B O 1
ATOM 3737 N N . ARG B 1 207 ? -5.297 -12.75 -19.594 1 90.12 207 ARG B N 1
ATOM 3738 C CA . ARG B 1 207 ? -5.816 -11.727 -20.484 1 90.12 207 ARG B CA 1
ATOM 3739 C C . ARG B 1 207 ? -6.996 -10.992 -19.859 1 90.12 207 ARG B C 1
ATOM 3741 O O . ARG B 1 207 ? -7.195 -9.805 -20.109 1 90.12 207 ARG B O 1
ATOM 3748 N N . GLY B 1 208 ? -7.738 -11.727 -19.125 1 85.38 208 GLY B N 1
ATOM 3749 C CA . GLY B 1 208 ? -8.828 -11.094 -18.391 1 85.38 208 GLY B CA 1
ATOM 3750 C C . GLY B 1 208 ? -8.352 -10.117 -17.328 1 85.38 208 GLY B C 1
ATOM 3751 O O . GLY B 1 208 ? -9.062 -9.164 -17 1 85.38 208 GLY B O 1
ATOM 3752 N N . GLY B 1 209 ? -7.258 -10.422 -16.656 1 84.5 209 GLY B N 1
ATOM 3753 C CA . GLY B 1 209 ? -6.598 -9.508 -15.742 1 84.5 209 GLY B CA 1
ATOM 3754 C C . GLY B 1 209 ? -7.086 -9.633 -14.312 1 84.5 209 GLY B C 1
ATOM 3755 O O . GLY B 1 209 ? -8.086 -10.305 -14.055 1 84.5 209 GLY B O 1
ATOM 3756 N N . PHE B 1 210 ? -6.305 -9.055 -13.414 1 81.88 210 PHE B N 1
ATOM 3757 C CA . PHE B 1 210 ? -6.625 -8.992 -11.992 1 81.88 210 PHE B CA 1
ATOM 3758 C C . PHE B 1 210 ? -6.555 -7.551 -11.492 1 81.88 210 PHE B C 1
ATOM 3760 O O . PHE B 1 210 ? -5.496 -6.922 -11.539 1 81.88 210 PHE B O 1
ATOM 3767 N N . PRO B 1 211 ? -7.684 -7.098 -11.047 1 80.5 211 PRO B N 1
ATOM 3768 C CA . PRO B 1 211 ? -7.613 -5.73 -10.523 1 80.5 211 PRO B CA 1
ATOM 3769 C C . PRO B 1 211 ? -6.754 -5.629 -9.266 1 80.5 211 PRO B C 1
ATOM 3771 O O . PRO B 1 211 ? -6.875 -6.457 -8.359 1 80.5 211 PRO B O 1
ATOM 3774 N N . ILE B 1 212 ? -5.848 -4.781 -9.258 1 77.12 212 ILE B N 1
ATOM 3775 C CA . ILE B 1 212 ? -5.031 -4.531 -8.078 1 77.12 212 ILE B CA 1
ATOM 3776 C C . ILE B 1 212 ? -5.852 -3.777 -7.035 1 77.12 212 ILE B C 1
ATOM 3778 O O . ILE B 1 212 ? -6.383 -2.701 -7.312 1 77.12 212 ILE B O 1
ATOM 3782 N N . PRO B 1 213 ? -5.969 -4.371 -5.91 1 70.75 213 PRO B N 1
ATOM 3783 C CA . PRO B 1 213 ? -6.77 -3.697 -4.887 1 70.75 213 PRO B CA 1
ATOM 3784 C C . PRO B 1 213 ? -6.094 -2.439 -4.344 1 70.75 213 PRO B C 1
ATOM 3786 O O . PRO B 1 213 ? -5.016 -2.521 -3.75 1 70.75 213 PRO B O 1
ATOM 3789 N N . VAL B 1 214 ? -6.555 -1.297 -4.637 1 68.56 214 VAL B N 1
ATOM 3790 C CA . VAL B 1 214 ? -6.105 -0.007 -4.121 1 68.56 214 VAL B CA 1
ATOM 3791 C C . VAL B 1 214 ? -7.219 0.642 -3.305 1 68.56 214 VAL B C 1
ATOM 3793 O O . VAL B 1 214 ? -8.398 0.546 -3.66 1 68.56 214 VAL B O 1
ATOM 3796 N N . PRO B 1 215 ? -6.867 1.174 -2.178 1 61.06 215 PRO B N 1
ATOM 3797 C CA . PRO B 1 215 ? -7.914 1.862 -1.418 1 61.06 215 PRO B CA 1
ATOM 3798 C C . PRO B 1 215 ? -8.625 2.938 -2.236 1 61.06 215 PRO B C 1
ATOM 3800 O O . PRO B 1 215 ? -7.977 3.695 -2.963 1 61.06 215 PRO B O 1
ATOM 3803 N N . LYS B 1 216 ? -9.922 2.895 -2.195 1 59.47 216 LYS B N 1
ATOM 3804 C CA . LYS B 1 216 ? -10.766 3.799 -2.973 1 59.47 216 LYS B CA 1
ATOM 3805 C C . LYS B 1 216 ? -10.5 5.254 -2.6 1 59.47 216 LYS B C 1
ATOM 3807 O O . LYS B 1 216 ? -10.68 6.156 -3.422 1 59.47 216 LYS B O 1
ATOM 3812 N N . VAL B 1 217 ? -10.148 5.348 -1.377 1 55.66 217 VAL B N 1
ATOM 3813 C CA . VAL B 1 217 ? -9.992 6.715 -0.888 1 55.66 217 VAL B CA 1
ATOM 3814 C C . VAL B 1 217 ? -8.836 7.395 -1.62 1 55.66 217 VAL B C 1
ATOM 3816 O O . VAL B 1 217 ? -8.836 8.617 -1.79 1 55.66 217 VAL B O 1
ATOM 3819 N N . LEU B 1 218 ? -7.953 6.527 -2.156 1 61.28 218 LEU B N 1
ATOM 3820 C CA . LEU B 1 218 ? -6.754 7.047 -2.803 1 61.28 218 LEU B CA 1
ATOM 3821 C C . LEU B 1 218 ? -6.738 6.695 -4.285 1 61.28 218 LEU B C 1
ATOM 3823 O O . LEU B 1 218 ? -7.008 5.551 -4.66 1 61.28 218 LEU B O 1
ATOM 3827 N N . ARG B 1 219 ? -7.02 7.754 -5.125 1 72.62 219 ARG B N 1
ATOM 3828 C CA . ARG B 1 219 ? -6.898 7.434 -6.543 1 72.62 219 ARG B CA 1
ATOM 3829 C C . ARG B 1 219 ? -5.449 7.148 -6.918 1 72.62 219 ARG B C 1
ATOM 3831 O O . ARG B 1 219 ? -4.734 8.039 -7.383 1 72.62 219 ARG B O 1
ATOM 3838 N N . ILE B 1 220 ? -5.047 5.965 -6.625 1 78.19 220 ILE B N 1
ATOM 3839 C CA . ILE B 1 220 ? -3.689 5.516 -6.918 1 78.19 220 ILE B CA 1
ATOM 3840 C C . ILE B 1 220 ? -3.619 4.992 -8.352 1 78.19 220 ILE B C 1
ATOM 3842 O O . ILE B 1 220 ? -4.48 4.219 -8.781 1 78.19 220 ILE B O 1
ATOM 3846 N N . ASN B 1 221 ? -2.76 5.551 -9.109 1 83 221 ASN B N 1
ATOM 3847 C CA . ASN B 1 221 ? -2.494 5.078 -10.461 1 83 221 ASN B CA 1
ATOM 3848 C C . ASN B 1 221 ? -1.13 4.406 -10.57 1 83 221 ASN B C 1
ATOM 3850 O O . ASN B 1 221 ? -0.096 5.066 -10.453 1 83 221 ASN B O 1
ATOM 3854 N N . ILE B 1 222 ? -1.162 3.117 -10.789 1 86 222 ILE B N 1
ATOM 3855 C CA . ILE B 1 222 ? 0.091 2.383 -10.922 1 86 222 ILE B CA 1
ATOM 3856 C C . ILE B 1 222 ? 0.759 2.734 -12.25 1 86 222 ILE B C 1
ATOM 3858 O O . ILE B 1 222 ? 0.159 2.576 -13.312 1 86 222 ILE B O 1
ATOM 3862 N N . THR B 1 223 ? 1.938 3.189 -12.25 1 84.56 223 THR B N 1
ATOM 3863 C CA . THR B 1 223 ? 2.615 3.686 -13.445 1 84.56 223 THR B CA 1
ATOM 3864 C C . THR B 1 223 ? 3.641 2.672 -13.945 1 84.56 223 THR B C 1
ATOM 3866 O O . THR B 1 223 ? 3.961 2.641 -15.133 1 84.56 223 THR B O 1
ATOM 3869 N N . GLN B 1 224 ? 4.102 1.918 -13.023 1 88.69 224 GLN B N 1
ATOM 3870 C CA . GLN B 1 224 ? 5.129 0.961 -13.43 1 88.69 224 GLN B CA 1
ATOM 3871 C C . GLN B 1 224 ? 5.086 -0.29 -12.555 1 88.69 224 GLN B C 1
ATOM 3873 O O . GLN B 1 224 ? 4.836 -0.207 -11.352 1 88.69 224 GLN B O 1
ATOM 3878 N N . LEU B 1 225 ? 5.316 -1.423 -13.188 1 92.56 225 LEU B N 1
ATOM 3879 C CA . LEU B 1 225 ? 5.52 -2.707 -12.523 1 92.56 225 LEU B CA 1
ATOM 3880 C C . LEU B 1 225 ? 6.777 -3.395 -13.047 1 92.56 225 LEU B C 1
ATOM 3882 O O . LEU B 1 225 ? 6.961 -3.523 -14.258 1 92.56 225 LEU B O 1
ATOM 3886 N N . GLN B 1 226 ? 7.633 -3.752 -12.211 1 93.19 226 GLN B N 1
ATOM 3887 C CA . GLN B 1 226 ? 8.875 -4.418 -12.594 1 93.19 226 GLN B CA 1
ATOM 3888 C C . GLN B 1 226 ? 9.156 -5.621 -11.695 1 93.19 226 GLN B C 1
ATOM 3890 O O . GLN B 1 226 ? 9.188 -5.492 -10.477 1 93.19 226 GLN B O 1
ATOM 3895 N N . ILE B 1 227 ? 9.336 -6.742 -12.336 1 95.12 227 ILE B N 1
ATOM 3896 C CA . ILE B 1 227 ? 9.75 -7.918 -11.578 1 95.12 227 ILE B CA 1
ATOM 3897 C C . ILE B 1 227 ? 11.266 -7.871 -11.352 1 95.12 227 ILE B C 1
ATOM 3899 O O . ILE B 1 227 ? 12.039 -7.75 -12.305 1 95.12 227 ILE B O 1
ATOM 3903 N N . LEU B 1 228 ? 11.641 -7.914 -10.094 1 94.44 228 LEU B N 1
ATOM 3904 C CA . LEU B 1 228 ? 13.047 -7.961 -9.695 1 94.44 228 LEU B CA 1
ATOM 3905 C C . LEU B 1 228 ? 13.406 -9.336 -9.141 1 94.44 228 LEU B C 1
ATOM 3907 O O . LEU B 1 228 ? 12.578 -10.25 -9.141 1 94.44 228 LEU B O 1
ATOM 3911 N N . ASP B 1 229 ? 14.734 -9.477 -8.828 1 93.56 229 ASP B N 1
ATOM 3912 C CA . ASP B 1 229 ? 15.102 -10.703 -8.133 1 93.56 229 ASP B CA 1
ATOM 3913 C C . ASP B 1 229 ? 14.492 -10.758 -6.734 1 93.56 229 ASP B C 1
ATOM 3915 O O . ASP B 1 229 ? 14.773 -9.898 -5.895 1 93.56 229 ASP B O 1
ATOM 3919 N N . ARG B 1 230 ? 13.609 -11.711 -6.5 1 92 230 ARG B N 1
ATOM 3920 C CA . ARG B 1 230 ? 13.039 -12.031 -5.195 1 92 230 ARG B CA 1
ATOM 3921 C C . ARG B 1 230 ? 11.93 -11.047 -4.828 1 92 230 ARG B C 1
ATOM 3923 O O . ARG B 1 230 ? 11.398 -11.094 -3.717 1 92 230 ARG B O 1
ATOM 3930 N N . SER B 1 231 ? 11.648 -10.07 -5.742 1 93.31 231 SER B N 1
ATOM 3931 C CA . SER B 1 231 ? 10.633 -9.086 -5.383 1 93.31 231 SER B CA 1
ATOM 3932 C C . SER B 1 231 ? 9.969 -8.492 -6.621 1 93.31 231 SER B C 1
ATOM 3934 O O . SER B 1 231 ? 10.43 -8.711 -7.742 1 93.31 231 SER B O 1
ATOM 3936 N N . VAL B 1 232 ? 8.867 -7.863 -6.418 1 94.12 232 VAL B N 1
ATOM 3937 C CA . VAL B 1 232 ? 8.219 -7.059 -7.445 1 94.12 232 VAL B CA 1
ATOM 3938 C C . VAL B 1 232 ? 8.219 -5.59 -7.023 1 94.12 232 VAL B C 1
ATOM 3940 O O . VAL B 1 232 ? 7.945 -5.27 -5.867 1 94.12 232 VAL B O 1
ATOM 3943 N N . PHE B 1 233 ? 8.578 -4.711 -7.957 1 92.31 233 PHE B N 1
ATOM 3944 C CA . PHE B 1 233 ? 8.633 -3.27 -7.742 1 92.31 233 PHE B CA 1
ATOM 3945 C C . PHE B 1 233 ? 7.457 -2.576 -8.422 1 92.31 233 PHE B C 1
ATOM 3947 O O . PHE B 1 233 ? 7.203 -2.795 -9.609 1 92.31 233 PHE B O 1
ATOM 3954 N N . ILE B 1 234 ? 6.742 -1.735 -7.645 1 91.19 234 ILE B N 1
ATOM 3955 C CA . ILE B 1 234 ? 5.598 -1.007 -8.18 1 91.19 234 ILE B CA 1
ATOM 3956 C C . ILE B 1 234 ? 5.773 0.489 -7.93 1 91.19 234 ILE B C 1
ATOM 3958 O O . ILE B 1 234 ? 6.145 0.903 -6.828 1 91.19 234 ILE B O 1
ATOM 3962 N N . SER B 1 235 ? 5.594 1.288 -8.906 1 90.06 235 SER B N 1
ATOM 3963 C CA . SER B 1 235 ? 5.547 2.742 -8.805 1 90.06 235 SER B CA 1
ATOM 3964 C C . SER B 1 235 ? 4.145 3.27 -9.086 1 90.06 235 SER B C 1
ATOM 3966 O O . SER B 1 235 ? 3.457 2.77 -9.984 1 90.06 235 SER B O 1
ATOM 3968 N N . ALA B 1 236 ? 3.701 4.18 -8.273 1 88.12 236 ALA B N 1
ATOM 3969 C CA . ALA B 1 236 ? 2.34 4.676 -8.445 1 88.12 236 ALA B CA 1
ATOM 3970 C C . ALA B 1 236 ? 2.273 6.184 -8.219 1 88.12 236 ALA B C 1
ATOM 3972 O O . ALA B 1 236 ? 3.123 6.75 -7.523 1 88.12 236 ALA B O 1
ATOM 3973 N N . ASP B 1 237 ? 1.296 6.738 -8.844 1 84.12 237 ASP B N 1
ATOM 3974 C CA . ASP B 1 237 ? 0.952 8.141 -8.625 1 84.12 237 ASP B CA 1
ATOM 3975 C C . ASP B 1 237 ? -0.372 8.273 -7.879 1 84.12 237 ASP B C 1
ATOM 3977 O O . ASP B 1 237 ? -1.14 7.312 -7.789 1 84.12 237 ASP B O 1
ATOM 3981 N N . PHE B 1 238 ? -0.41 9.398 -7.266 1 76.62 238 PHE B N 1
ATOM 3982 C CA . PHE B 1 238 ? -1.594 9.68 -6.461 1 76.62 238 PHE B CA 1
ATOM 3983 C C . PHE B 1 238 ? -2.344 10.891 -7.004 1 76.62 238 PHE B C 1
ATOM 3985 O O . PHE B 1 238 ? -1.732 11.914 -7.332 1 76.62 238 PHE B O 1
ATOM 3992 N N . ASP B 1 239 ? -3.723 10.633 -7.227 1 71.31 239 ASP B N 1
ATOM 3993 C CA . ASP B 1 239 ? -4.543 11.766 -7.648 1 71.31 239 ASP B CA 1
ATOM 3994 C C . ASP B 1 239 ? -5.582 12.117 -6.582 1 71.31 239 ASP B C 1
ATOM 3996 O O . ASP B 1 239 ? -6.098 11.234 -5.898 1 71.31 239 ASP B O 1
ATOM 4000 N N . LEU B 1 240 ? -5.695 13.359 -6.203 1 65.38 240 LEU B N 1
ATOM 4001 C CA . LEU B 1 240 ? -6.59 13.828 -5.156 1 65.38 240 LEU B CA 1
ATOM 4002 C C . LEU B 1 240 ? -7.848 14.453 -5.75 1 65.38 240 LEU B C 1
ATOM 4004 O O . LEU B 1 240 ? -7.773 15.18 -6.746 1 65.38 240 LEU B O 1
ATOM 4008 N N . ASP B 1 241 ? -8.945 13.914 -5.332 1 63.12 241 ASP B N 1
ATOM 4009 C CA . ASP B 1 241 ? -10.195 14.586 -5.688 1 63.12 241 ASP B CA 1
ATOM 4010 C C . ASP B 1 241 ? -10.594 15.602 -4.621 1 63.12 241 ASP B C 1
ATOM 4012 O O . ASP B 1 241 ? -10.297 15.422 -3.439 1 63.12 241 ASP B O 1
ATOM 4016 N N . GLN B 1 242 ? -11.242 16.781 -5.004 1 61.03 242 GLN B N 1
ATOM 4017 C CA . GLN B 1 242 ? -11.664 17.844 -4.098 1 61.03 242 GLN B CA 1
ATOM 4018 C C . GLN B 1 242 ? -12.531 17.297 -2.967 1 61.03 242 GLN B C 1
ATOM 4020 O O . GLN B 1 242 ? -12.336 17.641 -1.801 1 61.03 242 GLN B O 1
ATOM 4025 N N . LYS B 1 243 ? -13.555 16.594 -3.4 1 59.69 243 LYS B N 1
ATOM 4026 C CA . LYS B 1 243 ? -14.508 16.078 -2.422 1 59.69 243 LYS B CA 1
ATOM 4027 C C . LYS B 1 243 ? -13.797 15.289 -1.329 1 59.69 243 LYS B C 1
ATOM 4029 O O . LYS B 1 243 ? -14.125 15.422 -0.147 1 59.69 243 LYS B O 1
ATOM 4034 N N . ARG B 1 244 ? -12.859 14.703 -1.835 1 61.25 244 ARG B N 1
ATOM 4035 C CA . ARG B 1 244 ? -12.18 13.82 -0.889 1 61.25 244 ARG B CA 1
ATOM 4036 C C . ARG B 1 244 ? -11.242 14.617 0.019 1 61.25 244 ARG B C 1
ATOM 4038 O O . ARG B 1 244 ? -11.125 14.32 1.21 1 61.25 244 ARG B O 1
ATOM 4045 N N . LEU B 1 245 ? -10.648 15.539 -0.579 1 62.94 245 LEU B N 1
ATOM 4046 C CA . LEU B 1 245 ? -9.836 16.438 0.229 1 62.94 245 LEU B CA 1
ATOM 4047 C C . LEU B 1 245 ? -10.656 17.047 1.361 1 62.94 245 LEU B C 1
ATOM 4049 O O . LEU B 1 245 ? -10.188 17.125 2.498 1 62.94 245 LEU B O 1
ATOM 4053 N N . SER B 1 246 ? -11.766 17.438 0.949 1 61.97 246 SER B N 1
ATOM 4054 C CA . SER B 1 246 ? -12.648 18.047 1.946 1 61.97 246 SER B CA 1
ATOM 4055 C C . SER B 1 246 ? -13.016 17.047 3.035 1 61.97 246 SER B C 1
ATOM 4057 O O . SER B 1 246 ? -13.031 17.391 4.219 1 61.97 246 SER B O 1
ATOM 4059 N N . ASN B 1 247 ? -13.242 15.828 2.561 1 61.12 247 ASN B N 1
ATOM 4060 C CA . ASN B 1 247 ? -13.609 14.789 3.521 1 61.12 247 ASN B CA 1
ATOM 4061 C C . ASN B 1 247 ? -12.445 14.453 4.445 1 61.12 247 ASN B C 1
ATOM 4063 O O . ASN B 1 247 ? -12.641 14.25 5.648 1 61.12 247 ASN B O 1
ATOM 4067 N N . LEU B 1 248 ? -11.359 14.406 3.801 1 61.91 248 LEU B N 1
ATOM 4068 C CA . LEU B 1 248 ? -10.164 14.125 4.586 1 61.91 248 LEU B CA 1
ATOM 4069 C C . LEU B 1 248 ? -9.898 15.242 5.598 1 61.91 248 LEU B C 1
ATOM 4071 O O . LEU B 1 248 ? -9.539 14.969 6.742 1 61.91 248 LEU B O 1
ATOM 4075 N N . ALA B 1 249 ? -10.07 16.391 5.137 1 59.53 249 ALA B N 1
ATOM 4076 C CA . ALA B 1 249 ? -9.906 17.547 6.008 1 59.53 249 ALA B CA 1
ATOM 4077 C C . ALA B 1 249 ? -10.914 17.531 7.145 1 59.53 249 ALA B C 1
ATOM 4079 O O . ALA B 1 249 ? -10.57 17.781 8.305 1 59.53 249 ALA B O 1
ATOM 4080 N N . LEU B 1 250 ? -12.109 17.188 6.738 1 56.62 250 LEU B N 1
ATOM 4081 C CA . LEU B 1 250 ? -13.164 17.141 7.738 1 56.62 250 LEU B CA 1
ATOM 4082 C C . LEU B 1 250 ? -12.898 16.047 8.766 1 56.62 250 LEU B C 1
ATOM 4084 O O . LEU B 1 250 ? -13.094 16.25 9.969 1 56.62 250 LEU B O 1
ATOM 4088 N N . GLN B 1 251 ? -12.438 14.992 8.188 1 56.5 251 GLN B N 1
ATOM 4089 C CA . GLN B 1 251 ? -12.156 13.883 9.086 1 56.5 251 GLN B CA 1
ATOM 4090 C C . GLN B 1 251 ? -10.977 14.195 10 1 56.5 251 GLN B C 1
ATOM 4092 O O . GLN B 1 251 ? -10.992 13.859 11.188 1 56.5 251 GLN B O 1
ATOM 4097 N N . ALA B 1 252 ? -10.07 14.688 9.367 1 54.81 252 ALA B N 1
ATOM 4098 C CA . ALA B 1 252 ? -8.883 15.039 10.141 1 54.81 252 ALA B CA 1
ATOM 4099 C C . ALA B 1 252 ? -9.203 16.094 11.188 1 54.81 252 ALA B C 1
ATOM 4101 O O . ALA B 1 252 ? -8.711 16.031 12.32 1 54.81 252 ALA B O 1
ATOM 4102 N N . PHE B 1 253 ? -10.117 17 10.766 1 51.75 253 PHE B N 1
ATOM 4103 C CA . PHE B 1 253 ? -10.406 18.125 11.656 1 51.75 253 PHE B CA 1
ATOM 4104 C C . PHE B 1 253 ? -11.617 17.812 12.539 1 51.75 253 PHE B C 1
ATOM 4106 O O . PHE B 1 253 ? -11.742 18.359 13.633 1 51.75 253 PHE B O 1
ATOM 4113 N N . THR B 1 254 ? -12.609 17.062 11.922 1 47.62 254 THR B N 1
ATOM 4114 C CA . THR B 1 254 ? -13.797 16.766 12.719 1 47.62 254 THR B CA 1
ATOM 4115 C C . THR B 1 254 ? -13.422 15.969 13.969 1 47.62 254 THR B C 1
ATOM 4117 O O . THR B 1 254 ? -14.055 16.109 15.016 1 47.62 254 THR B O 1
ATOM 4120 N N . ASP B 1 255 ? -12.531 15.094 13.711 1 45.97 255 ASP B N 1
ATOM 4121 C CA . ASP B 1 255 ? -12.211 14.305 14.891 1 45.97 255 ASP B CA 1
ATOM 4122 C C . ASP B 1 255 ? -11.406 15.117 15.898 1 45.97 255 ASP B C 1
ATOM 4124 O O . ASP B 1 255 ? -11.078 14.633 16.984 1 45.97 255 ASP B O 1
ATOM 4128 N N . ILE B 1 256 ? -11.023 16.125 15.359 1 44.53 256 ILE B N 1
ATOM 4129 C CA . ILE B 1 256 ? -10.352 17.016 16.312 1 44.53 256 ILE B CA 1
ATOM 4130 C C . ILE B 1 256 ? -11.391 17.812 17.094 1 44.53 256 ILE B C 1
ATOM 4132 O O . ILE B 1 256 ? -12.172 18.562 16.5 1 44.53 256 ILE B O 1
ATOM 4136 N N . LYS B 1 257 ? -11.742 17.344 18.156 1 45.19 257 LYS B N 1
ATOM 4137 C CA . LYS B 1 257 ? -12.672 17.953 19.109 1 45.19 257 LYS B CA 1
ATOM 4138 C C . LYS B 1 257 ? -12.57 19.469 19.078 1 45.19 257 LYS B C 1
ATOM 4140 O O . LYS B 1 257 ? -13.508 20.172 19.484 1 45.19 257 LYS B O 1
ATOM 4145 N N . TYR B 1 258 ? -11.531 19.922 18.797 1 43.12 258 TYR B N 1
ATOM 4146 C CA . TYR B 1 258 ? -11.328 21.344 19.078 1 43.12 258 TYR B CA 1
ATOM 4147 C C . TYR B 1 258 ? -11.82 22.203 17.906 1 43.12 258 TYR B C 1
ATOM 4149 O O . TYR B 1 258 ? -12.008 23.406 18.062 1 43.12 258 TYR B O 1
ATOM 4157 N N . PHE B 1 259 ? -12.023 21.578 16.672 1 40.88 259 PHE B N 1
ATOM 4158 C CA . PHE B 1 259 ? -12.453 22.469 15.609 1 40.88 259 PHE B CA 1
ATOM 4159 C C . PHE B 1 259 ? -13.891 22.172 15.195 1 40.88 259 PHE B C 1
ATOM 4161 O O . PHE B 1 259 ? -14.227 21.031 14.883 1 40.88 259 PHE B O 1
ATOM 4168 N N . PRO B 1 260 ? -14.836 23 15.586 1 37.97 260 PRO B N 1
ATOM 4169 C CA . PRO B 1 260 ? -16.219 22.75 15.172 1 37.97 260 PRO B CA 1
ATOM 4170 C C . PRO B 1 260 ? -16.359 22.516 13.664 1 37.97 260 PRO B C 1
ATOM 4172 O O . PRO B 1 260 ? -15.523 22.984 12.883 1 37.97 260 PRO B O 1
ATOM 4175 N N . PRO B 1 261 ? -17.203 21.641 13.141 1 38.72 261 PRO B N 1
ATOM 4176 C CA . PRO B 1 261 ? -17.516 21.391 11.734 1 38.72 261 PRO B CA 1
ATOM 4177 C C . PRO B 1 261 ? -17.734 22.688 10.938 1 38.72 261 PRO B C 1
ATOM 4179 O O . PRO B 1 261 ? -18.266 23.656 11.469 1 38.72 261 PRO B O 1
ATOM 4182 N N . SER B 1 262 ? -16.828 23.016 9.953 1 36.62 262 SER B N 1
ATOM 4183 C CA . SER B 1 262 ? -17.109 24.172 9.102 1 36.62 262 SER B CA 1
ATOM 4184 C C . SER B 1 262 ? -18.594 24.266 8.766 1 36.62 262 SER B C 1
ATOM 4186 O O . SER B 1 262 ? -19.188 23.312 8.273 1 36.62 262 SER B O 1
ATOM 4188 N N . GLU B 1 263 ? -19.344 25.031 9.367 1 33.06 263 GLU B N 1
ATOM 4189 C CA . GLU B 1 263 ? -20.656 25.344 8.797 1 33.06 263 GLU B CA 1
ATOM 4190 C C . GLU B 1 263 ? -20.547 25.609 7.297 1 33.06 263 GLU B C 1
ATOM 4192 O O . GLU B 1 263 ? -19.625 26.297 6.848 1 33.06 263 GLU B O 1
ATOM 4197 N N . HIS B 1 264 ? -21.156 24.812 6.375 1 32.28 264 HIS B N 1
ATOM 4198 C CA . HIS B 1 264 ? -21.453 25.109 4.973 1 32.28 264 HIS B CA 1
ATOM 4199 C C . HIS B 1 264 ? -21.734 26.594 4.766 1 32.28 264 HIS B C 1
ATOM 4201 O O . HIS B 1 264 ? -22.688 27.125 5.32 1 32.28 264 HIS B O 1
ATOM 4207 N N . ILE B 1 265 ? -20.812 27.453 4.586 1 31.42 265 ILE B N 1
ATOM 4208 C CA . ILE B 1 265 ? -21.234 28.719 4.012 1 31.42 265 ILE B CA 1
ATOM 4209 C C . ILE B 1 265 ? -22.141 28.469 2.805 1 31.42 265 ILE B C 1
ATOM 4211 O O . ILE B 1 265 ? -21.672 27.953 1.78 1 31.42 265 ILE B O 1
ATOM 4215 N N . HIS B 1 266 ? -23.438 28.25 2.896 1 24.52 266 HIS B N 1
ATOM 4216 C CA . HIS B 1 266 ? -24.438 28.391 1.84 1 24.52 266 HIS B CA 1
ATOM 4217 C C . HIS B 1 266 ? -24.281 29.719 1.118 1 24.52 266 HIS B C 1
ATOM 4219 O O . HIS B 1 266 ? -24.328 30.781 1.747 1 24.52 266 HIS B O 1
ATOM 4225 N N . SER B 1 267 ? -23.578 29.797 -0.01 1 23.3 267 SER B N 1
ATOM 4226 C CA . SER B 1 267 ? -23.922 30.891 -0.916 1 23.3 267 SER B CA 1
ATOM 4227 C C . SER B 1 267 ? -25.422 31.031 -1.051 1 23.3 267 SER B C 1
ATOM 4229 O O . SER B 1 267 ? -26.125 30.094 -1.438 1 23.3 267 SER B O 1
ATOM 4231 N N . ASN B 1 268 ? -26.031 31.891 -0.24 1 21.95 268 ASN B N 1
ATOM 4232 C CA . ASN B 1 268 ? -27.156 32.531 -0.877 1 21.95 268 ASN B CA 1
ATOM 4233 C C . ASN B 1 268 ? -26.75 33.25 -2.162 1 21.95 268 ASN B C 1
ATOM 4235 O O . ASN B 1 268 ? -25.703 33.938 -2.199 1 21.95 268 ASN B O 1
#

Radius of gyration: 33.06 Å; Cα contacts (8 Å, |Δi|>4): 1192; chains: 2; bounding box: 48×102×70 Å

Solvent-accessible surface area (backbone atoms only — not comparable to full-atom values): 27826 Å² total; per-residue (Å²): 125,47,56,45,30,34,44,55,88,91,44,71,47,68,52,94,69,73,35,61,68,56,76,76,76,88,68,64,58,73,28,40,37,32,38,36,37,40,33,40,44,58,61,36,46,49,36,35,50,37,42,75,68,65,65,65,55,47,68,47,28,46,84,35,28,57,90,46,30,62,34,35,18,19,49,63,84,65,74,72,23,43,19,78,52,42,52,66,46,26,72,76,40,60,70,22,33,38,35,37,36,38,41,62,76,53,56,44,43,62,44,40,29,39,63,93,82,17,31,36,37,35,40,42,40,26,37,36,38,34,29,39,33,37,85,86,65,50,73,41,79,38,35,31,29,40,37,42,37,33,33,39,34,39,68,44,68,56,94,48,22,40,32,40,46,53,46,65,78,40,55,46,63,37,87,70,48,59,82,56,89,73,50,72,67,36,40,49,51,47,26,53,53,49,41,53,51,50,32,51,52,52,29,55,51,26,64,71,43,43,75,59,90,64,61,81,90,48,45,66,42,62,74,43,65,43,41,28,61,47,24,39,40,37,32,24,20,50,41,44,46,38,71,51,49,51,48,50,49,41,52,62,37,50,71,32,80,59,45,59,74,78,72,79,78,69,81,123,125,48,56,45,31,34,44,54,87,92,44,71,46,69,52,94,67,75,37,62,68,57,75,75,75,88,69,66,57,74,30,39,36,30,39,36,39,40,34,40,46,58,61,35,47,49,36,35,49,35,42,74,67,64,66,63,56,46,68,46,29,48,83,37,28,57,90,46,30,62,34,35,19,19,48,64,84,64,75,72,23,44,18,78,52,42,51,66,45,27,71,76,40,60,70,21,33,37,36,38,38,38,40,60,76,51,56,45,42,63,44,40,29,38,61,93,80,16,31,37,38,36,40,43,41,26,36,37,38,32,28,40,33,38,85,86,67,52,72,42,79,38,36,30,30,38,37,43,36,33,31,38,32,37,69,42,71,56,94,48,21,41,30,39,46,53,44,64,77,40,57,46,62,39,86,71,48,61,83,58,90,72,50,71,66,35,42,50,52,48,26,53,53,50,40,54,50,50,32,50,53,53,30,56,51,25,64,70,43,43,75,59,92,62,61,81,90,48,48,63,42,60,75,43,65,43,41,29,62,46,23,38,40,37,33,25,21,50,39,43,47,40,70,50,50,51,47,50,48,41,51,64,36,50,69,32,80,58,46,59,72,78,72,78,80,70,80,125

Foldseek 3Di:
DDWDWDDDDPDTHTDPDDFDDDDDDPDDDPPFDDKDKFFLNVVQSVLQVCLVVQVPKDKDWCVVPVVCHQQFFCDHDDDHHLCVLAVVSCVVANGWGKMKMWRFPHGKGWWWAQPPQIKIKIKTWTKIWIWTQHPVRDIDTAFMKTWIWIKIKDWWDDFQWIAIAMATPDIDIDTDDGPGDHDPRSRVVVRVVVRVVVRVVVNVVRHVTHHHDDDPLWPKAWDTWGTHGRIIMITIHTDDDPVSVVVVVCVVCVVVVVDPRPDPPPPD/DDWDWDDDDPDTHTDPDDFDDDDDDPDDDPPFDDKDKFFLCVVQSVLQVCLVVQVPKDKDWCVVPVVCHQQFFCDHDDDHHLCVLAVVSCVVANGWGKMKMWRFPHGKGWWWAQPPQIKIKIKTWTKIWIWIAHPVRDIDTAFMKTWIWIKIKDWWDDQQWIAIAMATPDIDIGTDDGPGDHDPRSRVVVRVVVRVVVRVVVNVVRHVTHHHDDDPLWPKAWDTWGTHGRIIMITIHTDDDPVSVVVVVCVVCVVVVVDPRPDPPPPD

Nearest PDB structures (foldseek):
  1bp1-assembly1_A  TM=7.745E-01  e=5.663E-14  Homo sapiens
  1ewf-assembly1_A  TM=7.516E-01  e=2.136E-13  Homo sapiens
  4m4d-assembly1_A  TM=6.133E-01  e=1.753E-11  Mus musculus
  4m4d-assembly2_B  TM=6.146E-01  e=3.315E-11  Mus musculus
  4f2a-assembly1_A  TM=5.798E-01  e=3.797E-07  Homo sapiens

InterPro domains:
  IPR001124 Lipid-binding serum glycoprotein, C-terminal [PF02886] (30-239)
  IPR001124 Lipid-binding serum glycoprotein, C-terminal [SM00329] (28-236)
  IPR017943 Bactericidal permeability-increasing protein, alpha/beta domain superfamily [SSF55394] (12-240)
  IPR032942 BPI/LBP/Plunc family [PTHR10504] (13-253)

Organism: Wuchereria bancrofti (NCBI:txid6293)

Secondary structure (DSSP, 8-state):
----EEEETTEEEEPSS-PPP----SSPPTT-SEEEEEEHHHHHHHHHHHHHTT---EEESTTT-GGGTTTSBSS-SSS--HHHH-HHHHHHSTT-EEEEEEEESS--EEEEE-GGGSEEEEEEEEEEEEEEE-TTS-EEEEEEEEEEEEEEEEEEEETTEEEEEEEEEEEEEEEEEESS---HHHHHHHHHHHHHHHHHHHHHHHHH-EE----TTSEEEEEEEEEETTEEEEEEEEE--HHHHHHHHHHHHHSSTTS---------/----EEEETTEEEEPSS-PPP----SSPPTT-SEEEEEEHHHHHHHHHHHHHTT---EEESTTT-GGGTTTSBSS-SSS--HHHH-HHHHHHSTT-EEEEEEEESS--EEEEE-GGGSEEEEEEEEEEEEEEE-TTS-EEEEEEEEEEEEEEEEEEEETTEEEEEEEEEEEEEEEEEESS---HHHHHHHHHHHHHHHHHHHHHHHHH-EE----TTSEEEEEEEEEETTEEEEEEEEE--HHHHHHHHHHHHHSSTTS---------

Sequence (536 aa):
MGEISLIIGQNIKKTPFSAAPMFWPKKPLQNAMIHLLISDYIANALLYHAFSERLLQFVVDDQTISSLGPLLRTSCTTGICFADLIPQIAKQYPDSKVRLIFTPTRAPVVLFQAKQGGVLMVNINGLVFMYIVESNKISHQAATFALDIVANIKLHVENNTLLGKTSVDSFQLKNKYGYINISDDELSDVALLSSEMLQRFINDFLRGGFPIPVPKVLRINITQLQILDRSVFISADFDLDQKRLSNLALQAFTDIKYFPPSEHIHSNMGEISLIIGQNIKKTPFSAAPMFWPKKPLQNAMIHLLISDYIANALLYHAFSERLLQFVVDDQTISSLGPLLRTSCTTGICFADLIPQIAKQYPDSKVRLIFTPTRAPVVLFQAKQGGVLMVNINGLVFMYIVESNKISHQAATFALDIVANIKLHVENNTLLGKTSVDSFQLKNKYGYINISDDELSDVALLSSEMLQRFINDFLRGGFPIPVPKVLRINITQLQILDRSVFISADFDLDQKRLSNLALQAFTDIKYFPPSEHIHSN